Protein AF-0000000076753448 (afdb_homodimer)

Structure (mmCIF, N/CA/C/O backbone):
data_AF-0000000076753448-model_v1
#
loop_
_entity.id
_entity.type
_entity.pdbx_description
1 polymer 'Putative metal-dependent hydrolase'
#
loop_
_atom_site.group_PDB
_atom_site.id
_atom_site.type_symbol
_atom_site.label_atom_id
_atom_site.label_alt_id
_atom_site.label_comp_id
_atom_site.label_asym_id
_atom_site.label_entity_id
_atom_site.label_seq_id
_atom_site.pdbx_PDB_ins_code
_atom_site.Cartn_x
_atom_site.Cartn_y
_atom_site.Cartn_z
_atom_site.occupancy
_atom_site.B_iso_or_equiv
_atom_site.auth_seq_id
_atom_site.auth_comp_id
_atom_site.auth_asym_id
_atom_site.auth_atom_id
_atom_site.pdbx_PDB_model_num
ATOM 1 N N . MET A 1 1 ? 27.812 30.828 11.008 1 24.22 1 MET A N 1
ATOM 2 C CA . MET A 1 1 ? 27.094 31.359 9.852 1 24.22 1 MET A CA 1
ATOM 3 C C . MET A 1 1 ? 26.109 30.328 9.305 1 24.22 1 MET A C 1
ATOM 5 O O . MET A 1 1 ? 26.531 29.234 8.891 1 24.22 1 MET A O 1
ATOM 9 N N . CYS A 1 2 ? 25 30.125 10 1 29.75 2 CYS A N 1
ATOM 10 C CA . CYS A 1 2 ? 23.875 29.266 9.625 1 29.75 2 CYS A CA 1
ATOM 11 C C . CYS A 1 2 ? 23.547 29.422 8.148 1 29.75 2 CYS A C 1
ATOM 13 O O . CYS A 1 2 ? 23.125 30.5 7.715 1 29.75 2 CYS A O 1
ATOM 15 N N . GLY A 1 3 ? 24.328 28.859 7.309 1 31.89 3 GLY A N 1
ATOM 16 C CA . GLY A 1 3 ? 24.094 28.984 5.875 1 31.89 3 GLY A CA 1
ATOM 17 C C . GLY A 1 3 ? 22.641 28.906 5.492 1 31.89 3 GLY A C 1
ATOM 18 O O . GLY A 1 3 ? 21.938 27.953 5.855 1 31.89 3 GLY A O 1
ATOM 19 N N . THR A 1 4 ? 21.969 29.938 5.484 1 35.75 4 THR A N 1
ATOM 20 C CA . THR A 1 4 ? 20.609 30.062 4.977 1 35.75 4 THR A CA 1
ATOM 21 C C . THR A 1 4 ? 20.422 29.234 3.715 1 35.75 4 THR A C 1
ATOM 23 O O . THR A 1 4 ? 21.141 29.406 2.73 1 35.75 4 THR A O 1
ATOM 26 N N . ASN A 1 5 ? 20.328 27.953 3.824 1 44.19 5 ASN A N 1
ATOM 27 C CA . ASN A 1 5 ? 20.016 27.156 2.648 1 44.19 5 ASN A CA 1
ATOM 28 C C . ASN A 1 5 ? 19.094 27.891 1.685 1 44.19 5 ASN A C 1
ATOM 30 O O . ASN A 1 5 ? 17.922 28.125 1.988 1 44.19 5 ASN A O 1
ATOM 34 N N . PHE A 1 6 ? 19.688 28.828 0.896 1 50.62 6 PHE A N 1
ATOM 35 C CA . PHE A 1 6 ? 19.109 29.703 -0.113 1 50.62 6 PHE A CA 1
ATOM 36 C C . PHE A 1 6 ? 18.344 28.906 -1.154 1 50.62 6 PHE A C 1
ATOM 38 O O . PHE A 1 6 ? 18.938 28.109 -1.888 1 50.62 6 PHE A O 1
ATOM 45 N N . VAL A 1 7 ? 17.047 28.656 -0.805 1 66.69 7 VAL A N 1
ATOM 46 C CA . VAL A 1 7 ? 16.188 28.219 -1.9 1 66.69 7 VAL A CA 1
ATOM 47 C C . VAL A 1 7 ? 16.234 29.25 -3.027 1 66.69 7 VAL A C 1
ATOM 49 O O . VAL A 1 7 ? 15.969 30.438 -2.803 1 66.69 7 VAL A O 1
ATOM 52 N N . ASP A 1 8 ? 16.75 28.844 -4.129 1 78.81 8 ASP A N 1
ATOM 53 C CA . ASP A 1 8 ? 16.766 29.781 -5.258 1 78.81 8 ASP A CA 1
ATOM 54 C C . ASP A 1 8 ? 15.359 30.266 -5.586 1 78.81 8 ASP A C 1
ATOM 56 O O . ASP A 1 8 ? 14.375 29.672 -5.141 1 78.81 8 ASP A O 1
ATOM 60 N N . GLN A 1 9 ? 15.312 31.391 -6.121 1 79.56 9 GLN A N 1
ATOM 61 C CA . GLN A 1 9 ? 14.039 32.062 -6.387 1 79.56 9 GLN A CA 1
ATOM 62 C C . GLN A 1 9 ? 13.117 31.156 -7.219 1 79.56 9 GLN A C 1
ATOM 64 O O . GLN A 1 9 ? 11.906 31.141 -7 1 79.56 9 GLN A O 1
ATOM 69 N N . ALA A 1 10 ? 13.688 30.469 -8.133 1 81.88 10 ALA A N 1
ATOM 70 C CA . ALA A 1 10 ? 12.891 29.594 -8.992 1 81.88 10 ALA A CA 1
ATOM 71 C C . ALA A 1 10 ? 12.164 28.531 -8.172 1 81.88 10 ALA A C 1
ATOM 73 O O . ALA A 1 10 ? 11.008 28.219 -8.445 1 81.88 10 ALA A O 1
ATOM 74 N N . THR A 1 11 ? 12.828 28.078 -7.148 1 84.94 11 THR A N 1
ATOM 75 C CA . THR A 1 11 ? 12.234 27.094 -6.258 1 84.94 11 THR A CA 1
ATOM 76 C C . THR A 1 11 ? 11.227 27.75 -5.316 1 84.94 11 THR A C 1
ATOM 78 O O . THR A 1 11 ? 10.148 27.203 -5.082 1 84.94 11 THR A O 1
ATOM 81 N N . ALA A 1 12 ? 11.555 28.891 -4.875 1 86.81 12 ALA A N 1
ATOM 82 C CA . ALA A 1 12 ? 10.656 29.625 -3.975 1 86.81 12 ALA A CA 1
ATOM 83 C C . ALA A 1 12 ? 9.328 29.922 -4.648 1 86.81 12 ALA A C 1
ATOM 85 O O . ALA A 1 12 ? 8.273 29.891 -4.004 1 86.81 12 ALA A O 1
ATOM 86 N N . ASP A 1 13 ? 9.391 30.141 -5.906 1 90.94 13 ASP A N 1
ATOM 87 C CA . ASP A 1 13 ? 8.195 30.469 -6.676 1 90.94 13 ASP A CA 1
ATOM 88 C C . ASP A 1 13 ? 7.277 29.25 -6.816 1 90.94 13 ASP A C 1
ATOM 90 O O . ASP A 1 13 ? 6.09 29.391 -7.109 1 90.94 13 ASP A O 1
ATOM 94 N N . LYS A 1 14 ? 7.832 28.125 -6.586 1 95.62 14 LYS A N 1
ATOM 95 C CA . LYS A 1 14 ? 7.059 26.891 -6.742 1 95.62 14 LYS A CA 1
ATOM 96 C C . LYS A 1 14 ? 6.426 26.469 -5.418 1 95.62 14 LYS A C 1
ATOM 98 O O . LYS A 1 14 ? 5.621 25.531 -5.379 1 95.62 14 LYS A O 1
ATOM 103 N N . ILE A 1 15 ? 6.762 27.172 -4.406 1 98.06 15 ILE A N 1
ATOM 104 C CA . ILE A 1 15 ? 6.188 26.891 -3.096 1 98.06 15 ILE A CA 1
ATOM 105 C C . ILE A 1 15 ? 4.891 27.672 -2.926 1 98.06 15 ILE A C 1
ATOM 107 O O . ILE A 1 15 ? 4.914 28.891 -2.703 1 98.06 15 ILE A O 1
ATOM 111 N N . ALA A 1 16 ? 3.811 27.031 -3.006 1 98.31 16 ALA A N 1
ATOM 112 C CA . ALA A 1 16 ? 2.492 27.656 -3.051 1 98.31 16 ALA A CA 1
ATOM 113 C C . ALA A 1 16 ? 2.25 28.516 -1.813 1 98.31 16 ALA A C 1
ATOM 115 O O . ALA A 1 16 ? 1.591 29.562 -1.892 1 98.31 16 ALA A O 1
ATOM 116 N N . ALA A 1 17 ? 2.809 28.109 -0.665 1 98.19 17 ALA A N 1
ATOM 117 C CA . ALA A 1 17 ? 2.6 28.797 0.606 1 98.19 17 ALA A CA 1
ATOM 118 C C . ALA A 1 17 ? 3.084 30.234 0.534 1 98.19 17 ALA A C 1
ATOM 120 O O . ALA A 1 17 ? 2.592 31.094 1.264 1 98.19 17 ALA A O 1
ATOM 121 N N . THR A 1 18 ? 4 30.469 -0.351 1 95.62 18 THR A N 1
ATOM 122 C CA . THR A 1 18 ? 4.559 31.812 -0.473 1 95.62 18 THR A CA 1
ATOM 123 C C . THR A 1 18 ? 3.521 32.781 -1.029 1 95.62 18 THR A C 1
ATOM 125 O O . THR A 1 18 ? 3.557 33.969 -0.728 1 95.62 18 THR A O 1
ATOM 128 N N . ALA A 1 19 ? 2.561 32.281 -1.739 1 94.75 19 ALA A N 1
ATOM 129 C CA . ALA A 1 19 ? 1.543 33.125 -2.359 1 94.75 19 ALA A CA 1
ATOM 130 C C . ALA A 1 19 ? 0.2 32.969 -1.65 1 94.75 19 ALA A C 1
ATOM 132 O O . ALA A 1 19 ? -0.78 33.625 -2.02 1 94.75 19 ALA A O 1
ATOM 133 N N . ALA A 1 20 ? 0.164 32.188 -0.685 1 97.31 20 ALA A N 1
ATOM 134 C CA . ALA A 1 20 ? -1.098 31.844 -0.033 1 97.31 20 ALA A CA 1
ATOM 135 C C . ALA A 1 20 ? -1.679 33.062 0.702 1 97.31 20 ALA A C 1
ATOM 137 O O . ALA A 1 20 ? -0.939 33.844 1.306 1 97.31 20 ALA A O 1
ATOM 138 N N . LYS A 1 21 ? -2.969 33.25 0.582 1 97.62 21 LYS A N 1
ATOM 139 C CA . LYS A 1 21 ? -3.732 34.219 1.354 1 97.62 21 LYS A CA 1
ATOM 140 C C . LYS A 1 21 ? -4.719 33.531 2.289 1 97.62 21 LYS A C 1
ATOM 142 O O . LYS A 1 21 ? -5.293 32.5 1.941 1 97.62 21 LYS A O 1
ATOM 147 N N . PHE A 1 22 ? -4.926 34.156 3.42 1 97.62 22 PHE A N 1
ATOM 148 C CA . PHE A 1 22 ? -5.727 33.594 4.5 1 97.62 22 PHE A CA 1
ATOM 149 C C . PHE A 1 22 ? -7.113 33.188 3.998 1 97.62 22 PHE A C 1
ATOM 151 O O . PHE A 1 22 ? -7.871 34.062 3.535 1 97.62 22 PHE A O 1
ATOM 158 N N . ARG A 1 23 ? -7.426 31.906 4.027 1 97.88 23 ARG A N 1
ATOM 159 C CA . ARG A 1 23 ? -8.727 31.312 3.729 1 97.88 23 ARG A CA 1
ATOM 160 C C . ARG A 1 23 ? -9.102 31.531 2.268 1 97.88 23 ARG A C 1
ATOM 162 O O . ARG A 1 23 ? -10.281 31.734 1.947 1 97.88 23 ARG A O 1
ATOM 169 N N . GLN A 1 24 ? -8.109 31.562 1.419 1 98 24 GLN A N 1
ATOM 170 C CA . GLN A 1 24 ? -8.312 31.641 -0.024 1 98 24 GLN A CA 1
ATOM 171 C C . GLN A 1 24 ? -7.598 30.484 -0.735 1 98 24 GLN A C 1
ATOM 173 O O . GLN A 1 24 ? -6.48 30.125 -0.366 1 98 24 GLN A O 1
ATOM 178 N N . ILE A 1 25 ? -8.258 30 -1.663 1 98.25 25 ILE A N 1
ATOM 179 C CA . ILE A 1 25 ? -7.676 28.922 -2.451 1 98.25 25 ILE A CA 1
ATOM 180 C C . ILE A 1 25 ? -6.539 29.453 -3.316 1 98.25 25 ILE A C 1
ATOM 182 O O . ILE A 1 25 ? -6.699 30.484 -3.984 1 98.25 25 ILE A O 1
ATOM 186 N N . THR A 1 26 ? -5.43 28.812 -3.297 1 97.88 26 THR A N 1
ATOM 187 C CA . THR A 1 26 ? -4.277 29.219 -4.094 1 97.88 26 THR A CA 1
ATOM 188 C C . THR A 1 26 ? -4.312 28.562 -5.469 1 97.88 26 THR A C 1
ATOM 190 O O . THR A 1 26 ? -4.645 27.375 -5.59 1 97.88 26 THR A O 1
ATOM 193 N N . GLU A 1 27 ? -3.988 29.344 -6.48 1 97.56 27 GLU A N 1
ATOM 194 C CA . GLU A 1 27 ? -3.688 28.75 -7.777 1 97.56 27 GLU A CA 1
ATOM 195 C C . GLU A 1 27 ? -2.336 28.031 -7.762 1 97.56 27 GLU A C 1
ATOM 197 O O . GLU A 1 27 ? -1.356 28.562 -7.238 1 97.56 27 GLU A O 1
ATOM 202 N N . SER A 1 28 ? -2.328 26.906 -8.25 1 98.44 28 SER A N 1
ATOM 203 C CA . SER A 1 28 ? -1.112 26.094 -8.203 1 98.44 28 SER A CA 1
ATOM 204 C C . SER A 1 28 ? 0.009 26.734 -9.016 1 98.44 28 SER A C 1
ATOM 206 O O . SER A 1 28 ? -0.208 27.172 -10.148 1 98.44 28 SER A O 1
ATOM 208 N N . PRO A 1 29 ? 1.208 26.781 -8.508 1 98.12 29 PRO A N 1
ATOM 209 C CA . PRO A 1 29 ? 2.354 27.234 -9.297 1 98.12 29 PRO A CA 1
ATOM 210 C C . PRO A 1 29 ? 2.75 26.25 -10.391 1 98.12 29 PRO A C 1
ATOM 212 O O . PRO A 1 29 ? 3.6 26.562 -11.227 1 98.12 29 PRO A O 1
ATOM 215 N N . PHE A 1 30 ? 2.115 25.109 -10.469 1 98.19 30 PHE A N 1
ATOM 216 C CA . PHE A 1 30 ? 2.465 24.078 -11.445 1 98.19 30 PHE A CA 1
ATOM 217 C C . PHE A 1 30 ? 1.455 24.047 -12.586 1 98.19 30 PHE A C 1
ATOM 219 O O . PHE A 1 30 ? 1.513 23.172 -13.445 1 98.19 30 PHE A O 1
ATOM 226 N N . GLY A 1 31 ? 0.47 24.953 -12.539 1 98.25 31 GLY A N 1
ATOM 227 C CA . GLY A 1 31 ? -0.459 25.078 -13.656 1 98.25 31 GLY A CA 1
ATOM 228 C C . GLY A 1 31 ? -1.889 24.734 -13.273 1 98.25 31 GLY A C 1
ATOM 229 O O . GLY A 1 31 ? -2.143 24.219 -12.188 1 98.25 31 GLY A O 1
ATOM 230 N N . PRO A 1 32 ? -2.811 25 -14.117 1 98.12 32 PRO A N 1
ATOM 231 C CA . PRO A 1 32 ? -4.242 24.906 -13.812 1 98.12 32 PRO A CA 1
ATOM 232 C C . PRO A 1 32 ? -4.723 23.469 -13.703 1 98.12 32 PRO A C 1
ATOM 234 O O . PRO A 1 32 ? -5.809 23.203 -13.18 1 98.12 32 PRO A O 1
ATOM 237 N N . ASP A 1 33 ? -3.914 22.5 -14.188 1 98.25 33 ASP A N 1
ATOM 238 C CA . ASP A 1 33 ? -4.348 21.094 -14.18 1 98.25 33 ASP A CA 1
ATOM 239 C C . ASP A 1 33 ? -3.699 20.328 -13.023 1 98.25 33 ASP A C 1
ATOM 241 O O . ASP A 1 33 ? -3.857 19.125 -12.914 1 98.25 33 ASP A O 1
ATOM 245 N N . ASP A 1 34 ? -2.951 21.078 -12.164 1 98.81 34 ASP A N 1
ATOM 246 C CA . ASP A 1 34 ? -2.23 20.406 -11.086 1 98.81 34 ASP A CA 1
ATOM 247 C C . ASP A 1 34 ? -3.199 19.812 -10.062 1 98.81 34 ASP A C 1
ATOM 249 O O . ASP A 1 34 ? -4.094 20.5 -9.57 1 98.81 34 ASP A O 1
ATOM 253 N N . GLU A 1 35 ? -2.977 18.562 -9.742 1 98.88 35 GLU A N 1
ATOM 254 C CA . GLU A 1 35 ? -3.855 17.844 -8.82 1 98.88 35 GLU A CA 1
ATOM 255 C C . GLU A 1 35 ? -3.082 17.328 -7.613 1 98.88 35 GLU A C 1
ATOM 257 O O . GLU A 1 35 ? -3.666 16.719 -6.711 1 98.88 35 GLU A O 1
ATOM 262 N N . ILE A 1 36 ? -1.721 17.547 -7.527 1 98.88 36 ILE A N 1
ATOM 263 C CA . ILE A 1 36 ? -0.958 16.844 -6.504 1 98.88 36 ILE A CA 1
ATOM 264 C C . ILE A 1 36 ? -0.142 17.844 -5.688 1 98.88 36 ILE A C 1
ATOM 266 O O . ILE A 1 36 ? 0.581 17.453 -4.766 1 98.88 36 ILE A O 1
ATOM 270 N N . GLY A 1 37 ? -0.189 19.125 -6.016 1 98.81 37 GLY A N 1
ATOM 271 C CA . GLY A 1 37 ? 0.413 20.188 -5.219 1 98.81 37 GLY A CA 1
ATOM 272 C C . GLY A 1 37 ? 1.915 20.031 -5.066 1 98.81 37 GLY A C 1
ATOM 273 O O . GLY A 1 37 ? 2.631 19.859 -6.055 1 98.81 37 GLY A O 1
ATOM 274 N N . MET A 1 38 ? 2.391 20.109 -3.887 1 98.88 38 MET A N 1
ATOM 275 C CA . MET A 1 38 ? 3.812 20.219 -3.578 1 98.88 38 MET A CA 1
ATOM 276 C C . MET A 1 38 ? 4.523 18.891 -3.801 1 98.88 38 MET A C 1
ATOM 278 O O . MET A 1 38 ? 5.754 18.828 -3.82 1 98.88 38 MET A O 1
ATOM 282 N N . LEU A 1 39 ? 3.764 17.812 -4.023 1 98.88 39 LEU A N 1
ATOM 283 C CA . LEU A 1 39 ? 4.438 16.594 -4.426 1 98.88 39 LEU A CA 1
ATOM 284 C C . LEU A 1 39 ? 5.227 16.797 -5.715 1 98.88 39 LEU A C 1
ATOM 286 O O . LEU A 1 39 ? 6.168 16.062 -6 1 98.88 39 LEU A O 1
ATOM 290 N N . ASN A 1 40 ? 4.855 17.859 -6.477 1 98.69 40 ASN A N 1
ATOM 291 C CA . ASN A 1 40 ? 5.566 18.188 -7.703 1 98.69 40 ASN A CA 1
ATOM 292 C C . ASN A 1 40 ? 7.004 18.625 -7.422 1 98.69 40 ASN A C 1
ATOM 294 O O . ASN A 1 40 ? 7.824 18.688 -8.336 1 98.69 40 ASN A O 1
ATOM 298 N N . LEU A 1 41 ? 7.328 18.906 -6.184 1 98.62 41 LEU A N 1
ATOM 299 C CA . LEU A 1 41 ? 8.68 19.359 -5.844 1 98.62 41 LEU A CA 1
ATOM 300 C C . LEU A 1 41 ? 9.648 18.188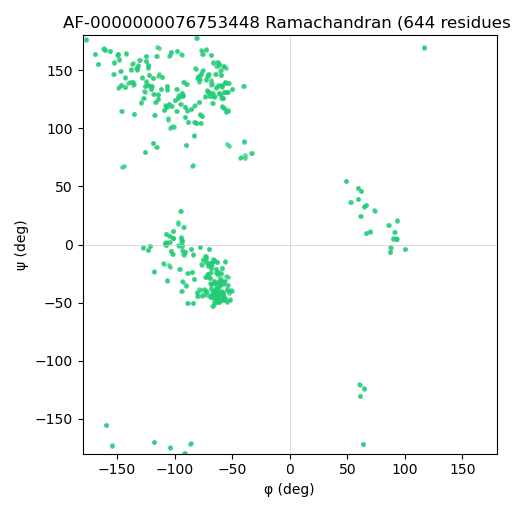 -5.836 1 98.62 41 LEU A C 1
ATOM 302 O O . LEU A 1 41 ? 10.867 18.375 -5.832 1 98.62 41 LEU A O 1
ATOM 306 N N . ILE A 1 42 ? 9.141 16.984 -5.777 1 98.5 42 ILE A N 1
ATOM 307 C CA . ILE A 1 42 ? 9.977 15.797 -5.863 1 98.5 42 ILE A CA 1
ATOM 308 C C . ILE A 1 42 ? 10.273 15.477 -7.324 1 98.5 42 ILE A C 1
ATOM 310 O O . ILE A 1 42 ? 9.359 15.234 -8.117 1 98.5 42 ILE A O 1
ATOM 314 N N . THR A 1 43 ? 11.508 15.469 -7.711 1 97.81 43 THR A N 1
ATOM 315 C CA . THR A 1 43 ? 11.922 15.297 -9.102 1 97.81 43 THR A CA 1
ATOM 316 C C . THR A 1 43 ? 12.703 14 -9.273 1 97.81 43 THR A C 1
ATOM 318 O O . THR A 1 43 ? 13.172 13.414 -8.297 1 97.81 43 THR A O 1
ATOM 321 N N . PRO A 1 44 ? 12.828 13.516 -10.547 1 98.19 44 PRO A N 1
ATOM 322 C CA . PRO A 1 44 ? 13.672 12.344 -10.781 1 98.19 44 PRO A CA 1
ATOM 323 C C . PRO A 1 44 ? 15.086 12.516 -10.234 1 98.19 44 PRO A C 1
ATOM 325 O O . PRO A 1 44 ? 15.656 11.562 -9.695 1 98.19 44 PRO A O 1
ATOM 328 N N . GLU A 1 45 ? 15.617 13.711 -10.289 1 97.88 45 GLU A N 1
ATOM 329 C CA . GLU A 1 45 ? 16.953 13.984 -9.789 1 97.88 45 GLU A CA 1
ATOM 330 C C . GLU A 1 45 ? 17.031 13.852 -8.273 1 97.88 45 GLU A C 1
ATOM 332 O O . GLU A 1 45 ? 17.953 13.25 -7.734 1 97.88 45 GLU A O 1
ATOM 337 N N . SER A 1 46 ? 16.031 14.43 -7.594 1 98 46 SER A N 1
ATOM 338 C CA . SER A 1 46 ? 16.031 14.352 -6.137 1 98 46 SER A CA 1
ATOM 339 C C . SER A 1 46 ? 15.781 12.922 -5.66 1 98 46 SER A C 1
ATOM 341 O O . SER A 1 46 ? 16.312 12.5 -4.637 1 98 46 SER A O 1
ATOM 343 N N . MET A 1 47 ? 14.945 12.164 -6.422 1 98.62 47 MET A N 1
ATOM 344 C CA . MET A 1 47 ? 14.703 10.758 -6.102 1 98.62 47 MET A CA 1
ATOM 345 C C . MET A 1 47 ? 15.984 9.945 -6.211 1 98.62 47 MET A C 1
ATOM 347 O O . MET A 1 47 ? 16.312 9.172 -5.309 1 98.62 47 MET A O 1
ATOM 351 N N . ARG A 1 48 ? 16.75 10.188 -7.301 1 97.81 48 ARG A N 1
ATOM 352 C CA . ARG A 1 48 ? 18.016 9.492 -7.508 1 97.81 48 ARG A CA 1
ATOM 353 C C . ARG A 1 48 ? 19 9.812 -6.395 1 97.81 48 ARG A C 1
ATOM 355 O O . ARG A 1 48 ? 19.672 8.922 -5.883 1 97.81 48 ARG A O 1
ATOM 362 N N . ALA A 1 49 ? 19.031 11.078 -6.066 1 97.12 49 ALA A N 1
ATOM 363 C CA . ALA A 1 49 ? 20.016 11.547 -5.094 1 97.12 49 ALA A CA 1
ATOM 364 C C . ALA A 1 49 ? 19.797 10.891 -3.734 1 97.12 49 ALA A C 1
ATOM 366 O O . ALA A 1 49 ? 20.75 10.445 -3.094 1 97.12 49 ALA A O 1
ATOM 367 N N . VAL A 1 50 ? 18.609 10.758 -3.301 1 98.25 50 VAL A N 1
ATOM 368 C CA . VAL A 1 50 ? 18.359 10.242 -1.959 1 98.25 50 VAL A CA 1
ATOM 369 C C . VAL A 1 50 ? 18.453 8.711 -1.966 1 98.25 50 VAL A C 1
ATOM 371 O O . VAL A 1 50 ? 19.031 8.117 -1.054 1 98.25 50 VAL A O 1
ATOM 374 N N . LEU A 1 51 ? 17.938 8.039 -2.969 1 98.44 51 LEU A N 1
ATOM 375 C CA . LEU A 1 51 ? 17.922 6.578 -2.988 1 98.44 51 LEU A CA 1
ATOM 376 C C . LEU A 1 51 ? 19.328 6.012 -3.129 1 98.44 51 LEU A C 1
ATOM 378 O O . LEU A 1 51 ? 19.641 4.949 -2.58 1 98.44 51 LEU A O 1
ATOM 382 N N . SER A 1 52 ? 20.172 6.711 -3.863 1 96.44 52 SER A N 1
ATOM 383 C CA . SER A 1 52 ? 21.531 6.215 -4.098 1 96.44 52 SER A CA 1
ATOM 384 C C . SER A 1 52 ? 22.312 6.109 -2.795 1 96.44 52 SER A C 1
ATOM 386 O O . SER A 1 52 ? 23.328 5.41 -2.729 1 96.44 52 SER A O 1
ATOM 388 N N . ARG A 1 53 ? 21.781 6.75 -1.753 1 97.75 53 ARG A N 1
ATOM 389 C CA . ARG A 1 53 ? 22.484 6.754 -0.47 1 97.75 53 ARG A CA 1
ATOM 390 C C . ARG A 1 53 ? 21.766 5.859 0.54 1 97.75 53 ARG A C 1
ATOM 392 O O . ARG A 1 53 ? 22.234 5.703 1.673 1 97.75 53 ARG A O 1
ATOM 399 N N . ALA A 1 54 ? 20.688 5.25 0.157 1 98.69 54 ALA A N 1
ATOM 400 C CA . ALA A 1 54 ? 19.844 4.523 1.096 1 98.69 54 ALA A CA 1
ATOM 401 C C . ALA A 1 54 ? 20.438 3.152 1.422 1 98.69 54 ALA A C 1
ATOM 403 O O . ALA A 1 54 ? 20.953 2.469 0.538 1 98.69 54 ALA A O 1
ATOM 404 N N . ASP A 1 55 ? 20.344 2.73 2.639 1 98.38 55 ASP A N 1
ATOM 405 C CA . ASP A 1 55 ? 20.719 1.388 3.07 1 98.38 55 ASP A CA 1
ATOM 406 C C . ASP A 1 55 ? 19.484 0.523 3.312 1 98.38 55 ASP A C 1
ATOM 408 O O . ASP A 1 55 ? 18.938 0.499 4.418 1 98.38 55 ASP A O 1
ATOM 412 N N . ALA A 1 56 ? 19.203 -0.286 2.355 1 98.06 56 ALA A N 1
ATOM 413 C CA . ALA A 1 56 ? 18 -1.112 2.43 1 98.06 56 ALA A CA 1
ATOM 414 C C . ALA A 1 56 ? 18.188 -2.268 3.408 1 98.06 56 ALA A C 1
ATOM 416 O O . ALA A 1 56 ? 17.219 -2.916 3.807 1 98.06 56 ALA A O 1
ATOM 417 N N . GLY A 1 57 ? 19.391 -2.51 3.805 1 97.75 57 GLY A N 1
ATOM 418 C CA . GLY A 1 57 ? 19.641 -3.566 4.773 1 97.75 57 GLY A CA 1
ATOM 419 C C . GLY A 1 57 ? 19.078 -3.256 6.148 1 97.75 57 GLY A C 1
ATOM 420 O O . GLY A 1 57 ? 18.953 -4.152 6.988 1 97.75 57 GLY A O 1
ATOM 421 N N . HIS A 1 58 ? 18.797 -2.006 6.375 1 97.69 58 HIS A N 1
ATOM 422 C CA . HIS A 1 58 ? 18.109 -1.541 7.578 1 97.69 58 HIS A CA 1
ATOM 423 C C . HIS A 1 58 ? 16.875 -0.724 7.23 1 97.69 58 HIS A C 1
ATOM 425 O O . HIS A 1 58 ? 16.906 0.507 7.301 1 97.69 58 HIS A O 1
ATOM 431 N N . THR A 1 59 ? 15.812 -1.389 6.902 1 98.56 59 THR A N 1
ATOM 432 C CA . THR A 1 59 ? 14.562 -0.762 6.508 1 98.56 59 THR A CA 1
ATOM 433 C C . THR A 1 59 ? 13.602 -0.675 7.691 1 98.56 59 THR A C 1
ATOM 435 O O . THR A 1 59 ? 13.352 -1.674 8.375 1 98.56 59 THR A O 1
ATOM 438 N N . ILE A 1 60 ? 13.062 0.504 7.969 1 98.81 60 ILE A N 1
ATOM 439 C CA . ILE A 1 60 ? 12.094 0.73 9.039 1 98.81 60 ILE A CA 1
ATOM 440 C C . ILE A 1 60 ? 10.695 0.891 8.445 1 98.81 60 ILE A C 1
ATOM 442 O O . ILE A 1 60 ? 10.492 1.701 7.539 1 98.81 60 ILE A O 1
ATOM 446 N N . ASP A 1 61 ? 9.805 0.038 8.859 1 98.81 61 ASP A N 1
ATOM 447 C CA . ASP A 1 61 ? 8.398 0.113 8.492 1 98.81 61 ASP A CA 1
ATOM 448 C C . ASP A 1 61 ? 7.668 1.171 9.32 1 98.81 61 ASP A C 1
ATOM 450 O O . ASP A 1 61 ? 7.621 1.084 10.547 1 98.81 61 ASP A O 1
ATOM 454 N N . LEU A 1 62 ? 7.039 2.166 8.641 1 98.94 62 LEU A N 1
ATOM 455 C CA . LEU A 1 62 ? 6.449 3.305 9.336 1 98.94 62 LEU A CA 1
ATOM 456 C C . LEU A 1 62 ? 4.938 3.148 9.453 1 98.94 62 LEU A C 1
ATOM 458 O O . LEU A 1 62 ? 4.23 4.109 9.766 1 98.94 62 LEU A O 1
ATOM 462 N N . SER A 1 63 ? 4.41 1.962 9.156 1 98.81 63 SER A N 1
ATOM 463 C CA . SER A 1 63 ? 2.967 1.751 9.148 1 98.81 63 SER A CA 1
ATOM 464 C C . SER A 1 63 ? 2.516 0.979 10.383 1 98.81 63 SER A C 1
ATOM 466 O O . SER A 1 63 ? 3.336 0.39 11.086 1 98.81 63 SER A O 1
ATOM 468 N N . VAL A 1 64 ? 1.273 1.042 10.656 1 98.62 64 VAL A N 1
ATOM 469 C CA . VAL A 1 64 ? 0.643 0.271 11.727 1 98.62 64 VAL A CA 1
ATOM 470 C C . VAL A 1 64 ? -0.12 -0.91 11.125 1 98.62 64 VAL A C 1
ATOM 472 O O . VAL A 1 64 ? -0.377 -0.945 9.922 1 98.62 64 VAL A O 1
ATOM 475 N N . ASP A 1 65 ? -0.486 -1.841 11.969 1 97.5 65 ASP A N 1
ATOM 476 C CA . ASP A 1 65 ? -1.43 -2.893 11.602 1 97.5 65 ASP A CA 1
ATOM 477 C C . ASP A 1 65 ? -2.863 -2.365 11.594 1 97.5 65 ASP A C 1
ATOM 479 O O . ASP A 1 65 ? -3.199 -1.448 12.344 1 97.5 65 ASP A O 1
ATOM 483 N N . TYR A 1 66 ? -3.623 -2.928 10.688 1 98.19 66 TYR A N 1
ATOM 484 C CA . TYR A 1 66 ? -5.07 -2.766 10.742 1 98.19 66 TYR A CA 1
ATOM 485 C C . TYR A 1 66 ? -5.723 -3.904 11.516 1 98.19 66 TYR A C 1
ATOM 487 O O . TYR A 1 66 ? -5.465 -5.078 11.242 1 98.19 66 TYR A O 1
ATOM 495 N N . PHE A 1 67 ? -6.547 -3.578 12.5 1 97.31 67 PHE A N 1
ATOM 496 C CA . PHE A 1 67 ? -7.195 -4.594 13.32 1 97.31 67 PHE A CA 1
ATOM 497 C C . PHE A 1 67 ? -8.523 -4.086 13.867 1 97.31 67 PHE A C 1
ATOM 499 O O . PHE A 1 67 ? -8.766 -2.879 13.898 1 97.31 67 PHE A O 1
ATOM 506 N N . LEU A 1 68 ? -9.391 -5.02 14.188 1 96.88 68 LEU A N 1
ATOM 507 C CA . LEU A 1 68 ? -10.695 -4.672 14.75 1 96.88 68 LEU A CA 1
ATOM 508 C C . LEU A 1 68 ? -10.539 -3.869 16.031 1 96.88 68 LEU A C 1
ATOM 510 O O . LEU A 1 68 ? -9.805 -4.277 16.938 1 96.88 68 LEU A O 1
ATOM 514 N N . GLY A 1 69 ? -11.188 -2.736 16.031 1 96.06 69 GLY A N 1
ATOM 515 C CA . GLY A 1 69 ? -11.148 -1.919 17.234 1 96.06 69 GLY A CA 1
ATOM 516 C C . GLY A 1 69 ? -10 -0.933 17.25 1 96.06 69 GLY A C 1
ATOM 517 O O . GLY A 1 69 ? -9.812 -0.203 18.219 1 96.06 69 GLY A O 1
ATOM 518 N N . MET A 1 70 ? -9.266 -0.869 16.172 1 97.12 70 MET A N 1
ATOM 519 C CA . MET A 1 70 ? -8.148 0.074 16.109 1 97.12 70 MET A CA 1
ATOM 520 C C . MET A 1 70 ? -8.648 1.512 16.219 1 97.12 70 MET A C 1
ATOM 522 O O . MET A 1 70 ? -9.82 1.791 15.93 1 97.12 70 MET A O 1
ATOM 526 N N . PRO A 1 71 ? -7.742 2.469 16.656 1 96.44 71 PRO A N 1
ATOM 527 C CA . PRO A 1 71 ? -8.125 3.883 16.641 1 96.44 71 PRO A CA 1
ATOM 528 C C . PRO A 1 71 ? -8.594 4.344 15.266 1 96.44 71 PRO A C 1
ATOM 530 O O . PRO A 1 71 ? -8 3.977 14.242 1 96.44 71 PRO A O 1
ATOM 533 N N . SER A 1 72 ? -9.688 4.98 15.242 1 94.56 72 SER A N 1
ATOM 534 C CA . SER A 1 72 ? -10.281 5.445 13.992 1 94.56 72 SER A CA 1
ATOM 535 C C . SER A 1 72 ? -11.172 6.664 14.227 1 94.56 72 SER A C 1
ATOM 537 O O . SER A 1 72 ? -11.172 7.238 15.32 1 94.56 72 SER A O 1
ATOM 539 N N . PHE A 1 73 ? -11.875 7.094 13.18 1 94.5 73 PHE A N 1
ATOM 540 C CA . PHE A 1 73 ? -12.742 8.273 13.227 1 94.5 73 PHE A CA 1
ATOM 541 C C . PHE A 1 73 ? -14.18 7.875 13.531 1 94.5 73 PHE A C 1
ATOM 543 O O . PHE A 1 73 ? -15.117 8.578 13.141 1 94.5 73 PHE A O 1
ATOM 550 N N . THR A 1 74 ? -14.32 6.816 14.234 1 92.31 74 THR A N 1
ATOM 551 C CA . THR A 1 74 ? -15.656 6.324 14.539 1 92.31 74 THR A CA 1
ATOM 552 C C . THR A 1 74 ? -16.406 7.305 15.445 1 92.31 74 THR A C 1
ATOM 554 O O . THR A 1 74 ? -17.625 7.441 15.352 1 92.31 74 THR A O 1
ATOM 557 N N . ALA A 1 75 ? -15.633 8 16.281 1 86 75 ALA A N 1
ATOM 558 C CA . ALA A 1 75 ? -16.25 9.008 17.141 1 86 75 ALA A CA 1
ATOM 559 C C . ALA A 1 75 ? -16.859 10.133 16.312 1 86 75 ALA A C 1
ATOM 561 O O . ALA A 1 75 ? -17.812 10.789 16.75 1 86 75 ALA A O 1
ATOM 562 N N . ALA A 1 76 ? -16.344 10.289 15.148 1 88.5 76 ALA A N 1
ATOM 563 C CA . ALA A 1 76 ? -16.859 11.32 14.242 1 88.5 76 ALA A CA 1
ATOM 564 C C . ALA A 1 76 ? -17.906 10.742 13.297 1 88.5 76 ALA A C 1
ATOM 566 O O . ALA A 1 76 ? -18.328 11.398 12.336 1 88.5 76 ALA A O 1
ATOM 567 N N . GLY A 1 77 ? -18.297 9.461 13.516 1 92.12 77 GLY A N 1
ATOM 568 C CA . GLY A 1 77 ? -19.375 8.844 12.758 1 92.12 77 GLY A CA 1
ATOM 569 C C . GLY A 1 77 ? -18.875 8.094 11.531 1 92.12 77 GLY A C 1
ATOM 570 O O . GLY A 1 77 ? -19.688 7.641 10.719 1 92.12 77 GLY A O 1
ATOM 571 N N . GLN A 1 78 ? -17.609 8.008 11.352 1 96.31 78 GLN A N 1
ATOM 572 C CA . GLN A 1 78 ? -17.078 7.332 10.172 1 96.31 78 GLN A CA 1
ATOM 573 C C . GLN A 1 78 ? -17.047 5.82 10.375 1 96.31 78 GLN A C 1
ATOM 575 O O . GLN A 1 78 ? -16.953 5.34 11.508 1 96.31 78 GLN A O 1
ATOM 580 N N . PRO A 1 79 ? -17.156 5 9.289 1 97 79 PRO A N 1
ATOM 581 C CA . PRO A 1 79 ? -17.094 3.541 9.43 1 97 79 PRO A CA 1
ATOM 582 C C . PRO A 1 79 ? -15.758 3.055 9.977 1 97 79 PRO A C 1
ATOM 584 O O . PRO A 1 79 ? -14.703 3.547 9.562 1 97 79 PRO A O 1
ATOM 587 N N . PRO A 1 80 ? -15.812 2.088 10.914 1 97.31 80 PRO A N 1
ATOM 588 C CA . PRO A 1 80 ? -14.57 1.483 11.406 1 97.31 80 PRO A CA 1
ATOM 589 C C . PRO A 1 80 ? -13.969 0.484 10.43 1 97.31 80 PRO A C 1
ATOM 591 O O . PRO A 1 80 ? -14.602 0.128 9.43 1 97.31 80 PRO A O 1
ATOM 594 N N . TYR A 1 81 ? -12.758 0.105 10.672 1 98.31 81 TYR A N 1
ATOM 595 C CA . TYR A 1 81 ? -12.195 -1.038 9.969 1 98.31 81 TYR A CA 1
ATOM 596 C C . TYR A 1 81 ? -12.922 -2.324 10.336 1 98.31 81 TYR A C 1
ATOM 598 O O . TYR A 1 81 ? -13.102 -2.623 11.523 1 98.31 81 TYR A O 1
ATOM 606 N N . GLN A 1 82 ? -13.352 -3.018 9.352 1 98.62 82 GLN A N 1
ATOM 607 C CA . GLN A 1 82 ? -13.93 -4.348 9.5 1 98.62 82 GLN A CA 1
ATOM 608 C C . GLN A 1 82 ? -13.258 -5.348 8.562 1 98.62 82 GLN A C 1
ATOM 610 O O . GLN A 1 82 ? -12.914 -5.008 7.43 1 98.62 82 GLN A O 1
ATOM 615 N N . ILE A 1 83 ? -13.125 -6.531 9.055 1 98.75 83 ILE A N 1
ATOM 616 C CA . ILE A 1 83 ? -12.68 -7.66 8.25 1 98.75 83 ILE A CA 1
ATOM 617 C C . ILE A 1 83 ? -13.531 -8.891 8.57 1 98.75 83 ILE A C 1
ATOM 619 O O . ILE A 1 83 ? -13.898 -9.109 9.727 1 98.75 83 ILE A O 1
ATOM 623 N N . TRP A 1 84 ? -13.875 -9.656 7.555 1 98.69 84 TRP A N 1
ATOM 624 C CA . TRP A 1 84 ? -14.641 -10.891 7.75 1 98.69 84 TRP A CA 1
ATOM 625 C C . TRP A 1 84 ? -14.25 -11.938 6.715 1 98.69 84 TRP A C 1
ATOM 627 O O . TRP A 1 84 ? -13.797 -11.602 5.621 1 98.69 84 TRP A O 1
ATOM 637 N N . MET A 1 85 ? -14.352 -13.188 7.113 1 98.44 85 MET A N 1
ATOM 638 C CA . MET A 1 85 ? -14.109 -14.281 6.184 1 98.44 85 MET A CA 1
ATOM 639 C C . MET A 1 85 ? -15.234 -14.391 5.16 1 98.44 85 MET A C 1
ATOM 641 O O . MET A 1 85 ? -16.406 -14.328 5.52 1 98.44 85 MET A O 1
ATOM 645 N N . THR A 1 86 ? -14.867 -14.484 3.926 1 98 86 THR A N 1
ATOM 646 C CA . THR A 1 86 ? -15.852 -14.844 2.906 1 98 86 THR A CA 1
ATOM 647 C C . THR A 1 86 ? -15.859 -16.359 2.67 1 98 86 THR A C 1
ATOM 649 O O . THR A 1 86 ? -16.891 -16.922 2.299 1 98 86 THR A O 1
ATOM 652 N N . ASN A 1 87 ? -14.711 -16.984 2.82 1 97.81 87 ASN A N 1
ATOM 653 C CA . ASN A 1 87 ? -14.539 -18.438 2.709 1 97.81 87 ASN A CA 1
ATOM 654 C C . ASN A 1 87 ? -13.594 -18.969 3.779 1 97.81 87 ASN A C 1
ATOM 656 O O . ASN A 1 87 ? -12.578 -18.344 4.086 1 97.81 87 ASN A O 1
ATOM 660 N N . THR A 1 88 ? -13.906 -20.062 4.316 1 98.19 88 THR A N 1
ATOM 661 C CA . THR A 1 88 ? -13.047 -20.844 5.195 1 98.19 88 THR A CA 1
ATOM 662 C C . THR A 1 88 ? -12.852 -22.25 4.648 1 98.19 88 THR A C 1
ATOM 664 O O . THR A 1 88 ? -13.688 -22.75 3.885 1 98.19 88 THR A O 1
ATOM 667 N N . PRO A 1 89 ? -11.727 -22.844 5.027 1 97.44 89 PRO A N 1
ATOM 668 C CA . PRO A 1 89 ? -11.516 -24.203 4.504 1 97.44 89 PRO A CA 1
ATOM 669 C C . PRO A 1 89 ? -12.68 -25.141 4.816 1 97.44 89 PRO A C 1
ATOM 671 O O . PRO A 1 89 ? -13.211 -25.797 3.918 1 97.44 89 PRO A O 1
ATOM 674 N N . ARG A 1 90 ? -13.148 -25.188 6.035 1 96.31 90 ARG A N 1
ATOM 675 C CA . ARG A 1 90 ? -14.25 -26.062 6.426 1 96.31 90 ARG A CA 1
ATOM 676 C C . ARG A 1 90 ? -15.562 -25.609 5.805 1 96.31 90 ARG A C 1
ATOM 678 O O . ARG A 1 90 ? -16.359 -26.422 5.332 1 96.31 90 ARG A O 1
ATOM 685 N N . GLY A 1 91 ? -15.789 -24.297 5.871 1 95.94 91 GLY A N 1
ATOM 686 C CA . GLY A 1 91 ? -17.031 -23.766 5.32 1 95.94 91 GLY A CA 1
ATOM 687 C C . GLY A 1 91 ? -17.203 -24.062 3.848 1 95.94 91 GLY A C 1
ATOM 688 O O . GLY A 1 91 ? -18.297 -24.438 3.414 1 95.94 91 GLY A O 1
ATOM 689 N N . THR A 1 92 ? -16.188 -23.969 3.098 1 95.25 92 THR A N 1
ATOM 690 C CA . THR A 1 92 ? -16.25 -24.219 1.663 1 95.25 92 THR A CA 1
ATOM 691 C C . THR A 1 92 ? -16.516 -25.703 1.389 1 95.25 92 THR A C 1
ATOM 693 O O . THR A 1 92 ? -17.219 -26.031 0.438 1 95.25 92 THR A O 1
ATOM 696 N N . ALA A 1 93 ? -15.914 -26.547 2.189 1 94.81 93 ALA A N 1
ATOM 697 C CA . ALA A 1 93 ? -16.172 -27.969 2.047 1 94.81 93 ALA A CA 1
ATOM 698 C C . ALA A 1 93 ? -17.625 -28.312 2.357 1 94.81 93 ALA A C 1
ATOM 700 O O . ALA A 1 93 ? -18.203 -29.219 1.754 1 94.81 93 ALA A O 1
ATOM 701 N N . VAL A 1 94 ? -18.266 -27.609 3.268 1 96.06 94 VAL A N 1
ATOM 702 C CA . VAL A 1 94 ? -19.625 -27.891 3.719 1 96.06 94 VAL A CA 1
ATOM 703 C C . VAL A 1 94 ? -20.641 -27.344 2.711 1 96.06 94 VAL A C 1
ATOM 705 O O . VAL A 1 94 ? -21.547 -28.062 2.283 1 96.06 94 VAL A O 1
ATOM 708 N N . ASP A 1 95 ? -20.438 -26.094 2.213 1 94.81 95 ASP A N 1
ATOM 709 C CA . ASP A 1 95 ? -21.5 -25.453 1.454 1 94.81 95 ASP A CA 1
ATOM 710 C C . ASP A 1 95 ? -21.203 -25.484 -0.043 1 94.81 95 ASP A C 1
ATOM 712 O O . ASP A 1 95 ? -22.094 -25.203 -0.861 1 94.81 95 ASP A O 1
ATOM 716 N N . ASP A 1 96 ? -19.953 -25.688 -0.457 1 94.38 96 ASP A N 1
ATOM 717 C CA . ASP A 1 96 ? -19.5 -25.734 -1.846 1 94.38 96 ASP A CA 1
ATOM 718 C C . ASP A 1 96 ? -19.797 -24.422 -2.564 1 94.38 96 ASP A C 1
ATOM 720 O O . ASP A 1 96 ? -20.234 -24.422 -3.713 1 94.38 96 ASP A O 1
ATOM 724 N N . GLY A 1 97 ? -19.609 -23.391 -1.849 1 90.06 97 GLY A N 1
ATOM 725 C CA . GLY A 1 97 ? -19.828 -22.078 -2.445 1 90.06 97 GLY A CA 1
ATOM 726 C C . GLY A 1 97 ? -19 -21.844 -3.693 1 90.06 97 GLY A C 1
ATOM 727 O O . GLY A 1 97 ? -19.312 -20.969 -4.496 1 90.06 97 GLY A O 1
ATOM 728 N N . THR A 1 98 ? -18 -22.672 -3.924 1 92.06 98 THR A N 1
ATOM 729 C CA . THR A 1 98 ? -17.125 -22.562 -5.086 1 92.06 98 THR A CA 1
ATOM 730 C C . THR A 1 98 ? -17.703 -23.344 -6.27 1 92.06 98 THR A C 1
ATOM 732 O O . THR A 1 98 ? -17.344 -23.094 -7.422 1 92.06 98 THR A O 1
ATOM 735 N N . GLY A 1 99 ? -18.516 -24.328 -5.996 1 94.06 99 GLY A N 1
ATOM 736 C CA . GLY A 1 99 ? -19.125 -25.141 -7.035 1 94.06 99 GLY A CA 1
ATOM 737 C C . GLY A 1 99 ? -18.25 -26.297 -7.5 1 94.06 99 GLY A C 1
ATOM 738 O O . GLY A 1 99 ? -18.531 -26.922 -8.523 1 94.06 99 GLY A O 1
ATOM 739 N N . PHE A 1 100 ? -17.219 -26.672 -6.715 1 95.88 100 PHE A N 1
ATOM 740 C CA . PHE A 1 100 ? -16.281 -27.672 -7.184 1 95.88 100 PHE A CA 1
ATOM 741 C C . PHE A 1 100 ? -16.469 -29 -6.441 1 95.88 100 PHE A C 1
ATOM 743 O O . PHE A 1 100 ? -15.695 -29.938 -6.605 1 95.88 100 PHE A O 1
ATOM 750 N N . GLY A 1 101 ? -17.453 -29.047 -5.52 1 95.75 101 GLY A N 1
ATOM 751 C CA . GLY A 1 101 ? -17.891 -30.281 -4.879 1 95.75 101 GLY A CA 1
ATOM 752 C C . GLY A 1 101 ? -16.812 -30.906 -4.016 1 95.75 101 GLY A C 1
ATOM 753 O O . GLY A 1 101 ? -16.219 -30.25 -3.16 1 95.75 101 GLY A O 1
ATOM 754 N N . GLU A 1 102 ? -16.484 -32.125 -4.293 1 95.44 102 GLU A N 1
ATOM 755 C CA . GLU A 1 102 ? -15.609 -32.938 -3.457 1 95.44 102 GLU A CA 1
ATOM 756 C C . GLU A 1 102 ? -14.172 -32.406 -3.48 1 95.44 102 GLU A C 1
ATOM 758 O O . GLU A 1 102 ? -13.391 -32.688 -2.568 1 95.44 102 GLU A O 1
ATOM 763 N N . GLN A 1 103 ? -13.828 -31.656 -4.453 1 97.06 103 GLN A N 1
ATOM 764 C CA . GLN A 1 103 ? -12.477 -31.094 -4.543 1 97.06 103 GLN A CA 1
ATOM 765 C C . GLN A 1 103 ? -12.18 -30.188 -3.357 1 97.06 103 GLN A C 1
ATOM 767 O O . GLN A 1 103 ? -11.023 -29.984 -3 1 97.06 103 GLN A O 1
ATOM 772 N N . ASN A 1 104 ? -13.258 -29.656 -2.748 1 97 104 ASN A N 1
ATOM 773 C CA . ASN A 1 104 ? -13.109 -28.734 -1.626 1 97 104 ASN A CA 1
ATOM 774 C C . ASN A 1 104 ? -12.602 -29.453 -0.377 1 97 104 ASN A C 1
ATOM 776 O O . ASN A 1 104 ? -12.164 -28.812 0.578 1 97 104 ASN A O 1
ATOM 780 N N . LYS A 1 105 ? -12.68 -30.797 -0.377 1 96.88 105 LYS A N 1
ATOM 781 C CA . LYS A 1 105 ? -12.109 -31.547 0.734 1 96.88 105 LYS A CA 1
ATOM 782 C C . LYS A 1 105 ? -10.586 -31.547 0.68 1 96.88 105 LYS A C 1
ATOM 784 O O . LYS A 1 105 ? -9.922 -31.609 1.716 1 96.88 105 LYS A O 1
ATOM 789 N N . LEU A 1 106 ? -10.109 -31.438 -0.518 1 97.88 106 LEU A N 1
ATOM 790 C CA . LEU A 1 106 ? -8.664 -31.359 -0.709 1 97.88 106 LEU A CA 1
ATOM 791 C C . LEU A 1 106 ? -8.188 -29.922 -0.627 1 97.88 106 LEU A C 1
ATOM 793 O O . LEU A 1 106 ? -7.242 -29.609 0.105 1 97.88 106 LEU A O 1
ATOM 797 N N . VAL A 1 107 ? -8.867 -29.047 -1.401 1 98.38 107 VAL A N 1
ATOM 798 C CA . VAL A 1 107 ? -8.438 -27.656 -1.543 1 98.38 107 VAL A CA 1
ATOM 799 C C . VAL A 1 107 ? -8.922 -26.844 -0.342 1 98.38 107 VAL A C 1
ATOM 801 O O . VAL A 1 107 ? -10.109 -26.562 -0.211 1 98.38 107 VAL A O 1
ATOM 804 N N . GLY A 1 108 ? -8.016 -26.5 0.594 1 98.38 108 GLY A N 1
ATOM 805 C CA . GLY A 1 108 ? -8.328 -25.547 1.647 1 98.38 108 GLY A CA 1
ATOM 806 C C . GLY A 1 108 ? -8.297 -24.109 1.179 1 98.38 108 GLY A C 1
ATOM 807 O O . GLY A 1 108 ? -7.23 -23.578 0.842 1 98.38 108 GLY A O 1
ATOM 808 N N . TYR A 1 109 ? -9.461 -23.484 1.153 1 98.25 109 TYR A N 1
ATOM 809 C CA . TYR A 1 109 ? -9.586 -22.141 0.621 1 98.25 109 TYR A CA 1
ATOM 810 C C . TYR A 1 109 ? -10.039 -21.172 1.703 1 98.25 109 TYR A C 1
ATOM 812 O O . TYR A 1 109 ? -11.062 -21.375 2.354 1 98.25 109 TYR A O 1
ATOM 820 N N . SER A 1 110 ? -9.227 -20.125 1.935 1 98.62 110 SER A N 1
ATOM 821 C CA . SER A 1 110 ? -9.586 -19 2.791 1 98.62 110 SER A CA 1
ATOM 822 C C . SER A 1 110 ? -9.609 -17.688 2.006 1 98.62 110 SER A C 1
ATOM 824 O O . SER A 1 110 ? -8.672 -17.391 1.259 1 98.62 110 SER A O 1
ATOM 826 N N . GLY A 1 111 ? -10.641 -16.938 2.105 1 98.31 111 GLY A N 1
ATOM 827 C CA . GLY A 1 111 ? -10.781 -15.594 1.571 1 98.31 111 GLY A CA 1
ATOM 828 C C . GLY A 1 111 ? -11.445 -14.633 2.541 1 98.31 111 GLY A C 1
ATOM 829 O O . GLY A 1 111 ? -12.125 -15.055 3.479 1 98.31 111 GLY A O 1
ATOM 830 N N . ASP A 1 112 ? -11.18 -13.375 2.383 1 98.75 112 ASP A N 1
ATOM 831 C CA . ASP A 1 112 ? -11.758 -12.391 3.295 1 98.75 112 ASP A CA 1
ATOM 832 C C . ASP A 1 112 ? -11.992 -11.055 2.584 1 98.75 112 ASP A C 1
ATOM 834 O O . ASP A 1 112 ? -11.539 -10.859 1.456 1 98.75 112 ASP A O 1
ATOM 838 N N . ALA A 1 113 ? -12.781 -10.227 3.172 1 98.81 113 ALA A N 1
ATOM 839 C CA . ALA A 1 113 ? -13.125 -8.883 2.711 1 98.81 113 ALA A CA 1
ATOM 840 C C . ALA A 1 113 ? -12.961 -7.859 3.832 1 98.81 113 ALA A C 1
ATOM 842 O O . ALA A 1 113 ? -12.875 -8.227 5.008 1 98.81 113 ALA A O 1
ATOM 843 N N . ILE A 1 114 ? -12.82 -6.594 3.389 1 98.81 114 ILE A N 1
ATOM 844 C CA . ILE A 1 114 ? -12.68 -5.512 4.359 1 98.81 114 ILE A CA 1
ATOM 845 C C . ILE A 1 114 ? -13.625 -4.367 3.998 1 98.81 114 ILE A C 1
ATOM 847 O O . ILE A 1 114 ? -14.07 -4.266 2.854 1 98.81 114 ILE A O 1
ATOM 851 N N . SER A 1 115 ? -14.016 -3.607 4.941 1 98.62 115 SER A N 1
ATOM 852 C CA . SER A 1 115 ? -14.656 -2.303 4.812 1 98.62 115 SER A CA 1
ATOM 853 C C . SER A 1 115 ? -14.055 -1.293 5.785 1 98.62 115 SER A C 1
ATOM 855 O O . SER A 1 115 ? -13.734 -1.635 6.926 1 98.62 115 SER A O 1
ATOM 857 N N . MET A 1 116 ? -13.836 -0.073 5.293 1 98.56 116 MET A N 1
ATOM 858 C CA . MET A 1 116 ? -13.219 0.915 6.172 1 98.56 116 MET A CA 1
ATOM 859 C C . MET A 1 116 ? -13.336 2.316 5.582 1 98.56 116 MET A C 1
ATOM 861 O O . MET A 1 116 ? -13.531 2.473 4.375 1 98.56 116 MET A O 1
ATOM 865 N N . TYR A 1 117 ? -13.289 3.361 6.523 1 98.69 117 TYR A N 1
ATOM 866 C CA . TYR A 1 117 ? -12.969 4.727 6.125 1 98.69 117 TYR A CA 1
ATOM 867 C C . TYR A 1 117 ? -11.602 4.801 5.465 1 98.69 117 TYR A C 1
ATOM 869 O O . TYR A 1 117 ? -10.656 4.148 5.914 1 98.69 117 TYR A O 1
ATOM 877 N N . THR A 1 118 ? -11.469 5.523 4.359 1 98.69 118 THR A N 1
ATOM 878 C CA . THR A 1 118 ? -10.211 5.52 3.625 1 98.69 118 THR A CA 1
ATOM 879 C C . THR A 1 118 ? -9.102 6.164 4.449 1 98.69 118 THR A C 1
ATOM 881 O O . THR A 1 118 ? -7.922 6.031 4.121 1 98.69 118 THR A O 1
ATOM 884 N N . HIS A 1 119 ? -9.438 6.844 5.527 1 98.38 119 HIS A N 1
ATOM 885 C CA . HIS A 1 119 ? -8.477 7.516 6.402 1 98.38 119 HIS A CA 1
ATOM 886 C C . HIS A 1 119 ? -8.133 6.648 7.605 1 98.38 119 HIS A C 1
ATOM 888 O O . HIS A 1 119 ? -7.68 7.16 8.633 1 98.38 119 HIS A O 1
ATOM 894 N N . CYS A 1 120 ? -8.391 5.324 7.5 1 96.75 120 CYS A N 1
ATOM 895 C CA . CYS A 1 120 ? -8.023 4.371 8.539 1 96.75 120 CYS A CA 1
ATOM 896 C C . CYS A 1 120 ? -6.551 3.986 8.43 1 96.75 120 CYS A C 1
ATOM 898 O O . CYS A 1 120 ? -6.035 3.801 7.328 1 96.75 120 CYS A O 1
ATOM 900 N N . GLY A 1 121 ? -5.902 3.801 9.703 1 98 121 GLY A N 1
ATOM 901 C CA . GLY A 1 121 ? -4.516 3.354 9.695 1 98 121 GLY A CA 1
ATOM 902 C C . GLY A 1 121 ? -3.572 4.344 9.047 1 98 121 GLY A C 1
ATOM 903 O O . GLY A 1 121 ? -3.914 5.516 8.867 1 98 121 GLY A O 1
ATOM 904 N N . THR A 1 122 ? -2.336 3.979 8.844 1 98.88 122 THR A N 1
ATOM 905 C CA . THR A 1 122 ? -1.385 4.816 8.117 1 98.88 122 THR A CA 1
ATOM 906 C C . THR A 1 122 ? -1.884 5.113 6.711 1 98.88 122 THR A C 1
ATOM 908 O O . THR A 1 122 ? -2.139 4.195 5.93 1 98.88 122 THR A O 1
ATOM 911 N N . HIS A 1 123 ? -2.094 6.391 6.41 1 98.88 123 HIS A N 1
ATOM 912 C CA . HIS A 1 123 ? -2.664 6.781 5.125 1 98.88 123 HIS A CA 1
ATOM 913 C C . HIS A 1 123 ? -2.154 8.148 4.688 1 98.88 123 HIS A C 1
ATOM 915 O O . HIS A 1 123 ? -1.571 8.883 5.484 1 98.88 123 HIS A O 1
ATOM 921 N N . ILE A 1 124 ? -2.34 8.414 3.418 1 98.94 124 ILE A N 1
ATOM 922 C CA . ILE A 1 124 ? -2.031 9.719 2.857 1 98.94 124 ILE A CA 1
ATOM 923 C C . ILE A 1 124 ? -3.318 10.398 2.395 1 98.94 124 ILE A C 1
ATOM 925 O O . ILE A 1 124 ? -4.129 9.789 1.692 1 98.94 124 ILE A O 1
ATOM 929 N N . ASP A 1 125 ? -3.496 11.609 2.828 1 98.88 125 ASP A N 1
ATOM 930 C CA . ASP A 1 125 ? -4.621 12.422 2.375 1 98.88 125 ASP A CA 1
ATOM 931 C C . ASP A 1 125 ? -4.348 13.016 0.994 1 98.88 125 ASP A C 1
ATOM 933 O O . ASP A 1 125 ? -3.207 13.352 0.671 1 98.88 125 ASP A O 1
ATOM 937 N N . THR A 1 126 ? -5.402 13.117 0.239 1 98.88 126 THR A N 1
ATOM 938 C CA . THR A 1 126 ? -5.34 13.789 -1.056 1 98.88 126 THR A CA 1
ATOM 939 C C . THR A 1 126 ? -5.84 15.227 -0.947 1 98.88 126 THR A C 1
ATOM 941 O O . THR A 1 126 ? -6.426 15.609 0.068 1 98.88 126 THR A O 1
ATOM 944 N N . LEU A 1 127 ? -5.562 15.969 -1.985 1 98.88 127 LEU A N 1
ATOM 945 C CA . LEU A 1 127 ? -5.859 17.391 -1.927 1 98.88 127 LEU A CA 1
ATOM 946 C C . LEU A 1 127 ? -7.348 17.656 -2.139 1 98.88 127 LEU A C 1
ATOM 948 O O . LEU A 1 127 ? -7.816 18.781 -1.99 1 98.88 127 LEU A O 1
ATOM 952 N N . ASN A 1 128 ? -8.133 16.625 -2.375 1 98.94 128 ASN A N 1
ATOM 953 C CA . ASN A 1 128 ? -9.578 16.781 -2.486 1 98.94 128 ASN A CA 1
ATOM 954 C C . ASN A 1 128 ? -10.273 16.531 -1.15 1 98.94 128 ASN A C 1
ATOM 956 O O . ASN A 1 128 ? -11.5 16.625 -1.056 1 98.94 128 ASN A O 1
ATOM 960 N N . HIS A 1 129 ? -9.594 16.297 -0.072 1 98.88 129 HIS A N 1
ATOM 961 C CA . HIS A 1 129 ? -10.117 15.906 1.234 1 98.88 129 HIS A CA 1
ATOM 962 C C . HIS A 1 129 ? -10.727 17.094 1.961 1 98.88 129 HIS A C 1
ATOM 964 O O . HIS A 1 129 ? -11.82 17 2.527 1 98.88 129 HIS A O 1
ATOM 970 N N . PHE A 1 130 ? -10 18.25 1.896 1 98.81 130 PHE A N 1
ATOM 971 C CA . PHE A 1 130 ? -10.492 19.484 2.514 1 98.81 130 PHE A CA 1
ATOM 972 C C . PHE A 1 130 ? -10.258 20.672 1.606 1 98.81 130 PHE A C 1
ATOM 974 O O . PHE A 1 130 ? -9.32 20.688 0.802 1 98.81 130 PHE A O 1
ATOM 981 N N . GLY A 1 131 ? -11.078 21.656 1.697 1 98.69 131 GLY A N 1
ATOM 982 C CA . GLY A 1 131 ? -10.953 22.969 1.074 1 98.69 131 GLY A CA 1
ATOM 983 C C . GLY A 1 131 ? -11.797 24.031 1.746 1 98.69 131 GLY A C 1
ATOM 984 O O . GLY A 1 131 ? -12 24 2.963 1 98.69 131 GLY A O 1
ATOM 985 N N . TYR A 1 132 ? -12.148 25.078 0.999 1 98.62 132 TYR A N 1
ATOM 986 C CA . TYR A 1 132 ? -13.039 26.125 1.461 1 98.62 132 TYR A CA 1
ATOM 987 C C . TYR A 1 132 ? -14.336 26.141 0.66 1 98.62 132 TYR A C 1
ATOM 989 O O . TYR A 1 132 ? -14.312 26.219 -0.57 1 98.62 132 TYR A O 1
ATOM 997 N N . GLY A 1 133 ? -15.438 26.062 1.371 1 98.06 133 GLY A N 1
ATOM 998 C CA . GLY A 1 133 ? -16.703 25.938 0.669 1 98.06 133 GLY A CA 1
ATOM 999 C C . GLY A 1 133 ? -16.797 24.703 -0.193 1 98.06 133 GLY A C 1
ATOM 1000 O O . GLY A 1 133 ? -16.609 23.578 0.298 1 98.06 133 GLY A O 1
ATOM 1001 N N . THR A 1 134 ? -17 24.906 -1.487 1 98.25 134 THR A N 1
ATOM 1002 C CA . THR A 1 134 ? -17.141 23.781 -2.396 1 98.25 134 THR A CA 1
ATOM 1003 C C . THR A 1 134 ? -15.867 23.594 -3.225 1 98.25 134 THR A C 1
ATOM 1005 O O . THR A 1 134 ? -15.836 22.766 -4.141 1 98.25 134 THR A O 1
ATOM 1008 N N . LYS A 1 135 ? -14.852 24.359 -2.863 1 98.69 135 LYS A N 1
ATOM 1009 C CA . LYS A 1 135 ? -13.648 24.328 -3.689 1 98.69 135 LYS A CA 1
ATOM 1010 C C . LYS A 1 135 ? -12.492 23.672 -2.945 1 98.69 135 LYS A C 1
ATOM 1012 O O . LYS A 1 135 ? -12.367 23.812 -1.727 1 98.69 135 LYS A O 1
ATOM 1017 N N . ILE A 1 136 ? -11.734 22.984 -3.707 1 98.69 136 ILE A N 1
ATOM 1018 C CA . ILE A 1 136 ? -10.523 22.359 -3.189 1 98.69 136 ILE A CA 1
ATOM 1019 C C . ILE A 1 136 ? -9.297 22.938 -3.908 1 98.69 136 ILE A C 1
ATOM 1021 O O . ILE A 1 136 ? -9.375 24 -4.527 1 98.69 136 ILE A O 1
ATOM 1025 N N . TRP A 1 137 ? -8.086 22.328 -3.705 1 98.81 137 TRP A N 1
ATOM 1026 C CA . TRP A 1 137 ? -6.809 22.75 -4.27 1 98.81 137 TRP A CA 1
ATOM 1027 C C . TRP A 1 137 ? -6.973 23.203 -5.715 1 98.81 137 TRP A C 1
ATOM 1029 O O . TRP A 1 137 ? -7.664 22.547 -6.504 1 98.81 137 TRP A O 1
ATOM 1039 N N . ASN A 1 138 ? -6.297 24.344 -6.02 1 98.75 138 ASN A N 1
ATOM 1040 C CA . ASN A 1 138 ? -6.16 24.859 -7.379 1 98.75 138 ASN A CA 1
ATOM 1041 C C . ASN A 1 138 ? -7.508 25.297 -7.949 1 98.75 138 ASN A C 1
ATOM 1043 O O . ASN A 1 138 ? -7.637 25.5 -9.156 1 98.75 138 ASN A O 1
ATOM 1047 N N . GLY A 1 139 ? -8.531 25.344 -7.094 1 98.62 139 GLY A N 1
ATOM 1048 C CA . GLY A 1 139 ? -9.812 25.938 -7.445 1 98.62 139 GLY A CA 1
ATOM 1049 C C . GLY A 1 139 ? -10.789 24.922 -8.023 1 98.62 139 GLY A C 1
ATOM 1050 O O . GLY A 1 139 ? -11.836 25.312 -8.562 1 98.62 139 GLY A O 1
ATOM 1051 N N . PHE A 1 140 ? -10.508 23.656 -7.961 1 98.81 140 PHE A N 1
ATOM 1052 C CA . PHE A 1 140 ? -11.477 22.672 -8.414 1 98.81 140 PHE A CA 1
ATOM 1053 C C . PHE A 1 140 ? -12.758 22.75 -7.594 1 98.81 140 PHE A C 1
ATOM 1055 O O . PHE A 1 140 ? -12.711 22.719 -6.359 1 98.81 140 PHE A O 1
ATOM 1062 N N . ASP A 1 141 ? -13.867 22.812 -8.242 1 98.62 141 ASP A N 1
ATOM 1063 C CA . ASP A 1 141 ? -15.156 23.031 -7.59 1 98.62 141 ASP A CA 1
ATOM 1064 C C . ASP A 1 141 ? -15.984 21.75 -7.562 1 98.62 141 ASP A C 1
ATOM 1066 O O . ASP A 1 141 ? -16.062 21.031 -8.562 1 98.62 141 ASP A O 1
ATOM 1070 N N . ALA A 1 142 ? -16.578 21.5 -6.473 1 98.38 142 ALA A N 1
ATOM 1071 C CA . ALA A 1 142 ? -17.406 20.297 -6.297 1 98.38 142 ALA A CA 1
ATOM 1072 C C . ALA A 1 142 ? -18.531 20.25 -7.32 1 98.38 142 ALA A C 1
ATOM 1074 O O . ALA A 1 142 ? -18.938 19.172 -7.758 1 98.38 142 ALA A O 1
ATOM 1075 N N . ASP A 1 143 ? -19.031 21.359 -7.703 1 97.44 143 ASP A N 1
ATOM 1076 C CA . ASP A 1 143 ? -20.125 21.422 -8.656 1 97.44 143 ASP A CA 1
ATOM 1077 C C . ASP A 1 143 ? -19.719 20.844 -10.008 1 97.44 143 ASP A C 1
ATOM 1079 O O . ASP A 1 143 ? -20.562 20.344 -10.758 1 97.44 143 ASP A O 1
ATOM 1083 N N . GLN A 1 144 ? -18.484 20.875 -10.234 1 98.25 144 GLN A N 1
ATOM 1084 C CA . GLN A 1 144 ? -17.984 20.422 -11.523 1 98.25 144 GLN A CA 1
ATOM 1085 C C . GLN A 1 144 ? -17.281 19.062 -11.406 1 98.25 144 GLN A C 1
ATOM 1087 O O . GLN A 1 144 ? -17.312 18.25 -12.328 1 98.25 144 GLN A O 1
ATOM 1092 N N . TYR A 1 145 ? -16.656 18.797 -10.219 1 98.62 145 TYR A N 1
ATOM 1093 C CA . TYR A 1 145 ? -15.68 17.703 -10.203 1 98.62 145 TYR A CA 1
ATOM 1094 C C . TYR A 1 145 ? -16.047 16.656 -9.164 1 98.62 145 TYR A C 1
ATOM 1096 O O . TYR A 1 145 ? -15.375 15.633 -9.039 1 98.62 145 TYR A O 1
ATOM 1104 N N . LEU A 1 146 ? -17.062 16.859 -8.383 1 98.5 146 LEU A N 1
ATOM 1105 C CA . LEU A 1 146 ? -17.469 15.852 -7.406 1 98.5 146 LEU A CA 1
ATOM 1106 C C . LEU A 1 146 ? -18.625 15.023 -7.938 1 98.5 146 LEU A C 1
ATOM 1108 O O . LEU A 1 146 ? -19.719 15.547 -8.148 1 98.5 146 LEU A O 1
ATOM 1112 N N . GLY A 1 147 ? -18.406 13.719 -8.164 1 97.56 147 GLY A N 1
ATOM 1113 C CA . GLY A 1 147 ? -19.453 12.789 -8.57 1 97.56 147 GLY A CA 1
ATOM 1114 C C . GLY A 1 147 ? -20.203 12.203 -7.395 1 97.56 147 GLY A C 1
ATOM 1115 O O . GLY A 1 147 ? -20.031 12.648 -6.254 1 97.56 147 GLY A O 1
ATOM 1116 N N . ALA A 1 148 ? -21.047 11.234 -7.633 1 96.12 148 ALA A N 1
ATOM 1117 C CA . ALA A 1 148 ? -21.891 10.625 -6.617 1 96.12 148 ALA A CA 1
ATOM 1118 C C . ALA A 1 148 ? -21.078 9.781 -5.645 1 96.12 148 ALA A C 1
ATOM 1120 O O . ALA A 1 148 ? -21.422 9.672 -4.465 1 96.12 148 ALA A O 1
ATOM 1121 N N . ARG A 1 149 ? -19.938 9.25 -6.117 1 97.25 149 ARG A N 1
ATOM 1122 C CA . ARG A 1 149 ? -19.234 8.258 -5.309 1 97.25 149 ARG A CA 1
ATOM 1123 C C . ARG A 1 149 ? -17.844 8.75 -4.922 1 97.25 149 ARG A C 1
ATOM 1125 O O . ARG A 1 149 ? -17.25 8.25 -3.969 1 97.25 149 ARG A O 1
ATOM 1132 N N . HIS A 1 150 ? -17.328 9.664 -5.695 1 98.31 150 HIS A N 1
ATOM 1133 C CA . HIS A 1 150 ? -15.984 10.172 -5.445 1 98.31 150 HIS A CA 1
ATOM 1134 C C . HIS A 1 150 ? -15.688 11.398 -6.297 1 98.31 150 HIS A C 1
ATOM 1136 O O . HIS A 1 150 ? -16.453 11.727 -7.211 1 98.31 150 HIS A O 1
ATOM 1142 N N . TRP A 1 151 ? -14.664 12.148 -5.965 1 98.81 151 TRP A N 1
ATOM 1143 C CA . TRP A 1 151 ? -14.156 13.25 -6.777 1 98.81 151 TRP A CA 1
ATOM 1144 C C . TRP A 1 151 ? -13.594 12.742 -8.102 1 98.81 151 TRP A C 1
ATOM 1146 O O . TRP A 1 151 ? -12.984 11.664 -8.148 1 98.81 151 TRP A O 1
ATOM 1156 N N . MET A 1 152 ? -13.727 13.523 -9.164 1 98.62 152 MET A N 1
ATOM 1157 C CA . MET A 1 152 ? -13.227 13.172 -10.492 1 98.62 152 MET A CA 1
ATOM 1158 C C . MET A 1 152 ? -11.836 13.75 -10.719 1 98.62 152 MET A C 1
ATOM 1160 O O . MET A 1 152 ? -11.281 13.641 -11.82 1 98.62 152 MET A O 1
ATOM 1164 N N . CYS A 1 153 ? -11.297 14.398 -9.688 1 98.56 153 CYS A N 1
ATOM 1165 C CA . CYS A 1 153 ? -9.953 14.961 -9.742 1 98.56 153 CYS A CA 1
ATOM 1166 C C . CYS A 1 153 ? -9.297 14.938 -8.359 1 98.56 153 CYS A C 1
ATOM 1168 O O . CYS A 1 153 ? -9.984 14.781 -7.348 1 98.56 153 CYS A O 1
ATOM 1170 N N . ALA A 1 154 ? -7.949 15.023 -8.32 1 98.81 154 ALA A N 1
ATOM 1171 C CA . ALA A 1 154 ? -7.129 15.156 -7.117 1 98.81 154 ALA A CA 1
ATOM 1172 C C . ALA A 1 154 ? -7.312 13.961 -6.188 1 98.81 154 ALA A C 1
ATOM 1174 O O . ALA A 1 154 ? -7.219 14.102 -4.965 1 98.81 154 ALA A O 1
ATOM 1175 N N . GLY A 1 155 ? -7.715 12.836 -6.812 1 98.81 155 GLY A N 1
ATOM 1176 C CA . GLY A 1 155 ? -7.883 11.617 -6.035 1 98.81 155 GLY A CA 1
ATOM 1177 C C . GLY A 1 155 ? -6.578 10.883 -5.785 1 98.81 155 GLY A C 1
ATOM 1178 O O . GLY A 1 155 ? -5.516 11.328 -6.223 1 98.81 155 GLY A O 1
ATOM 1179 N N . ALA A 1 156 ? -6.699 9.797 -5.039 1 98.88 156 ALA A N 1
ATOM 1180 C CA . ALA A 1 156 ? -5.535 9.039 -4.59 1 98.88 156 ALA A CA 1
ATOM 1181 C C . ALA A 1 156 ? -4.75 8.492 -5.773 1 98.88 156 ALA A C 1
ATOM 1183 O O . ALA A 1 156 ? -3.521 8.383 -5.715 1 98.88 156 ALA A O 1
ATOM 1184 N N . GLU A 1 157 ? -5.418 8.172 -6.891 1 98.62 157 GLU A N 1
ATOM 1185 C CA . GLU A 1 157 ? -4.773 7.578 -8.055 1 98.62 157 GLU A CA 1
ATOM 1186 C C . GLU A 1 157 ? -3.832 8.57 -8.734 1 98.62 157 GLU A C 1
ATOM 1188 O O . GLU A 1 157 ? -2.986 8.18 -9.539 1 98.62 157 GLU A O 1
ATOM 1193 N N . LYS A 1 158 ? -3.967 9.883 -8.414 1 98.75 158 LYS A N 1
ATOM 1194 C CA . LYS A 1 158 ? -3.178 10.922 -9.078 1 98.75 158 LYS A CA 1
ATOM 1195 C C . LYS A 1 158 ? -1.816 11.086 -8.406 1 98.75 158 LYS A C 1
ATOM 1197 O O . LYS A 1 158 ? -0.892 11.641 -9 1 98.75 158 LYS A O 1
ATOM 1202 N N . GLN A 1 159 ? -1.696 10.695 -7.137 1 98.81 159 GLN A N 1
ATOM 1203 C CA . GLN A 1 159 ? -0.444 10.867 -6.41 1 98.81 159 GLN A CA 1
ATOM 1204 C C . GLN A 1 159 ? 0.609 9.867 -6.879 1 98.81 159 GLN A C 1
ATOM 1206 O O . GLN A 1 159 ? 0.356 8.664 -6.91 1 98.81 159 GLN A O 1
ATOM 1211 N N . PRO A 1 160 ? 1.771 10.352 -7.25 1 98.69 160 PRO A N 1
ATOM 1212 C CA . PRO A 1 160 ? 2.838 9.438 -7.664 1 98.69 160 PRO A CA 1
ATOM 1213 C C . PRO A 1 160 ? 3.498 8.727 -6.484 1 98.69 160 PRO A C 1
ATOM 1215 O O . PRO A 1 160 ? 3.268 9.094 -5.332 1 98.69 160 PRO A O 1
ATOM 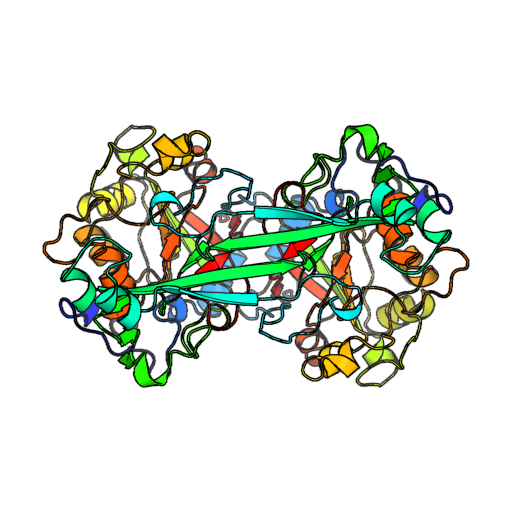1218 N N . PRO A 1 161 ? 4.25 7.621 -6.816 1 98.69 161 PRO A N 1
ATOM 1219 C CA . PRO A 1 161 ? 5.133 7.133 -5.758 1 98.69 161 PRO A CA 1
ATOM 1220 C C . PRO A 1 161 ? 6.039 8.227 -5.195 1 98.69 161 PRO A C 1
ATOM 1222 O O . PRO A 1 161 ? 6.527 9.078 -5.941 1 98.69 161 PRO A O 1
ATOM 1225 N N . ILE A 1 162 ? 6.18 8.203 -3.922 1 98.94 162 ILE A N 1
ATOM 1226 C CA . ILE A 1 162 ? 6.977 9.219 -3.238 1 98.94 162 ILE A CA 1
ATOM 1227 C C . ILE A 1 162 ? 8.312 8.617 -2.803 1 98.94 162 ILE A C 1
ATOM 1229 O O . ILE A 1 162 ? 8.352 7.727 -1.95 1 98.94 162 ILE A O 1
ATOM 1233 N N . ILE A 1 163 ? 9.359 8.953 -3.418 1 98.94 163 ILE A N 1
ATOM 1234 C CA . ILE A 1 163 ? 10.742 8.695 -3.023 1 98.94 163 ILE A CA 1
ATOM 1235 C C . ILE A 1 163 ? 11.461 10.016 -2.77 1 98.94 163 ILE A C 1
ATOM 1237 O O . ILE A 1 163 ? 11.672 10.805 -3.693 1 98.94 163 ILE A O 1
ATOM 1241 N N . ALA A 1 164 ? 11.773 10.25 -1.512 1 98.94 164 ALA A N 1
ATOM 1242 C CA . ALA A 1 164 ? 12.281 11.57 -1.142 1 98.94 164 ALA A CA 1
ATOM 1243 C C . ALA A 1 164 ? 13.109 11.5 0.136 1 98.94 164 ALA A C 1
ATOM 1245 O O . ALA A 1 164 ? 13.156 10.461 0.799 1 98.94 164 ALA A O 1
ATOM 1246 N N . ARG A 1 165 ? 13.828 12.57 0.398 1 98.81 165 ARG A N 1
ATOM 1247 C CA . ARG A 1 165 ? 14.453 12.719 1.709 1 98.81 165 ARG A CA 1
ATOM 1248 C C . ARG A 1 165 ? 13.398 12.906 2.797 1 98.81 165 ARG A C 1
ATOM 1250 O O . ARG A 1 165 ? 12.508 13.742 2.668 1 98.81 165 ARG A O 1
ATOM 1257 N N . GLY A 1 166 ? 13.438 11.984 3.764 1 98.94 166 GLY A N 1
ATOM 1258 C CA . GLY A 1 166 ? 12.641 12.156 4.973 1 98.94 166 GLY A CA 1
ATOM 1259 C C . GLY A 1 166 ? 13.398 12.852 6.086 1 98.94 166 GLY A C 1
ATOM 1260 O O . GLY A 1 166 ? 14.594 12.625 6.27 1 98.94 166 GLY A O 1
ATOM 1261 N N . VAL A 1 167 ? 12.719 13.742 6.797 1 98.94 167 VAL A N 1
ATOM 1262 C CA . VAL A 1 167 ? 13.273 14.414 7.969 1 98.94 167 VAL A CA 1
ATOM 1263 C C . VAL A 1 167 ? 12.344 14.234 9.156 1 98.94 167 VAL A C 1
ATOM 1265 O O . VAL A 1 167 ? 11.141 14.523 9.062 1 98.94 167 VAL A O 1
ATOM 1268 N N . LEU A 1 168 ? 12.875 13.742 10.234 1 98.94 168 LEU A N 1
ATOM 1269 C CA . LEU A 1 168 ? 12.109 13.633 11.477 1 98.94 168 LEU A CA 1
ATOM 1270 C C . LEU A 1 168 ? 12.344 14.844 12.367 1 98.94 168 LEU A C 1
ATOM 1272 O O . LEU A 1 168 ? 13.492 15.188 12.656 1 98.94 168 LEU A O 1
ATOM 1276 N N . LEU A 1 169 ? 11.328 15.539 12.68 1 98.94 169 LEU A N 1
ATOM 1277 C CA . LEU A 1 169 ? 11.344 16.516 13.766 1 98.94 169 LEU A CA 1
ATOM 1278 C C . LEU A 1 169 ? 10.68 15.938 15.016 1 98.94 169 LEU A C 1
ATOM 1280 O O . LEU A 1 169 ? 9.453 15.852 15.094 1 98.94 169 LEU A O 1
ATOM 1284 N N . ASP A 1 170 ? 11.477 15.531 15.945 1 98.94 170 ASP A N 1
ATOM 1285 C CA . ASP A 1 170 ? 11.055 14.836 17.156 1 98.94 170 ASP A CA 1
ATOM 1286 C C . ASP A 1 170 ? 10.758 15.836 18.281 1 98.94 170 ASP A C 1
ATOM 1288 O O . ASP A 1 170 ? 11.586 16.031 19.172 1 98.94 170 ASP A O 1
ATOM 1292 N N . VAL A 1 171 ? 9.547 16.344 18.297 1 98.94 171 VAL A N 1
ATOM 1293 C CA . VAL A 1 171 ? 9.172 17.422 19.219 1 98.94 171 VAL A CA 1
ATOM 1294 C C . VAL A 1 171 ? 9.016 16.859 20.625 1 98.94 171 VAL A C 1
ATOM 1296 O O . VAL A 1 171 ? 9.344 17.531 21.609 1 98.94 171 VAL A O 1
ATOM 1299 N N . ALA A 1 172 ? 8.445 15.633 20.734 1 98.88 172 ALA A N 1
ATOM 1300 C CA . ALA A 1 172 ? 8.367 15.016 22.062 1 98.88 172 ALA A CA 1
ATOM 1301 C C . ALA A 1 172 ? 9.742 14.891 22.688 1 98.88 172 ALA A C 1
ATOM 1303 O O . ALA A 1 172 ? 9.93 15.234 23.859 1 98.88 172 ALA A O 1
ATOM 1304 N N . ALA A 1 173 ? 10.695 14.398 21.922 1 98.62 173 ALA A N 1
ATOM 1305 C CA . ALA A 1 173 ? 12.062 14.273 22.438 1 98.62 173 ALA A CA 1
ATOM 1306 C C . ALA A 1 173 ? 12.633 15.633 22.812 1 98.62 173 ALA A C 1
ATOM 1308 O O . ALA A 1 173 ? 13.352 15.758 23.812 1 98.62 173 ALA A O 1
ATOM 1309 N N . LEU A 1 174 ? 12.398 16.656 21.969 1 98.44 174 LEU A N 1
ATOM 1310 C CA . LEU A 1 174 ? 12.844 18.016 22.266 1 98.44 174 LEU A CA 1
ATOM 1311 C C . LEU A 1 174 ? 12.414 18.438 23.656 1 98.44 174 LEU A C 1
ATOM 1313 O O . LEU A 1 174 ? 13.18 19.078 24.375 1 98.44 174 LEU A O 1
ATOM 1317 N N . HIS A 1 175 ? 11.234 18.062 24.031 1 98.5 175 HIS A N 1
ATOM 1318 C CA . HIS A 1 175 ? 10.664 18.484 25.297 1 98.5 175 HIS A CA 1
ATOM 1319 C C . HIS A 1 175 ? 10.93 17.469 26.406 1 98.5 175 HIS A C 1
ATOM 1321 O O . HIS A 1 175 ? 10.453 17.625 27.531 1 98.5 175 HIS A O 1
ATOM 1327 N N . GLY A 1 176 ? 11.586 16.359 26.109 1 98.31 176 GLY A N 1
ATOM 1328 C CA . GLY A 1 176 ? 12 15.367 27.094 1 98.31 176 GLY A CA 1
ATOM 1329 C C . GLY A 1 176 ? 10.844 14.523 27.609 1 98.31 176 GLY A C 1
ATOM 1330 O O . GLY A 1 176 ? 10.836 14.125 28.766 1 98.31 176 GLY A O 1
ATOM 1331 N N . VAL A 1 177 ? 9.789 14.312 26.766 1 98.5 177 VAL A N 1
ATOM 1332 C CA . VAL A 1 177 ? 8.633 13.523 27.188 1 98.5 177 VAL A CA 1
ATOM 1333 C C . VAL A 1 177 ? 8.391 12.383 26.203 1 98.5 177 VAL A C 1
ATOM 1335 O O . VAL A 1 177 ? 8.859 12.43 25.078 1 98.5 177 VAL A O 1
ATOM 1338 N N . ASP A 1 178 ? 7.703 11.359 26.656 1 97.44 178 ASP A N 1
ATOM 1339 C CA . ASP A 1 178 ? 7.328 10.258 25.781 1 97.44 178 ASP A CA 1
ATOM 1340 C C . ASP A 1 178 ? 6.23 10.672 24.812 1 97.44 178 ASP A C 1
ATOM 1342 O O . ASP A 1 178 ? 6.266 10.305 23.641 1 97.44 178 ASP A O 1
ATOM 1346 N N . VAL A 1 179 ? 5.309 11.43 25.328 1 98.44 179 VAL A N 1
ATOM 1347 C CA . VAL A 1 179 ? 4.18 11.93 24.547 1 98.44 179 VAL A CA 1
ATOM 1348 C C . VAL A 1 179 ? 3.842 13.352 24.984 1 98.44 179 VAL A C 1
ATOM 1350 O O . VAL A 1 179 ? 3.885 13.672 26.172 1 98.44 179 VAL A O 1
ATOM 1353 N N . LEU A 1 180 ? 3.598 14.258 24.047 1 98.75 180 LEU A N 1
ATOM 1354 C CA . LEU A 1 180 ? 3.256 15.648 24.344 1 98.75 180 LEU A CA 1
ATOM 1355 C C . LEU A 1 180 ? 1.937 15.727 25.094 1 98.75 180 LEU A C 1
ATOM 1357 O O . LEU A 1 180 ? 1.065 14.875 24.938 1 98.75 180 LEU A O 1
ATOM 1361 N N . PRO A 1 181 ? 1.76 16.797 25.891 1 98.06 181 PRO A N 1
ATOM 1362 C CA . PRO A 1 181 ? 0.485 16.969 26.594 1 98.06 181 PRO A CA 1
ATOM 1363 C C . PRO A 1 181 ? -0.702 17.078 25.641 1 98.06 181 PRO A C 1
ATOM 1365 O O . PRO A 1 181 ? -0.556 17.578 24.531 1 98.06 181 PRO A O 1
ATOM 1368 N N . GLN A 1 182 ? -1.856 16.609 26.141 1 97.69 182 GLN A N 1
ATOM 1369 C CA . GLN A 1 182 ? -3.084 16.719 25.359 1 97.69 182 GLN A CA 1
ATOM 1370 C C . GLN A 1 182 ? -3.287 18.141 24.844 1 97.69 182 GLN A C 1
ATOM 1372 O O . GLN A 1 182 ? -3.035 19.109 25.578 1 97.69 182 GLN A O 1
ATOM 1377 N N . SER A 1 183 ? -3.621 18.266 23.578 1 98.25 183 SER A N 1
ATOM 1378 C CA . SER A 1 183 ? -4.027 19.5 22.922 1 98.25 183 SER A CA 1
ATOM 1379 C C . SER A 1 183 ? -2.854 20.469 22.781 1 98.25 183 SER A C 1
ATOM 1381 O O . SER A 1 183 ? -3.049 21.656 22.531 1 98.25 183 SER A O 1
ATOM 1383 N N . TYR A 1 184 ? -1.671 19.938 23.047 1 98.56 184 TYR A N 1
ATOM 1384 C CA . TYR A 1 184 ? -0.501 20.766 22.812 1 98.56 184 TYR A CA 1
ATOM 1385 C C . TYR A 1 184 ? -0.404 21.188 21.344 1 98.56 184 TYR A C 1
ATOM 1387 O O . TYR A 1 184 ? -0.491 20.344 20.453 1 98.56 184 TYR A O 1
ATOM 1395 N N . GLY A 1 185 ? -0.24 22.469 21.047 1 98.75 185 GLY A N 1
ATOM 1396 C CA . GLY A 1 185 ? -0.045 23 19.703 1 98.75 185 GLY A CA 1
ATOM 1397 C C . GLY A 1 185 ? 1.416 23.094 19.312 1 98.75 185 GLY A C 1
ATOM 1398 O O . GLY A 1 185 ? 2.156 23.922 19.859 1 98.75 185 GLY A O 1
ATOM 1399 N N . ILE A 1 186 ? 1.854 22.266 18.406 1 98.94 186 ILE A N 1
ATOM 1400 C CA . ILE A 1 186 ? 3.219 22.312 17.891 1 98.94 186 ILE A CA 1
ATOM 1401 C C . ILE A 1 186 ? 3.355 23.484 16.906 1 98.94 186 ILE A C 1
ATOM 1403 O O . ILE A 1 186 ? 2.814 23.438 15.805 1 98.94 186 ILE A O 1
ATOM 1407 N N . GLY A 1 187 ? 4.078 24.5 17.266 1 98.81 187 GLY A N 1
ATOM 1408 C CA . GLY A 1 187 ? 4.23 25.688 16.453 1 98.81 187 GLY A CA 1
ATOM 1409 C C . GLY A 1 187 ? 5.566 25.766 15.742 1 98.81 187 GLY A C 1
ATOM 1410 O O . GLY A 1 187 ? 6.355 24.812 15.797 1 98.81 187 GLY A O 1
ATOM 1411 N N . ALA A 1 188 ? 5.781 26.875 15.078 1 98.88 188 ALA A N 1
ATOM 1412 C CA . ALA A 1 188 ? 7 27.125 14.312 1 98.88 188 ALA A CA 1
ATOM 1413 C C . ALA A 1 188 ? 8.234 27.031 15.211 1 98.88 188 ALA A C 1
ATOM 1415 O O . ALA A 1 188 ? 9.266 26.484 14.797 1 98.88 188 ALA A O 1
ATOM 1416 N N . LYS A 1 189 ? 8.133 27.562 16.375 1 98.75 189 LYS A N 1
ATOM 1417 C CA . LYS A 1 189 ? 9.273 27.547 17.297 1 98.75 189 LYS A CA 1
ATOM 1418 C C . LYS A 1 189 ? 9.664 26.125 17.672 1 98.75 189 LYS A C 1
ATOM 1420 O O . LYS A 1 189 ? 10.844 25.781 17.703 1 98.75 189 LYS A O 1
ATOM 1425 N N . ASP A 1 190 ? 8.656 25.281 18.062 1 98.81 190 ASP A N 1
ATOM 1426 C CA . ASP A 1 190 ? 8.93 23.875 18.375 1 98.81 190 ASP A CA 1
ATOM 1427 C C . ASP A 1 190 ? 9.695 23.203 17.234 1 98.81 190 ASP A C 1
ATOM 1429 O O . ASP A 1 190 ? 10.688 22.516 17.469 1 98.81 190 ASP A O 1
ATOM 1433 N N . LEU A 1 191 ? 9.203 23.422 16 1 98.94 191 LEU A N 1
ATOM 1434 C CA . LEU A 1 191 ? 9.742 22.75 14.82 1 98.94 191 LEU A CA 1
ATOM 1435 C C . LEU A 1 191 ? 11.156 23.25 14.516 1 98.94 191 LEU A C 1
ATOM 1437 O O . LEU A 1 191 ? 12.055 22.453 14.242 1 98.94 191 LEU A O 1
ATOM 1441 N N . ALA A 1 192 ? 11.344 24.547 14.602 1 98.81 192 ALA A N 1
ATOM 1442 C CA . ALA A 1 192 ? 12.672 25.125 14.391 1 98.81 192 ALA A CA 1
ATOM 1443 C C . ALA A 1 192 ? 13.656 24.641 15.453 1 98.81 192 ALA A C 1
ATOM 1445 O O . ALA A 1 192 ? 14.812 24.344 15.141 1 98.81 192 ALA A O 1
ATOM 1446 N N . ASP A 1 193 ? 13.227 24.609 16.703 1 98.88 193 ASP A N 1
ATOM 1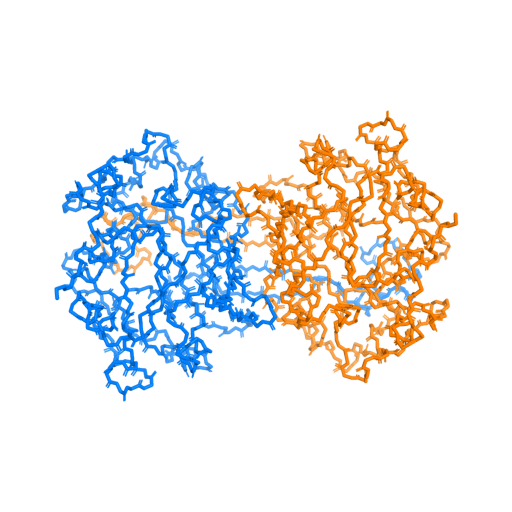447 C CA . ASP A 1 193 ? 14.086 24.172 17.797 1 98.88 193 ASP A CA 1
ATOM 1448 C C . ASP A 1 193 ? 14.461 22.703 17.641 1 98.88 193 ASP A C 1
ATOM 1450 O O . ASP A 1 193 ? 15.602 22.312 17.906 1 98.88 193 ASP A O 1
ATOM 1454 N N . ALA A 1 194 ? 13.477 21.891 17.266 1 98.88 194 ALA A N 1
ATOM 1455 C CA . ALA A 1 194 ? 13.773 20.484 17.031 1 98.88 194 ALA A CA 1
ATOM 1456 C C . ALA A 1 194 ? 14.812 20.328 15.922 1 98.88 194 ALA A C 1
ATOM 1458 O O . ALA A 1 194 ? 15.773 19.562 16.062 1 98.88 194 ALA A O 1
ATOM 1459 N N . ALA A 1 195 ? 14.57 21.047 14.828 1 98.88 195 ALA A N 1
ATOM 1460 C CA . ALA A 1 195 ? 15.516 21 13.711 1 98.88 195 ALA A CA 1
ATOM 1461 C C . ALA A 1 195 ? 16.922 21.391 14.164 1 98.88 195 ALA A C 1
ATOM 1463 O O . ALA A 1 195 ? 17.906 20.719 13.82 1 98.88 195 ALA A O 1
ATOM 1464 N N . ARG A 1 196 ? 17 22.438 14.914 1 98.56 196 ARG A N 1
ATOM 1465 C CA . ARG A 1 196 ? 18.297 22.906 15.414 1 98.56 196 ARG A CA 1
ATOM 1466 C C . ARG A 1 196 ? 18.938 21.875 16.328 1 98.56 196 ARG A C 1
ATOM 1468 O O . ARG A 1 196 ? 20.109 21.547 16.172 1 98.56 196 ARG A O 1
ATOM 1475 N N . ALA A 1 197 ? 18.219 21.375 17.266 1 98.62 197 ALA A N 1
ATOM 1476 C CA . ALA A 1 197 ? 18.734 20.406 18.219 1 98.62 197 ALA A CA 1
ATOM 1477 C C . ALA A 1 197 ? 19.203 19.141 17.516 1 98.62 197 ALA A C 1
ATOM 1479 O O . ALA A 1 197 ? 20.172 18.5 17.953 1 98.62 197 ALA A O 1
ATOM 1480 N N . GLN A 1 198 ? 18.547 18.797 16.453 1 98.56 198 GLN A N 1
ATOM 1481 C CA . GLN A 1 198 ? 18.812 17.562 15.727 1 98.56 198 GLN A CA 1
ATOM 1482 C C . GLN A 1 198 ? 19.828 17.797 14.609 1 98.56 198 GLN A C 1
ATOM 1484 O O . GLN A 1 198 ? 20.234 16.859 13.93 1 98.56 198 GLN A O 1
ATOM 1489 N N . GLN A 1 199 ? 20.156 19.047 14.344 1 98 199 GLN A N 1
ATOM 1490 C CA . GLN A 1 199 ? 21.109 19.453 13.32 1 98 199 GLN A CA 1
ATOM 1491 C C . GLN A 1 199 ? 20.641 19.031 11.93 1 98 199 GLN A C 1
ATOM 1493 O O . GLN A 1 199 ? 21.406 18.438 11.164 1 98 199 GLN A O 1
ATOM 1498 N N . VAL A 1 200 ? 19.375 19.297 11.672 1 98.06 200 VAL A N 1
ATOM 1499 C CA . VAL A 1 200 ? 18.844 19.078 10.336 1 98.06 200 VAL A CA 1
ATOM 1500 C C . VAL A 1 200 ? 18.25 20.391 9.797 1 98.06 200 VAL A C 1
ATOM 1502 O O . VAL A 1 200 ? 17.891 21.281 10.57 1 98.06 200 VAL A O 1
ATOM 1505 N N . GLU A 1 201 ? 18.266 20.469 8.492 1 97.25 201 GLU A N 1
ATOM 1506 C CA . GLU A 1 201 ? 17.641 21.578 7.781 1 97.25 201 GLU A CA 1
ATOM 1507 C C . GLU A 1 201 ? 16.562 21.078 6.816 1 97.25 201 GLU A C 1
ATOM 1509 O O . GLU A 1 201 ? 16.766 20.094 6.117 1 97.25 201 GLU A O 1
ATOM 1514 N N . LEU A 1 202 ? 15.469 21.797 6.852 1 98.31 202 LEU A N 1
ATOM 1515 C CA . LEU A 1 202 ? 14.422 21.453 5.902 1 98.31 202 LEU A CA 1
ATOM 1516 C C . LEU A 1 202 ? 14.742 22 4.516 1 98.31 202 LEU A C 1
ATOM 1518 O O . LEU A 1 202 ? 15.297 23.094 4.387 1 98.31 202 LEU A O 1
ATOM 1522 N N . ARG A 1 203 ? 14.414 21.266 3.51 1 97.5 203 ARG A N 1
ATOM 1523 C CA . ARG A 1 203 ? 14.625 21.641 2.111 1 97.5 203 ARG A CA 1
ATOM 1524 C C . ARG A 1 203 ? 13.367 21.375 1.284 1 97.5 203 ARG A C 1
ATOM 1526 O O . ARG A 1 203 ? 12.562 20.516 1.627 1 97.5 203 ARG A O 1
ATOM 1533 N N . PRO A 1 204 ? 13.234 22.203 0.192 1 98.06 204 PRO A N 1
ATOM 1534 C CA . PRO A 1 204 ? 12.094 21.922 -0.685 1 98.06 204 PRO A CA 1
ATOM 1535 C C . PRO A 1 204 ? 12.07 20.484 -1.188 1 98.06 204 PRO A C 1
ATOM 1537 O O . PRO A 1 204 ? 13.094 19.969 -1.627 1 98.06 204 PRO A O 1
ATOM 1540 N N . GLY A 1 205 ? 10.891 19.844 -1.065 1 98.56 205 GLY A N 1
ATOM 1541 C CA . GLY A 1 205 ? 10.758 18.469 -1.55 1 98.56 205 GLY A CA 1
ATOM 1542 C C . GLY A 1 205 ? 10.852 17.438 -0.447 1 98.56 205 GLY A C 1
ATOM 1543 O O . GLY A 1 205 ? 10.594 16.25 -0.676 1 98.56 205 GLY A O 1
ATOM 1544 N N . ASP A 1 206 ? 11.125 17.875 0.8 1 98.88 206 ASP A N 1
ATOM 1545 C CA . ASP A 1 206 ? 11.25 16.953 1.925 1 98.88 206 ASP A CA 1
ATOM 1546 C C . ASP A 1 206 ? 9.898 16.359 2.311 1 98.88 206 ASP A C 1
ATOM 1548 O O . ASP A 1 206 ? 8.867 17.016 2.16 1 98.88 206 ASP A O 1
ATOM 1552 N N . VAL A 1 207 ? 9.945 15.133 2.719 1 99 207 VAL A N 1
ATOM 1553 C CA . VAL A 1 207 ? 8.898 14.57 3.555 1 99 207 VAL A CA 1
ATOM 1554 C C . VAL A 1 207 ? 9.227 14.805 5.027 1 99 207 VAL A C 1
ATOM 1556 O O . VAL A 1 207 ? 10.211 14.266 5.543 1 99 207 VAL A O 1
ATOM 1559 N N . VAL A 1 208 ? 8.391 15.602 5.695 1 99 208 VAL A N 1
ATOM 1560 C CA . VAL A 1 208 ? 8.727 15.977 7.062 1 99 208 VAL A CA 1
ATOM 1561 C C . VAL A 1 208 ? 7.812 15.258 8.047 1 99 208 VAL A C 1
ATOM 1563 O O . VAL A 1 208 ? 6.586 15.398 7.977 1 99 208 VAL A O 1
ATOM 1566 N N . LEU A 1 209 ? 8.398 14.477 8.898 1 98.94 209 LEU A N 1
ATOM 1567 C CA . LEU A 1 209 ? 7.688 13.734 9.93 1 98.94 209 LEU A CA 1
ATOM 1568 C C . LEU A 1 209 ? 7.777 14.445 11.273 1 98.94 209 LEU A C 1
ATOM 1570 O O . LEU A 1 209 ? 8.875 14.758 11.742 1 98.94 209 LEU A O 1
ATOM 1574 N N . ILE A 1 210 ? 6.629 14.719 11.852 1 98.94 210 ILE A N 1
ATOM 1575 C CA . ILE A 1 210 ? 6.555 15.359 13.156 1 98.94 210 ILE A CA 1
ATOM 1576 C C . ILE A 1 210 ? 6.121 14.344 14.211 1 98.94 210 ILE A C 1
ATOM 1578 O O . ILE A 1 210 ? 5.012 13.812 14.148 1 98.94 210 ILE A O 1
ATOM 1582 N N . ARG A 1 211 ? 6.961 14.102 15.172 1 98.94 211 ARG A N 1
ATOM 1583 C CA . ARG A 1 211 ? 6.641 13.133 16.219 1 98.94 211 ARG A CA 1
ATOM 1584 C C . ARG A 1 211 ? 6.215 13.836 17.5 1 98.94 211 ARG A C 1
ATOM 1586 O O . ARG A 1 211 ? 6.973 14.641 18.062 1 98.94 211 ARG A O 1
ATOM 1593 N N . GLY A 1 212 ? 5.039 13.57 17.906 1 98.75 212 GLY A N 1
ATOM 1594 C CA . GLY A 1 212 ? 4.562 14.023 19.203 1 98.75 212 GLY A CA 1
ATOM 1595 C C . GLY A 1 212 ? 4.559 12.93 20.25 1 98.75 212 GLY A C 1
ATOM 1596 O O . GLY A 1 212 ? 4.289 13.195 21.422 1 98.75 212 GLY A O 1
ATOM 1597 N N . GLY A 1 213 ? 4.809 11.719 19.859 1 98.62 213 GLY A N 1
ATOM 1598 C CA . GLY A 1 213 ? 4.82 10.586 20.781 1 98.62 213 GLY A CA 1
ATOM 1599 C C . GLY A 1 213 ? 3.479 9.883 20.875 1 98.62 213 GLY A C 1
ATOM 1600 O O . GLY A 1 213 ? 3.318 8.953 21.672 1 98.62 213 GLY A O 1
ATOM 1601 N N . GLN A 1 214 ? 2.543 10.297 20.078 1 98.31 214 GLN A N 1
ATOM 1602 C CA . GLN A 1 214 ? 1.171 9.805 20.156 1 98.31 214 GLN A CA 1
ATOM 1603 C C . GLN A 1 214 ? 1.109 8.297 19.938 1 98.31 214 GLN A C 1
ATOM 1605 O O . GLN A 1 214 ? 0.251 7.617 20.516 1 98.31 214 GLN A O 1
ATOM 1610 N N . MET A 1 215 ? 2.018 7.707 19.172 1 98.25 215 MET A N 1
ATOM 1611 C CA . MET A 1 215 ? 2.033 6.285 18.844 1 98.25 215 MET A CA 1
ATOM 1612 C C . MET A 1 215 ? 2.246 5.438 20.094 1 98.25 215 MET A C 1
ATOM 1614 O O . MET A 1 215 ? 1.917 4.25 20.109 1 98.25 215 MET A O 1
ATOM 1618 N N . THR A 1 216 ? 2.799 6.02 21.156 1 97.5 216 THR A N 1
ATOM 1619 C CA . THR A 1 216 ? 2.98 5.281 22.406 1 97.5 216 THR A CA 1
ATOM 1620 C C . THR A 1 216 ? 1.634 4.938 23.031 1 97.5 216 THR A C 1
ATOM 1622 O O . THR A 1 216 ? 1.555 4.082 23.922 1 97.5 216 THR A O 1
ATOM 1625 N N . LEU A 1 217 ? 0.563 5.582 22.547 1 97.38 217 LEU A N 1
ATOM 1626 C CA . LEU A 1 217 ? -0.785 5.363 23.062 1 97.38 217 LEU A CA 1
ATOM 1627 C C . LEU A 1 217 ? -1.579 4.453 22.125 1 97.38 217 LEU A C 1
ATOM 1629 O O . LEU A 1 217 ? -2.764 4.203 22.359 1 97.38 217 LEU A O 1
ATOM 1633 N N . TRP A 1 218 ? -0.994 3.898 21.078 1 96.94 218 TRP A N 1
ATOM 1634 C CA . TRP A 1 218 ? -1.665 3.189 20 1 96.94 218 TRP A CA 1
ATOM 1635 C C . TRP A 1 218 ? -2.5 2.033 20.547 1 96.94 218 TRP A C 1
ATOM 1637 O O . TRP A 1 218 ? -3.582 1.745 20.031 1 96.94 218 TRP A O 1
ATOM 1647 N N . ASP A 1 219 ? -2.088 1.399 21.656 1 94 219 ASP A N 1
ATOM 1648 C CA . ASP A 1 219 ? -2.758 0.213 22.188 1 94 219 ASP A CA 1
ATOM 1649 C C . ASP A 1 219 ? -3.924 0.597 23.094 1 94 219 ASP A C 1
ATOM 1651 O O . ASP A 1 219 ? -4.656 -0.272 23.578 1 94 219 ASP A O 1
ATOM 1655 N N . ASP A 1 220 ? -4.125 1.863 23.344 1 95.62 220 ASP A N 1
ATOM 1656 C CA . ASP A 1 220 ? -5.281 2.432 24.031 1 95.62 220 ASP A CA 1
ATOM 1657 C C . ASP A 1 220 ? -6.047 3.389 23.125 1 95.62 220 ASP A C 1
ATOM 1659 O O . ASP A 1 220 ? -5.859 4.605 23.188 1 95.62 220 ASP A O 1
ATOM 1663 N N . PRO A 1 221 ? -6.957 2.787 22.375 1 94.75 221 PRO A N 1
ATOM 1664 C CA . PRO A 1 221 ? -7.633 3.57 21.344 1 94.75 221 PRO A CA 1
ATOM 1665 C C . PRO A 1 221 ? -8.25 4.855 21.875 1 94.75 221 PRO A C 1
ATOM 1667 O O . PRO A 1 221 ? -8.18 5.902 21.234 1 94.75 221 PRO A O 1
ATOM 1670 N N . GLN A 1 222 ? -8.859 4.82 23.062 1 94.31 222 GLN A N 1
ATOM 1671 C CA . GLN A 1 222 ? -9.477 6.016 23.625 1 94.31 222 GLN A CA 1
ATOM 1672 C C . GLN A 1 222 ? -8.438 7.086 23.938 1 94.31 222 GLN A C 1
ATOM 1674 O O . GLN A 1 222 ? -8.633 8.258 23.625 1 94.31 222 GLN A O 1
ATOM 1679 N N . ALA A 1 223 ? -7.348 6.676 24.547 1 95.94 223 ALA A N 1
ATOM 1680 C CA . ALA A 1 223 ? -6.273 7.617 24.844 1 95.94 223 ALA A CA 1
ATOM 1681 C C . ALA A 1 223 ? -5.656 8.172 23.578 1 95.94 223 ALA A C 1
ATOM 1683 O O . ALA A 1 223 ? -5.293 9.352 23.516 1 95.94 223 ALA A O 1
ATOM 1684 N N . TYR A 1 224 ? -5.547 7.344 22.562 1 97.31 224 TYR A N 1
ATOM 1685 C CA . TYR A 1 224 ? -4.914 7.711 21.312 1 97.31 224 TYR A CA 1
ATOM 1686 C C . TYR A 1 224 ? -5.699 8.812 20.594 1 97.31 224 TYR A C 1
ATOM 1688 O O . TYR A 1 224 ? -5.117 9.688 19.953 1 97.31 224 TYR A O 1
ATOM 1696 N N . ILE A 1 225 ? -7.039 8.797 20.75 1 95.38 225 ILE A N 1
ATOM 1697 C CA . ILE A 1 225 ? -7.832 9.664 19.875 1 95.38 225 ILE A CA 1
ATOM 1698 C C . ILE A 1 225 ? -8.289 10.898 20.656 1 95.38 225 ILE A C 1
ATOM 1700 O O . ILE A 1 225 ? -8.891 11.812 20.078 1 95.38 225 ILE A O 1
ATOM 1704 N N . THR A 1 226 ? -8.031 10.977 21.969 1 94.25 226 THR A N 1
ATOM 1705 C CA . THR A 1 226 ? -8.586 12.039 22.797 1 94.25 226 THR A CA 1
ATOM 1706 C C . THR A 1 226 ? -7.641 13.234 22.844 1 94.25 226 THR A C 1
ATOM 1708 O O . THR A 1 226 ? -6.52 13.125 23.344 1 94.25 226 THR A O 1
ATOM 1711 N N . ASN A 1 227 ? -8.078 14.375 22.375 1 94 227 ASN A N 1
ATOM 1712 C CA . ASN A 1 227 ? -7.41 15.664 22.516 1 94 227 ASN A CA 1
ATOM 1713 C C . ASN A 1 227 ? -5.93 15.57 22.141 1 94 227 ASN A C 1
ATOM 1715 O O . ASN A 1 227 ? -5.066 15.961 22.922 1 94 227 ASN A O 1
ATOM 1719 N N . GLU A 1 228 ? -5.684 15.094 20.969 1 95.75 228 GLU A N 1
ATOM 1720 C CA . GLU A 1 228 ? -4.305 14.836 20.547 1 95.75 228 GLU A CA 1
ATOM 1721 C C . GLU A 1 228 ? -3.535 16.141 20.375 1 95.75 228 GLU A C 1
ATOM 1723 O O . GLU A 1 228 ? -4.098 17.141 19.906 1 95.75 228 GLU A O 1
ATOM 1728 N N . ALA A 1 229 ? -2.211 16.125 20.828 1 98 229 ALA A N 1
ATOM 1729 C CA . ALA A 1 229 ? -1.288 17.172 20.375 1 98 229 ALA A CA 1
ATOM 1730 C C . ALA A 1 229 ? -1.12 17.141 18.859 1 98 229 ALA A C 1
ATOM 1732 O O . ALA A 1 229 ? -1.365 16.109 18.219 1 98 229 ALA A O 1
ATOM 1733 N N . GLY A 1 230 ? -0.761 18.234 18.281 1 98.56 230 GLY A N 1
ATOM 1734 C CA . GLY A 1 230 ? -0.535 18.281 16.844 1 98.56 230 GLY A CA 1
ATOM 1735 C C . GLY A 1 230 ? -0.049 19.625 16.359 1 98.56 230 GLY A C 1
ATOM 1736 O O . GLY A 1 230 ? 0.07 20.578 17.156 1 98.56 230 GLY A O 1
ATOM 1737 N N . VAL A 1 231 ? 0.238 19.703 15.125 1 98.88 231 VAL A N 1
ATOM 1738 C CA . VAL A 1 231 ? 0.736 20.922 14.5 1 98.88 231 VAL A CA 1
ATOM 1739 C C . VAL A 1 231 ? -0.375 21.969 14.453 1 98.88 231 VAL A C 1
ATOM 1741 O O . VAL A 1 231 ? -1.514 21.656 14.094 1 98.88 231 VAL A O 1
ATOM 1744 N N . ASN A 1 232 ? -0.103 23.141 14.945 1 98.62 232 ASN A N 1
ATOM 1745 C CA . ASN A 1 232 ? -1.066 24.234 14.82 1 98.62 232 ASN A CA 1
ATOM 1746 C C . ASN A 1 232 ? -0.829 25.047 13.555 1 98.62 232 ASN A C 1
ATOM 1748 O O . ASN A 1 232 ? 0.048 24.719 12.75 1 98.62 232 ASN A O 1
ATOM 1752 N N . ARG A 1 233 ? -1.599 26.078 13.297 1 98.19 233 ARG A N 1
ATOM 1753 C CA . ARG A 1 233 ? -1.542 26.875 12.07 1 98.19 233 ARG A CA 1
ATOM 1754 C C . ARG A 1 233 ? -0.154 27.469 11.867 1 98.19 233 ARG A C 1
ATOM 1756 O O . ARG A 1 233 ? 0.38 27.453 10.758 1 98.19 233 ARG A O 1
ATOM 1763 N N . ASP A 1 234 ? 0.413 27.984 12.938 1 98.5 234 ASP A N 1
ATOM 1764 C CA . ASP A 1 234 ? 1.75 28.562 12.898 1 98.5 234 ASP A CA 1
ATOM 1765 C C . ASP A 1 234 ? 2.787 27.531 12.461 1 98.5 234 ASP A C 1
ATOM 1767 O O . ASP A 1 234 ? 3.629 27.812 11.609 1 98.5 234 ASP A O 1
ATOM 1771 N N . GLY A 1 235 ? 2.754 26.344 13.023 1 98.88 235 GLY A N 1
ATOM 1772 C CA . GLY A 1 235 ? 3.646 25.266 12.625 1 98.88 235 GLY A CA 1
ATOM 1773 C C . GLY A 1 235 ? 3.439 24.812 11.188 1 98.88 235 GLY A C 1
ATOM 1774 O O . GLY A 1 235 ? 4.406 24.562 10.469 1 98.88 235 GLY A O 1
ATOM 1775 N N . ALA A 1 236 ? 2.18 24.719 10.766 1 98.88 236 ALA A N 1
ATOM 1776 C CA . ALA A 1 236 ? 1.862 24.312 9.398 1 98.88 236 ALA A CA 1
ATOM 1777 C C . ALA A 1 236 ? 2.438 25.297 8.383 1 98.88 236 ALA A C 1
ATOM 1779 O O . ALA A 1 236 ? 2.959 24.891 7.344 1 98.88 236 ALA A O 1
ATOM 1780 N N . GLU A 1 237 ? 2.354 26.562 8.664 1 98.62 237 GLU A N 1
ATOM 1781 C CA . GLU A 1 237 ? 2.908 27.578 7.781 1 98.62 237 GLU A CA 1
ATOM 1782 C C . GLU A 1 237 ? 4.43 27.469 7.695 1 98.62 237 GLU A C 1
ATOM 1784 O O . GLU A 1 237 ? 5.008 27.609 6.617 1 98.62 237 GLU A O 1
ATOM 1789 N N . PHE A 1 238 ? 5.066 27.203 8.844 1 98.75 238 PHE A N 1
ATOM 1790 C CA . PHE A 1 238 ? 6.508 27 8.883 1 98.75 238 PHE A CA 1
ATOM 1791 C C . PHE A 1 238 ? 6.914 25.859 7.957 1 98.75 238 PHE A C 1
ATOM 1793 O O . PHE A 1 238 ? 7.828 26 7.145 1 98.75 238 PHE A O 1
ATOM 1800 N N . LEU A 1 239 ? 6.207 24.719 8.039 1 98.94 239 LEU A N 1
ATOM 1801 C CA . LEU A 1 239 ? 6.5 23.531 7.238 1 98.94 239 LEU A CA 1
ATOM 1802 C C . LEU A 1 239 ? 6.27 23.812 5.754 1 98.94 239 LEU A C 1
ATOM 1804 O O . LEU A 1 239 ? 7.121 23.5 4.922 1 98.94 239 LEU A O 1
ATOM 1808 N N . ALA A 1 240 ? 5.102 24.422 5.438 1 98.88 240 ALA A N 1
ATOM 1809 C CA . ALA A 1 240 ? 4.742 24.672 4.043 1 98.88 240 ALA A CA 1
ATOM 1810 C C . ALA A 1 240 ? 5.715 25.656 3.393 1 98.88 240 ALA A C 1
ATOM 1812 O O . ALA A 1 240 ? 6.141 25.453 2.252 1 98.88 240 ALA A O 1
ATOM 1813 N N . ARG A 1 241 ? 6.09 26.672 4.105 1 97.94 241 ARG A N 1
ATOM 1814 C CA . ARG A 1 241 ? 6.977 27.703 3.566 1 97.94 241 ARG A CA 1
ATOM 1815 C C . ARG A 1 241 ? 8.398 27.156 3.398 1 97.94 241 ARG A C 1
ATOM 1817 O O . ARG A 1 241 ? 9.164 27.672 2.576 1 97.94 241 ARG A O 1
ATOM 1824 N N . SER A 1 242 ? 8.742 26.141 4.188 1 97.88 242 SER A N 1
ATOM 1825 C CA . SER A 1 242 ? 10.047 25.5 4.047 1 97.88 242 SER A CA 1
ATOM 1826 C C . SER A 1 242 ? 10.109 24.641 2.781 1 97.88 242 SER A C 1
ATOM 1828 O O . SER A 1 242 ? 11.188 24.188 2.389 1 97.88 242 SER A O 1
ATOM 1830 N N . GLY A 1 243 ? 8.953 24.391 2.141 1 98.25 243 GLY A N 1
ATOM 1831 C CA . GLY A 1 243 ? 8.914 23.625 0.907 1 98.25 243 GLY A CA 1
ATOM 1832 C C . GLY A 1 243 ? 8.672 22.141 1.131 1 98.25 243 GLY A C 1
ATOM 1833 O O . GLY A 1 243 ? 9.016 21.312 0.283 1 98.25 243 GLY A O 1
ATOM 1834 N N . ALA A 1 244 ? 8.125 21.781 2.266 1 98.88 244 ALA A N 1
ATOM 1835 C CA . ALA A 1 244 ? 7.766 20.375 2.477 1 98.88 244 ALA A CA 1
ATOM 1836 C C . ALA A 1 244 ? 6.805 19.891 1.397 1 98.88 244 ALA A C 1
ATOM 1838 O O . ALA A 1 244 ? 5.828 20.562 1.075 1 98.88 244 ALA A O 1
ATOM 1839 N N . ALA A 1 245 ? 7.113 18.75 0.811 1 98.88 245 ALA A N 1
ATOM 1840 C CA . ALA A 1 245 ? 6.242 18.156 -0.198 1 98.88 245 ALA A CA 1
ATOM 1841 C C . ALA A 1 245 ? 5.117 17.344 0.454 1 98.88 245 ALA A C 1
ATOM 1843 O O . ALA A 1 245 ? 4.035 17.203 -0.121 1 98.88 245 ALA A O 1
ATOM 1844 N N . LEU A 1 246 ? 5.395 16.828 1.574 1 98.94 246 LEU A N 1
ATOM 1845 C CA . LEU A 1 246 ? 4.512 16 2.393 1 98.94 246 LEU A CA 1
ATOM 1846 C C . LEU A 1 246 ? 4.82 16.188 3.875 1 98.94 246 LEU A C 1
ATOM 1848 O O . LEU A 1 246 ? 5.984 16.25 4.27 1 98.94 246 LEU A O 1
ATOM 1852 N N . VAL A 1 247 ? 3.748 16.344 4.691 1 98.94 247 VAL A N 1
ATOM 1853 C CA . VAL A 1 247 ? 3.949 16.406 6.133 1 98.94 247 VAL A CA 1
ATOM 1854 C C . VAL A 1 247 ? 3.215 15.258 6.812 1 98.94 247 VAL A C 1
ATOM 1856 O O . VAL A 1 247 ? 2.139 14.852 6.367 1 98.94 247 VAL A O 1
ATOM 1859 N N . CYS A 1 248 ? 3.82 14.703 7.867 1 98.88 248 CYS A N 1
ATOM 1860 C CA . CYS A 1 248 ? 3.342 13.484 8.5 1 98.88 248 CYS A CA 1
ATOM 1861 C C . CYS A 1 248 ? 3.285 13.641 10.016 1 98.88 248 CYS A C 1
ATOM 1863 O O . CYS A 1 248 ? 4.082 14.383 10.594 1 98.88 248 CYS A O 1
ATOM 1865 N N . SER A 1 249 ? 2.4 12.953 10.641 1 98.69 249 SER A N 1
ATOM 1866 C CA . SER A 1 249 ? 2.355 12.914 12.094 1 98.69 249 SER A CA 1
ATOM 1867 C C . SER A 1 249 ? 1.986 11.523 12.602 1 98.69 249 SER A C 1
ATOM 1869 O O . SER A 1 249 ? 1.535 10.68 11.828 1 98.69 249 SER A O 1
ATOM 1871 N N . ASP A 1 250 ? 2.209 11.273 13.844 1 98.5 250 ASP A N 1
ATOM 1872 C CA . ASP A 1 250 ? 1.849 10.016 14.492 1 98.5 250 ASP A CA 1
ATOM 1873 C C . ASP A 1 250 ? 0.462 10.102 15.125 1 98.5 250 ASP A C 1
ATOM 1875 O O . ASP A 1 250 ? 0.057 9.211 15.867 1 98.5 250 ASP A O 1
ATOM 1879 N N . ASN A 1 251 ? -0.316 11.117 14.742 1 96.31 251 ASN A N 1
ATOM 1880 C CA . ASN A 1 251 ? -1.67 11.367 15.227 1 96.31 251 ASN A CA 1
ATOM 1881 C C . ASN A 1 251 ? -2.717 10.742 14.312 1 96.31 251 ASN A C 1
ATOM 1883 O O . ASN A 1 251 ? -2.41 10.367 13.18 1 96.31 251 ASN A O 1
ATOM 1887 N N . LEU A 1 252 ? -3.955 10.648 14.93 1 96.81 252 LEU A N 1
ATOM 1888 C CA . LEU A 1 252 ? -5.094 10.352 14.07 1 96.81 252 LEU A CA 1
ATOM 1889 C C . LEU A 1 252 ? -5.355 11.5 13.102 1 96.81 252 LEU A C 1
ATOM 1891 O O . LEU A 1 252 ? -5.488 11.281 11.891 1 96.81 252 LEU A O 1
ATOM 1895 N N . SER A 1 253 ? -5.434 12.68 13.641 1 96.31 253 SER A N 1
ATOM 1896 C CA . SER A 1 253 ? -5.453 13.906 12.852 1 96.31 253 SER A CA 1
ATOM 1897 C C . SER A 1 253 ? -4.129 14.656 12.961 1 96.31 253 SER A C 1
ATOM 1899 O O . SER A 1 253 ? -3.607 14.844 14.062 1 96.31 253 SER A O 1
ATOM 1901 N N . PHE A 1 254 ? -3.641 15.055 11.984 1 98.25 254 PHE A N 1
ATOM 1902 C CA . PHE A 1 254 ? -2.336 15.695 11.891 1 98.25 254 PHE A CA 1
ATOM 1903 C C . PHE A 1 254 ? -2.25 16.891 12.836 1 98.25 254 PHE A C 1
ATOM 1905 O O . PHE A 1 254 ? -1.176 17.203 13.352 1 98.25 254 PHE A O 1
ATOM 1912 N N . GLU A 1 255 ? -3.285 17.547 13.18 1 98.19 255 GLU A N 1
ATOM 1913 C CA . GLU A 1 255 ? -3.24 18.875 13.781 1 98.19 255 GLU A CA 1
ATOM 1914 C C . GLU A 1 255 ? -3.748 18.844 15.219 1 98.19 255 GLU A C 1
ATOM 1916 O O . GLU A 1 255 ? -4.258 17.828 15.68 1 98.19 255 GLU A O 1
ATOM 1921 N N . GLN A 1 256 ? -3.535 19.953 15.906 1 97.5 256 GLN A N 1
ATOM 1922 C CA . GLN A 1 256 ? -3.982 20.203 17.281 1 97.5 256 GLN A CA 1
ATOM 1923 C C . GLN A 1 256 ? -5.5 20.078 17.391 1 97.5 256 GLN A C 1
ATOM 1925 O O . GLN A 1 256 ? -6.238 20.703 16.625 1 97.5 256 GLN A O 1
ATOM 1930 N N . ILE A 1 257 ? -5.891 19.281 18.266 1 96.25 257 ILE A N 1
ATOM 1931 C CA . ILE A 1 257 ? -7.316 19.109 18.516 1 96.25 257 ILE A CA 1
ATOM 1932 C C . ILE A 1 257 ? -7.637 19.484 19.969 1 96.25 257 ILE A C 1
ATOM 1934 O O . ILE A 1 257 ? -6.941 19.062 20.891 1 96.25 257 ILE A O 1
ATOM 1938 N N . PRO A 1 258 ? -8.617 20.172 20.297 1 95.5 258 PRO A N 1
ATOM 1939 C CA . PRO A 1 258 ? -9.469 20.859 19.328 1 95.5 258 PRO A CA 1
ATOM 1940 C C . PRO A 1 258 ? -8.789 22.078 18.688 1 95.5 258 PRO A C 1
ATOM 1942 O O . PRO A 1 258 ? -7.73 22.5 19.156 1 95.5 258 PRO A O 1
ATOM 1945 N N . SER A 1 259 ? -9.453 22.562 17.609 1 95.44 259 SER A N 1
ATOM 1946 C CA . SER A 1 259 ? -8.984 23.766 16.922 1 95.44 259 SER A CA 1
ATOM 1947 C C . SER A 1 259 ? -8.945 24.969 17.859 1 95.44 259 SER A C 1
ATOM 1949 O O . SER A 1 259 ? -9.805 25.094 18.734 1 95.44 259 SER A O 1
ATOM 1951 N N . THR A 1 260 ? -7.953 25.797 17.594 1 94.44 260 THR A N 1
ATOM 1952 C CA . THR A 1 260 ? -7.883 27.047 18.328 1 94.44 260 THR A CA 1
ATOM 1953 C C . THR A 1 260 ? -8.258 28.234 17.438 1 94.44 260 THR A C 1
ATOM 1955 O O . THR A 1 260 ? -8.188 29.391 17.875 1 94.44 260 THR A O 1
ATOM 1958 N N . GLU A 1 261 ? -8.594 27.969 16.219 1 95.25 261 GLU A N 1
ATOM 1959 C CA . GLU A 1 261 ? -9 29.016 15.289 1 95.25 261 GLU A CA 1
ATOM 1960 C C . GLU A 1 261 ? -10.516 29.188 15.273 1 95.25 261 GLU A C 1
ATOM 1962 O O . GLU A 1 261 ? -11.25 28.234 15.07 1 95.25 261 GLU A O 1
ATOM 1967 N N . GLU A 1 262 ? -10.906 30.469 15.461 1 94.5 262 GLU A N 1
ATOM 1968 C CA . GLU A 1 262 ? -12.336 30.75 15.422 1 94.5 262 GLU A CA 1
ATOM 1969 C C . GLU A 1 262 ? -12.906 30.531 14.031 1 94.5 262 GLU A C 1
ATOM 1971 O O . GLU A 1 262 ? -12.32 30.969 13.039 1 94.5 262 GLU A O 1
ATOM 1976 N N . GLY A 1 263 ? -14 29.719 13.977 1 95.88 263 GLY A N 1
ATOM 1977 C CA . GLY A 1 263 ? -14.758 29.578 12.734 1 95.88 263 GLY A CA 1
ATOM 1978 C C . GLY A 1 263 ? -14.227 28.484 11.836 1 95.88 263 GLY A C 1
ATOM 1979 O O . GLY A 1 263 ? -14.789 28.219 10.766 1 95.88 263 GLY A O 1
ATOM 1980 N N . ASN A 1 264 ? -13.203 27.875 12.211 1 98.06 264 ASN A N 1
ATOM 1981 C CA . ASN A 1 264 ? -12.609 26.766 11.453 1 98.06 264 ASN A CA 1
ATOM 1982 C C . ASN A 1 264 ? -12.242 25.609 12.359 1 98.06 264 ASN A C 1
ATOM 1984 O O . ASN A 1 264 ? -11.297 25.703 13.148 1 98.06 264 ASN A O 1
ATOM 1988 N N . TRP A 1 265 ? -12.914 24.484 12.242 1 96.88 265 TRP A N 1
ATOM 1989 C CA . TRP A 1 265 ? -12.727 23.375 13.18 1 96.88 265 TRP A CA 1
ATOM 1990 C C . TRP A 1 265 ? -11.539 22.516 12.766 1 96.88 265 TRP A C 1
ATOM 1992 O O . TRP A 1 265 ? -11.102 21.641 13.523 1 96.88 265 TRP A O 1
ATOM 2002 N N . LEU A 1 266 ? -10.914 22.703 11.555 1 97.88 266 LEU A N 1
ATOM 2003 C CA . LEU A 1 266 ? -9.703 22.016 11.117 1 97.88 266 LEU A CA 1
ATOM 2004 C C . LEU A 1 266 ? -8.828 22.953 10.281 1 97.88 266 LEU A C 1
ATOM 2006 O O . LEU A 1 266 ? -8.602 22.688 9.094 1 97.88 266 LEU A O 1
ATOM 2010 N N . PRO A 1 267 ? -8.266 23.984 10.867 1 98.5 267 PRO A N 1
ATOM 2011 C CA . PRO A 1 267 ? -7.59 25.062 10.133 1 98.5 267 PRO A CA 1
ATOM 2012 C C . PRO A 1 267 ? -6.293 24.609 9.477 1 98.5 267 PRO A C 1
ATOM 2014 O O . PRO A 1 267 ? -5.898 25.156 8.438 1 98.5 267 PRO A O 1
ATOM 2017 N N . VAL A 1 268 ? -5.625 23.641 10.023 1 98.81 268 VAL A N 1
ATOM 2018 C CA . VAL A 1 268 ? -4.363 23.172 9.453 1 98.81 268 VAL A CA 1
ATOM 2019 C C . VAL A 1 268 ? -4.637 22.391 8.172 1 98.81 268 VAL A C 1
ATOM 2021 O O . VAL A 1 268 ? -3.963 22.578 7.16 1 98.81 268 VAL A O 1
ATOM 2024 N N . HIS A 1 269 ? -5.648 21.531 8.172 1 98.81 269 HIS A N 1
ATOM 2025 C CA . HIS A 1 269 ? -6.02 20.781 6.969 1 98.81 269 HIS A CA 1
ATOM 2026 C C . HIS A 1 269 ? -6.43 21.734 5.844 1 98.81 269 HIS A C 1
ATOM 2028 O O . HIS A 1 269 ? -5.961 21.594 4.711 1 98.81 269 HIS A O 1
ATOM 2034 N N . THR A 1 270 ? -7.348 22.719 6.141 1 98.81 270 THR A N 1
ATOM 2035 C CA . THR A 1 270 ? -7.797 23.625 5.102 1 98.81 270 THR A CA 1
ATOM 2036 C C . THR A 1 270 ? -6.633 24.453 4.562 1 98.81 270 THR A C 1
ATOM 2038 O O . THR A 1 270 ? -6.527 24.672 3.352 1 98.81 270 THR A O 1
ATOM 2041 N N . TYR A 1 271 ? -5.719 24.844 5.43 1 98.88 271 TYR A N 1
ATOM 2042 C CA . TYR A 1 271 ? -4.551 25.609 5 1 98.88 271 TYR A CA 1
ATOM 2043 C C . TYR A 1 271 ? -3.639 24.766 4.121 1 98.88 271 TYR A C 1
ATOM 2045 O O . TYR A 1 271 ? -3.301 25.156 3.002 1 98.88 271 TYR A O 1
ATOM 2053 N N . LEU A 1 272 ? -3.262 23.594 4.605 1 98.94 272 LEU A N 1
ATOM 2054 C CA . LEU A 1 272 ? -2.285 22.766 3.895 1 98.94 272 LEU A CA 1
ATOM 2055 C C . LEU A 1 272 ? -2.826 22.328 2.539 1 98.94 272 LEU A C 1
ATOM 2057 O O . LEU A 1 272 ? -2.092 22.312 1.549 1 98.94 272 LEU A O 1
ATOM 2061 N N . PHE A 1 273 ? -4.09 22.016 2.484 1 98.88 273 PHE A N 1
ATOM 2062 C CA . PHE A 1 273 ? -4.66 21.484 1.251 1 98.88 273 PHE A CA 1
ATOM 2063 C C . PHE A 1 273 ? -5.043 22.609 0.302 1 98.88 273 PHE A C 1
ATOM 2065 O O . PHE A 1 273 ? -4.605 22.641 -0.85 1 98.88 273 PHE A O 1
ATOM 2072 N N . ALA A 1 274 ? -5.77 23.609 0.731 1 98.75 274 ALA A N 1
ATOM 2073 C CA . ALA A 1 274 ? -6.395 24.594 -0.148 1 98.75 274 ALA A CA 1
ATOM 2074 C C . ALA A 1 274 ? -5.465 25.781 -0.392 1 98.75 274 ALA A C 1
ATOM 2076 O O . ALA A 1 274 ? -5.496 26.391 -1.464 1 98.75 274 ALA A O 1
ATOM 2077 N N . GLU A 1 275 ? -4.68 26.156 0.638 1 98.81 275 GLU A N 1
ATOM 2078 C CA . GLU A 1 275 ? -3.82 27.328 0.49 1 98.81 275 GLU A CA 1
ATOM 2079 C C . GLU A 1 275 ? -2.414 26.938 0.045 1 98.81 275 GLU A C 1
ATOM 2081 O O . GLU A 1 275 ? -1.848 27.547 -0.861 1 98.81 275 GLU A O 1
ATOM 2086 N N . ALA A 1 276 ? -1.867 25.812 0.593 1 98.88 276 ALA A N 1
ATOM 2087 C CA . ALA A 1 276 ? -0.443 25.547 0.426 1 98.88 276 ALA A CA 1
ATOM 2088 C C . ALA A 1 276 ? -0.218 24.359 -0.513 1 98.88 276 ALA A C 1
ATOM 2090 O O . ALA A 1 276 ? 0.893 24.156 -1.009 1 98.88 276 ALA A O 1
ATOM 2091 N N . GLY A 1 277 ? -1.267 23.531 -0.775 1 98.88 277 GLY A N 1
ATOM 2092 C CA . GLY A 1 277 ? -1.146 22.391 -1.667 1 98.88 277 GLY A CA 1
ATOM 2093 C C . GLY A 1 277 ? -0.22 21.312 -1.134 1 98.88 277 GLY A C 1
ATOM 2094 O O . GLY A 1 277 ? 0.501 20.672 -1.901 1 98.88 277 GLY A O 1
ATOM 2095 N N . VAL A 1 278 ? -0.17 21.094 0.218 1 98.94 278 VAL A N 1
ATOM 2096 C CA . VAL A 1 278 ? 0.705 20.109 0.841 1 98.94 278 VAL A CA 1
ATOM 2097 C C . VAL A 1 278 ? -0.129 18.938 1.382 1 98.94 278 VAL A C 1
ATOM 2099 O O . VAL A 1 278 ? -0.919 19.125 2.312 1 98.94 278 VAL A O 1
ATOM 2102 N N . PRO A 1 279 ? 0.047 17.703 0.829 1 98.94 279 PRO A N 1
ATOM 2103 C CA . PRO A 1 279 ? -0.666 16.562 1.397 1 98.94 279 PRO A CA 1
ATOM 2104 C C . PRO A 1 279 ? -0.172 16.188 2.795 1 98.94 279 PRO A C 1
ATOM 2106 O O . PRO A 1 279 ? 0.901 16.641 3.211 1 98.94 279 PRO A O 1
ATOM 2109 N N . ILE A 1 280 ? -1.018 15.406 3.477 1 98.94 280 ILE A N 1
ATOM 2110 C CA . ILE A 1 280 ? -0.771 14.992 4.852 1 98.94 280 ILE A CA 1
ATOM 2111 C C . ILE A 1 280 ? -0.771 13.461 4.934 1 98.94 280 ILE A C 1
ATOM 2113 O O . ILE A 1 280 ? -1.589 12.805 4.293 1 98.94 280 ILE A O 1
ATOM 2117 N N . MET A 1 281 ? 0.157 12.945 5.664 1 98.88 281 MET A N 1
ATOM 2118 C CA . MET A 1 281 ? 0.13 11.539 6.074 1 98.88 281 MET A CA 1
ATOM 2119 C C . MET A 1 281 ? -0.108 11.422 7.578 1 98.88 281 MET A C 1
ATOM 2121 O O . MET A 1 281 ? 0.514 12.133 8.367 1 98.88 281 MET A O 1
ATOM 2125 N N . GLU A 1 282 ? -0.999 10.555 7.953 1 98.81 282 GLU A N 1
ATOM 2126 C CA . GLU A 1 282 ? -1.387 10.422 9.352 1 98.81 282 GLU A CA 1
ATOM 2127 C C . GLU A 1 282 ? -1.221 8.984 9.836 1 98.81 282 GLU A C 1
ATOM 2129 O O . GLU A 1 282 ? -1.1 8.062 9.023 1 98.81 282 GLU A O 1
ATOM 2134 N N . VAL A 1 283 ? -1.192 8.836 11.164 1 98.75 283 VAL A N 1
ATOM 2135 C CA . VAL A 1 283 ? -1.054 7.547 11.836 1 98.75 283 VAL A CA 1
ATOM 2136 C C . VAL A 1 283 ? 0.253 6.883 11.406 1 98.75 283 VAL A C 1
ATOM 2138 O O . VAL A 1 283 ? 0.255 5.727 10.969 1 98.75 283 VAL A O 1
ATOM 2141 N N . VAL A 1 284 ? 1.31 7.656 11.469 1 98.88 284 VAL A N 1
ATOM 2142 C CA . VAL A 1 284 ? 2.633 7.176 11.086 1 98.88 284 VAL A CA 1
ATOM 2143 C C . VAL A 1 284 ? 3.402 6.727 12.328 1 98.88 284 VAL A C 1
ATOM 2145 O O . VAL A 1 284 ? 3.504 7.473 13.305 1 98.88 284 VAL A O 1
ATOM 2148 N N . ASP A 1 285 ? 3.91 5.504 12.328 1 98.88 285 ASP A N 1
ATOM 2149 C CA . ASP A 1 285 ? 4.715 5 13.438 1 98.88 285 ASP A CA 1
ATOM 2150 C C . ASP A 1 285 ? 6.168 5.453 13.312 1 98.88 285 ASP A C 1
ATOM 2152 O O . ASP A 1 285 ? 6.934 4.879 12.531 1 98.88 285 ASP A O 1
ATOM 2156 N N . MET A 1 286 ? 6.539 6.406 14.117 1 98.5 286 MET A N 1
ATOM 2157 C CA . MET A 1 286 ? 7.863 7.02 14.031 1 98.5 286 MET A CA 1
ATOM 2158 C C . MET A 1 286 ? 8.742 6.582 15.195 1 98.5 286 MET A C 1
ATOM 2160 O O . MET A 1 286 ? 9.836 7.113 15.391 1 98.5 286 MET A O 1
ATOM 2164 N N . GLU A 1 287 ? 8.297 5.621 15.977 1 98.81 287 GLU A N 1
ATOM 2165 C CA . GLU A 1 287 ? 8.961 5.316 17.234 1 98.81 287 GLU A CA 1
ATOM 2166 C C . GLU A 1 287 ? 10.359 4.75 17 1 98.81 287 GLU A C 1
ATOM 2168 O O . GLU A 1 287 ? 11.305 5.094 17.719 1 98.81 287 GLU A O 1
ATOM 2173 N N . ALA A 1 288 ? 10.5 3.898 16.016 1 98.75 288 ALA A N 1
ATOM 2174 C CA . ALA A 1 288 ? 11.82 3.348 15.727 1 98.75 288 ALA A CA 1
ATOM 2175 C C . ALA A 1 288 ? 12.781 4.441 15.25 1 98.75 288 ALA A C 1
ATOM 2177 O O . ALA A 1 288 ? 13.961 4.43 15.594 1 98.75 288 ALA A O 1
ATOM 2178 N N . LEU A 1 289 ? 12.32 5.367 14.43 1 98.88 289 LEU A N 1
ATOM 2179 C CA . LEU A 1 289 ? 13.148 6.484 13.984 1 98.88 289 LEU A CA 1
ATOM 2180 C C . LEU A 1 289 ? 13.656 7.289 15.172 1 98.88 289 LEU A C 1
ATOM 2182 O O . LEU A 1 289 ? 14.836 7.648 15.227 1 98.88 289 LEU A O 1
ATOM 2186 N N . SER A 1 290 ? 12.719 7.582 16.062 1 98.81 290 SER A N 1
ATOM 2187 C CA . SER A 1 290 ? 13.086 8.336 17.266 1 98.81 290 SER A CA 1
ATOM 2188 C C . SER A 1 290 ? 14.109 7.586 18.094 1 98.81 290 SER A C 1
ATOM 2190 O O . SER A 1 290 ? 15.117 8.156 18.516 1 98.81 290 SER A O 1
ATOM 2192 N N . ALA A 1 291 ? 13.844 6.293 18.328 1 98.69 291 ALA A N 1
ATOM 2193 C CA . ALA A 1 291 ? 14.719 5.473 19.156 1 98.69 291 ALA A CA 1
ATOM 2194 C C . ALA A 1 291 ? 16.141 5.438 18.594 1 98.69 291 ALA A C 1
ATOM 2196 O O . ALA A 1 291 ? 17.109 5.426 19.344 1 98.69 291 ALA A O 1
ATOM 2197 N N . GLU A 1 292 ? 16.219 5.496 17.281 1 98.38 292 GLU A N 1
ATOM 2198 C CA . GLU A 1 292 ? 17.516 5.391 16.625 1 98.38 292 GLU A CA 1
ATOM 2199 C C . GLU A 1 292 ? 18.094 6.77 16.312 1 98.38 292 GLU A C 1
ATOM 2201 O O . GLU A 1 292 ? 19.188 6.883 15.773 1 98.38 292 GLU A O 1
ATOM 2206 N N . LYS A 1 293 ? 17.375 7.809 16.641 1 98.5 293 LYS A N 1
ATOM 2207 C CA . LYS A 1 293 ? 17.75 9.188 16.328 1 98.5 293 LYS A CA 1
ATOM 2208 C C . LYS A 1 293 ? 18.062 9.359 14.844 1 98.5 293 LYS A C 1
ATOM 2210 O O . LYS A 1 293 ? 19.062 9.961 14.484 1 98.5 293 LYS A O 1
ATOM 2215 N N . LEU A 1 294 ? 17.281 8.625 14.055 1 98.62 294 LEU A N 1
ATOM 2216 C CA . LEU A 1 294 ? 17.391 8.758 12.609 1 98.62 294 LEU A CA 1
ATOM 2217 C C . LEU A 1 294 ? 16.578 9.945 12.109 1 98.62 294 LEU A C 1
ATOM 2219 O O . LEU A 1 294 ? 15.422 9.797 11.719 1 98.62 294 LEU A O 1
ATOM 2223 N N . TYR A 1 295 ? 17.219 11.086 11.969 1 98.75 295 TYR A N 1
ATOM 2224 C CA . TYR A 1 295 ? 16.516 12.344 11.711 1 98.75 295 TYR A CA 1
ATOM 2225 C C . TYR A 1 295 ? 16.5 12.656 10.219 1 98.75 295 TYR A C 1
ATOM 2227 O O . TYR A 1 295 ? 15.742 13.516 9.766 1 98.75 295 TYR A O 1
ATOM 2235 N N . GLU A 1 296 ? 17.438 12.039 9.484 1 98.62 296 GLU A N 1
ATOM 2236 C CA . GLU A 1 296 ? 17.453 12.078 8.023 1 98.62 296 GLU A CA 1
ATOM 2237 C C . GLU A 1 296 ? 17.484 10.672 7.434 1 98.62 296 GLU A C 1
ATOM 2239 O O . GLU A 1 296 ? 18.234 9.812 7.902 1 98.62 296 GLU A O 1
ATOM 2244 N N . PHE A 1 297 ? 16.688 10.438 6.41 1 98.94 297 PHE A N 1
ATOM 2245 C CA . PHE A 1 297 ? 16.562 9.102 5.848 1 98.94 297 PHE A CA 1
ATOM 2246 C C . PHE A 1 297 ? 15.961 9.156 4.445 1 98.94 297 PHE A C 1
ATOM 2248 O O . PHE A 1 297 ? 15.547 10.219 3.984 1 98.94 297 PHE A O 1
ATOM 2255 N N . CYS A 1 298 ? 15.992 8.07 3.709 1 98.94 298 CYS A N 1
ATOM 2256 C CA . CYS A 1 298 ? 15.25 7.898 2.463 1 98.94 298 CYS A CA 1
ATOM 2257 C C . CYS A 1 298 ? 13.836 7.41 2.732 1 98.94 298 CYS A C 1
ATOM 2259 O O . CYS A 1 298 ? 13.641 6.367 3.359 1 98.94 298 CYS A O 1
ATOM 2261 N N . PHE A 1 299 ? 12.945 8.211 2.379 1 98.94 299 PHE A N 1
ATOM 2262 C CA . PHE A 1 299 ? 11.531 7.871 2.492 1 98.94 299 PHE A CA 1
ATOM 2263 C C . PHE A 1 299 ? 11.016 7.273 1.191 1 98.94 299 PHE A C 1
ATOM 2265 O O . PHE A 1 299 ? 11.234 7.828 0.114 1 98.94 299 PHE A O 1
ATOM 2272 N N . ILE A 1 300 ? 10.312 6.109 1.233 1 98.94 300 ILE A N 1
ATOM 2273 C CA . ILE A 1 300 ? 9.617 5.516 0.095 1 98.94 300 ILE A CA 1
ATOM 2274 C C . ILE A 1 300 ? 8.18 5.18 0.483 1 98.94 300 ILE A C 1
ATOM 2276 O O . ILE A 1 300 ? 7.941 4.48 1.47 1 98.94 300 ILE A O 1
ATOM 2280 N N . GLY A 1 301 ? 7.246 5.719 -0.217 1 98.62 301 GLY A N 1
ATOM 2281 C CA . GLY A 1 301 ? 5.84 5.41 -0.006 1 98.62 301 GLY A CA 1
ATOM 2282 C C . GLY A 1 301 ? 5 5.586 -1.255 1 98.62 301 GLY A C 1
ATOM 2283 O O . GLY A 1 301 ? 5.27 6.461 -2.078 1 98.62 301 GLY A O 1
ATOM 2284 N N . ALA A 1 302 ? 4.02 4.777 -1.387 1 98.56 302 ALA A N 1
ATOM 2285 C CA . ALA A 1 302 ? 3.031 4.863 -2.461 1 98.56 302 ALA A CA 1
ATOM 2286 C C . ALA A 1 302 ? 1.656 4.414 -1.977 1 98.56 302 ALA A C 1
ATOM 2288 O O . ALA A 1 302 ? 1.468 3.252 -1.61 1 98.56 302 ALA A O 1
ATOM 2289 N N . GLY A 1 303 ? 0.698 5.32 -1.938 1 98.81 303 GLY A N 1
ATOM 2290 C CA . GLY A 1 303 ? -0.659 4.98 -1.542 1 98.81 303 GLY A CA 1
ATOM 2291 C C . GLY A 1 303 ? -1.386 4.133 -2.57 1 98.81 303 GLY A C 1
ATOM 2292 O O . GLY A 1 303 ? -1.169 4.285 -3.773 1 98.81 303 GLY A O 1
ATOM 2293 N N . ILE A 1 304 ? -2.238 3.268 -2.064 1 98.88 304 ILE A N 1
ATOM 2294 C CA . ILE A 1 304 ? -3.059 2.479 -2.977 1 98.88 304 ILE A CA 1
ATOM 2295 C C . ILE A 1 304 ? -3.84 3.408 -3.902 1 98.88 304 ILE A C 1
ATOM 2297 O O . ILE A 1 304 ? -4.387 4.422 -3.457 1 98.88 304 ILE A O 1
ATOM 2301 N N . LYS A 1 305 ? -3.961 3.07 -5.207 1 98.75 305 LYS A N 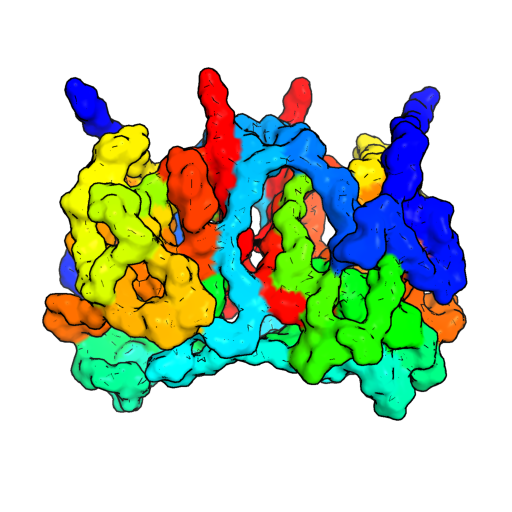1
ATOM 2302 C CA . LYS A 1 305 ? -4.535 3.959 -6.215 1 98.75 305 LYS A CA 1
ATOM 2303 C C . LYS A 1 305 ? -6.055 3.855 -6.238 1 98.75 305 LYS A C 1
ATOM 2305 O O . LYS A 1 305 ? -6.641 3.473 -7.254 1 98.75 305 LYS A O 1
ATOM 2310 N N . LEU A 1 306 ? -6.684 4.297 -5.223 1 98.88 306 LEU A N 1
ATOM 2311 C CA . LEU A 1 306 ? -8.141 4.355 -5.16 1 98.88 306 LEU A CA 1
ATOM 2312 C C . LEU A 1 306 ? -8.672 5.551 -5.949 1 98.88 306 LEU A C 1
ATOM 2314 O O . LEU A 1 306 ? -8.609 6.688 -5.477 1 98.88 306 LEU A O 1
ATOM 2318 N N . ARG A 1 307 ? -9.211 5.32 -7.094 1 98.5 307 ARG A N 1
ATOM 2319 C CA . ARG A 1 307 ? -9.602 6.395 -8 1 98.5 307 ARG A CA 1
ATOM 2320 C C . ARG A 1 307 ? -10.586 7.344 -7.332 1 98.5 307 ARG A C 1
ATOM 2322 O O . ARG A 1 307 ? -11.656 6.926 -6.879 1 98.5 307 ARG A O 1
ATOM 2329 N N . GLY A 1 308 ? -10.188 8.57 -7.188 1 98.81 308 GLY A N 1
ATOM 2330 C CA . GLY A 1 308 ? -11.047 9.641 -6.723 1 98.81 308 GLY A CA 1
ATOM 2331 C C . GLY A 1 308 ? -11.094 9.758 -5.211 1 98.81 308 GLY A C 1
ATOM 2332 O O . GLY A 1 308 ? -11.664 10.703 -4.672 1 98.81 308 GLY A O 1
ATOM 2333 N N . ALA A 1 309 ? -10.477 8.82 -4.484 1 98.94 309 ALA A N 1
ATOM 2334 C CA . ALA A 1 309 ? -10.586 8.758 -3.029 1 98.94 309 ALA A CA 1
ATOM 2335 C C . ALA A 1 309 ? -9.914 9.969 -2.381 1 98.94 309 ALA A C 1
ATOM 2337 O O . ALA A 1 309 ? -8.992 10.555 -2.951 1 98.94 309 ALA A O 1
ATOM 2338 N N . THR A 1 310 ? -10.344 10.273 -1.165 1 98.94 310 THR A N 1
ATOM 2339 C CA . THR A 1 310 ? -9.836 11.43 -0.428 1 98.94 310 THR A CA 1
ATOM 2340 C C . THR A 1 310 ? -8.641 11.031 0.433 1 98.94 310 THR A C 1
ATOM 2342 O O . THR A 1 310 ? -8.016 11.891 1.064 1 98.94 310 THR A O 1
ATOM 2345 N N . ALA A 1 311 ? -8.352 9.781 0.484 1 98.88 311 ALA A N 1
ATOM 2346 C CA . ALA A 1 311 ? -7.164 9.234 1.129 1 98.88 311 ALA A CA 1
ATOM 2347 C C . ALA A 1 311 ? -6.867 7.824 0.619 1 98.88 311 ALA A C 1
ATOM 2349 O O . ALA A 1 311 ? -7.703 7.211 -0.053 1 98.88 311 ALA A O 1
ATOM 2350 N N . ALA A 1 312 ? -5.691 7.348 0.946 1 98.75 312 ALA A N 1
ATOM 2351 C CA . ALA A 1 312 ? -5.332 5.98 0.582 1 98.75 312 ALA A CA 1
ATOM 2352 C C . ALA A 1 312 ? -4.43 5.352 1.641 1 98.75 312 ALA A C 1
ATOM 2354 O O . ALA A 1 312 ? -3.5 5.992 2.135 1 98.75 312 ALA A O 1
ATOM 2355 N N . PRO A 1 313 ? -4.723 4.059 1.971 1 98.75 313 PRO A N 1
ATOM 2356 C CA . PRO A 1 313 ? -3.754 3.322 2.783 1 98.75 313 PRO A CA 1
ATOM 2357 C C . PRO A 1 313 ? -2.363 3.287 2.152 1 98.75 313 PRO A C 1
ATOM 2359 O O . PRO A 1 313 ? -2.238 3.201 0.928 1 98.75 313 PRO A O 1
ATOM 2362 N N . MET A 1 314 ? -1.413 3.43 2.961 1 98.62 314 MET A N 1
ATOM 2363 C CA . MET A 1 314 ? -0.023 3.41 2.512 1 98.62 314 MET A CA 1
ATOM 2364 C C . MET A 1 314 ? 0.869 2.721 3.539 1 98.62 314 MET A C 1
ATOM 2366 O O . MET A 1 314 ? 0.587 2.758 4.738 1 98.62 314 MET A O 1
ATOM 2370 N N . ARG A 1 315 ? 1.864 1.995 3.068 1 98.81 315 ARG A N 1
ATOM 2371 C CA . ARG A 1 315 ? 2.893 1.405 3.92 1 98.81 315 ARG A CA 1
ATOM 2372 C C . ARG A 1 315 ? 4.262 1.999 3.613 1 98.81 315 ARG A C 1
ATOM 2374 O O . ARG A 1 315 ? 5.059 1.398 2.885 1 98.81 315 ARG A O 1
ATOM 2381 N N . PRO A 1 316 ? 4.57 3.16 4.207 1 98.88 316 PRO A N 1
ATOM 2382 C CA . PRO A 1 316 ? 5.832 3.859 3.945 1 98.88 316 PRO A CA 1
ATOM 2383 C C . PRO A 1 316 ? 7.023 3.209 4.645 1 98.88 316 PRO A C 1
ATOM 2385 O O . PRO A 1 316 ? 6.867 2.629 5.723 1 98.88 316 PRO A O 1
ATOM 2388 N N . LEU A 1 317 ? 8.18 3.342 4.023 1 98.94 317 LEU A N 1
ATOM 2389 C CA . LEU A 1 317 ? 9.438 2.803 4.527 1 98.94 317 LEU A CA 1
ATOM 2390 C C . LEU A 1 317 ? 10.477 3.91 4.699 1 98.94 317 LEU A C 1
ATOM 2392 O O . LEU A 1 317 ? 10.469 4.891 3.951 1 98.94 317 LEU A O 1
ATOM 2396 N N . ALA A 1 318 ? 11.289 3.779 5.668 1 98.94 318 ALA A N 1
ATOM 2397 C CA . ALA A 1 318 ? 12.438 4.648 5.891 1 98.94 318 ALA A CA 1
ATOM 2398 C C . ALA A 1 318 ? 13.734 3.848 5.883 1 98.94 318 ALA A C 1
ATOM 2400 O O . ALA A 1 318 ? 13.805 2.762 6.461 1 98.94 318 ALA A O 1
ATOM 2401 N N . MET A 1 319 ? 14.703 4.355 5.184 1 98.88 319 MET A N 1
ATOM 2402 C CA . MET A 1 319 ? 16.016 3.727 5.125 1 98.88 319 MET A CA 1
ATOM 2403 C C . MET A 1 319 ? 17.109 4.719 5.5 1 98.88 319 MET A C 1
ATOM 2405 O O . MET A 1 319 ? 17.141 5.844 4.996 1 98.88 319 MET A O 1
ATOM 2409 N N . PRO A 1 320 ? 18.031 4.32 6.402 1 98.62 320 PRO A N 1
ATOM 2410 C CA . PRO A 1 320 ? 19.156 5.207 6.723 1 98.62 320 PRO A CA 1
ATOM 2411 C C . PRO A 1 320 ? 19.984 5.582 5.496 1 98.62 320 PRO A C 1
ATOM 2413 O O . PRO A 1 320 ? 20.016 4.824 4.52 1 98.62 320 PRO A O 1
ATOM 2416 N N . LEU A 1 321 ? 20.594 6.688 5.582 1 98.06 321 LEU A N 1
ATOM 2417 C CA . LEU A 1 321 ? 21.469 7.152 4.508 1 98.06 321 LEU A CA 1
ATOM 2418 C C . LEU A 1 321 ? 22.922 6.836 4.816 1 98.06 321 LEU A C 1
ATOM 2420 O O . LEU A 1 321 ? 23.375 7.027 5.945 1 98.06 321 LEU A O 1
ATOM 2424 N N . ARG A 1 322 ? 23.578 6.316 3.822 1 91.19 322 ARG A N 1
ATOM 2425 C CA . ARG A 1 322 ? 25.016 6.098 3.947 1 91.19 322 ARG A CA 1
ATOM 2426 C C . ARG A 1 322 ? 25.781 7.418 3.885 1 91.19 322 ARG A C 1
ATOM 2428 O O . ARG A 1 322 ? 25.344 8.359 3.221 1 91.19 322 ARG A O 1
ATOM 2435 N N . GLU A 1 323 ? 26.812 7.477 4.715 1 78.06 323 GLU A N 1
ATOM 2436 C CA . GLU A 1 323 ? 27.656 8.656 4.695 1 78.06 323 GLU A CA 1
ATOM 2437 C C . GLU A 1 323 ? 28.281 8.867 3.316 1 78.06 323 GLU A C 1
ATOM 2439 O O . GLU A 1 323 ? 28.594 7.906 2.615 1 78.06 323 GLU A O 1
ATOM 2444 N N . ARG A 1 324 ? 28.312 10.062 2.822 1 57.12 324 ARG A N 1
ATOM 2445 C CA . ARG A 1 324 ? 29.016 10.367 1.573 1 57.12 324 ARG A CA 1
ATOM 2446 C C . ARG A 1 324 ? 30.484 10.016 1.671 1 57.12 324 ARG A C 1
ATOM 2448 O O . ARG A 1 324 ? 31.078 10.086 2.75 1 57.12 324 ARG A O 1
ATOM 2455 N N . MET B 1 1 ? 29.531 -22.562 -21.766 1 24.83 1 MET B N 1
ATOM 2456 C CA . MET B 1 1 ? 29.438 -23.188 -20.453 1 24.83 1 MET B CA 1
ATOM 2457 C C . MET B 1 1 ? 28.469 -22.422 -19.562 1 24.83 1 MET B C 1
ATOM 2459 O O . MET B 1 1 ? 28.703 -21.234 -19.266 1 24.83 1 MET B O 1
ATOM 2463 N N . CYS B 1 2 ? 27.172 -22.594 -19.797 1 29.69 2 CYS B N 1
ATOM 2464 C CA . CYS B 1 2 ? 26.062 -22.062 -19.016 1 29.69 2 CYS B CA 1
ATOM 2465 C C . CYS B 1 2 ? 26.328 -22.203 -17.516 1 29.69 2 CYS B C 1
ATOM 2467 O O . CYS B 1 2 ? 26.375 -23.312 -17 1 29.69 2 CYS B O 1
ATOM 2469 N N . GLY B 1 3 ? 27.188 -21.391 -17.016 1 30.39 3 GLY B N 1
ATOM 2470 C CA . GLY B 1 3 ? 27.516 -21.484 -15.594 1 30.39 3 GLY B CA 1
ATOM 2471 C C . GLY B 1 3 ? 26.312 -21.75 -14.719 1 30.39 3 GLY B C 1
ATOM 2472 O O . GLY B 1 3 ? 25.328 -21.016 -14.773 1 30.39 3 GLY B O 1
ATOM 2473 N N . THR B 1 4 ? 26 -22.922 -14.5 1 35.78 4 THR B N 1
ATOM 2474 C CA . THR B 1 4 ? 25 -23.359 -13.539 1 35.78 4 THR B CA 1
ATOM 2475 C C . THR B 1 4 ? 25.062 -22.5 -12.273 1 35.78 4 THR B C 1
ATOM 2477 O O . THR B 1 4 ? 26.109 -22.422 -11.625 1 35.78 4 THR B O 1
ATOM 2480 N N . ASN B 1 5 ? 24.562 -21.328 -12.289 1 44.5 5 ASN B N 1
ATOM 2481 C CA . ASN B 1 5 ? 24.484 -20.547 -11.055 1 44.5 5 ASN B CA 1
ATOM 2482 C C . ASN B 1 5 ? 24.266 -21.453 -9.844 1 44.5 5 ASN B C 1
ATOM 2484 O O . ASN B 1 5 ? 23.203 -22.047 -9.68 1 44.5 5 ASN B O 1
ATOM 2488 N N . PHE B 1 6 ? 25.375 -22.109 -9.375 1 50.44 6 PHE B N 1
ATOM 2489 C CA . PHE B 1 6 ? 25.5 -23.031 -8.258 1 50.44 6 PHE B CA 1
ATOM 2490 C C . PHE B 1 6 ? 24.922 -22.422 -6.984 1 50.44 6 PHE B C 1
ATOM 2492 O O . PHE B 1 6 ? 25.453 -21.438 -6.477 1 50.44 6 PHE B O 1
ATOM 2499 N N . VAL B 1 7 ? 23.578 -22.578 -6.84 1 67.81 7 VAL B N 1
ATOM 2500 C CA . VAL B 1 7 ? 23.062 -22.359 -5.496 1 67.81 7 VAL B CA 1
ATOM 2501 C C . VAL B 1 7 ? 23.781 -23.266 -4.504 1 67.81 7 VAL B C 1
ATOM 2503 O O . VAL B 1 7 ? 23.812 -24.5 -4.68 1 67.81 7 VAL B O 1
ATOM 2506 N N . ASP B 1 8 ? 24.516 -22.672 -3.639 1 79 8 ASP B N 1
ATOM 2507 C CA . ASP B 1 8 ? 25.188 -23.484 -2.639 1 79 8 ASP B CA 1
ATOM 2508 C C . ASP B 1 8 ? 24.188 -24.344 -1.872 1 79 8 ASP B C 1
ATOM 2510 O O . ASP B 1 8 ? 22.984 -24.094 -1.914 1 79 8 ASP B O 1
ATOM 2514 N N . GLN B 1 9 ? 24.656 -25.438 -1.414 1 80.56 9 GLN B N 1
ATOM 2515 C CA . GLN B 1 9 ? 23.797 -26.422 -0.76 1 80.56 9 GLN B CA 1
ATOM 2516 C C . GLN B 1 9 ? 23.016 -25.797 0.386 1 80.56 9 GLN B C 1
ATOM 2518 O O . GLN B 1 9 ? 21.844 -26.125 0.605 1 80.56 9 GLN B O 1
ATOM 2523 N N . ALA B 1 10 ? 23.672 -24.922 1.092 1 83.5 10 ALA B N 1
ATOM 2524 C CA . ALA B 1 10 ? 23.016 -24.281 2.219 1 83.5 10 ALA B CA 1
ATOM 2525 C C . ALA B 1 10 ? 21.781 -23.5 1.76 1 83.5 10 ALA B C 1
ATOM 2527 O O . ALA B 1 10 ? 20.734 -23.516 2.43 1 83.5 10 ALA B O 1
ATOM 2528 N N . THR B 1 11 ? 21.844 -22.953 0.593 1 85.5 11 THR B N 1
ATOM 2529 C CA . THR B 1 11 ? 20.719 -22.219 0.021 1 85.5 11 THR B CA 1
ATOM 2530 C C . THR B 1 11 ? 19.672 -23.172 -0.542 1 85.5 11 THR B C 1
ATOM 2532 O O . THR B 1 11 ? 18.469 -22.969 -0.358 1 85.5 11 THR B O 1
ATOM 2535 N N . ALA B 1 12 ? 20.125 -24.203 -1.133 1 87.12 12 ALA B N 1
ATOM 2536 C CA . ALA B 1 12 ? 19.219 -25.188 -1.704 1 87.12 12 ALA B CA 1
ATOM 2537 C C . ALA B 1 12 ? 18.359 -25.828 -0.623 1 87.12 12 ALA B C 1
ATOM 2539 O O . ALA B 1 12 ? 17.188 -26.125 -0.856 1 87.12 12 ALA B O 1
ATOM 2540 N N . ASP B 1 13 ? 18.922 -25.953 0.52 1 91.19 13 ASP B N 1
ATOM 2541 C CA . ASP B 1 13 ? 18.219 -26.578 1.641 1 91.19 13 ASP B CA 1
ATOM 2542 C C . ASP B 1 13 ? 17.109 -25.672 2.162 1 91.19 13 ASP B C 1
ATOM 2544 O O . ASP B 1 13 ? 16.188 -26.125 2.848 1 91.19 13 ASP B O 1
ATOM 2548 N N . LYS B 1 14 ? 17.188 -24.438 1.806 1 95.69 14 LYS B N 1
ATOM 2549 C CA . LYS B 1 14 ? 16.203 -23.469 2.291 1 95.69 14 LYS B CA 1
ATOM 2550 C C . LYS B 1 14 ? 15.055 -23.312 1.305 1 95.69 14 LYS B C 1
ATOM 2552 O O . LYS B 1 14 ? 14.055 -22.656 1.604 1 95.69 14 LYS B O 1
ATOM 2557 N N . ILE B 1 15 ? 15.195 -23.953 0.216 1 98 15 ILE B N 1
ATOM 2558 C CA . ILE B 1 15 ? 14.133 -23.922 -0.789 1 98 15 ILE B CA 1
ATOM 2559 C C . ILE B 1 15 ? 13.133 -25.047 -0.522 1 98 15 ILE B C 1
ATOM 2561 O O . ILE B 1 15 ? 13.414 -26.219 -0.801 1 98 15 ILE B O 1
ATOM 2565 N N . ALA B 1 16 ? 12.023 -24.734 -0.033 1 98.31 16 ALA B N 1
ATOM 2566 C CA . ALA B 1 16 ? 11.039 -25.688 0.45 1 98.31 16 ALA B CA 1
ATOM 2567 C C . ALA B 1 16 ? 10.625 -26.656 -0.66 1 98.31 16 ALA B C 1
ATOM 2569 O O . ALA B 1 16 ? 10.352 -27.828 -0.404 1 98.31 16 ALA B O 1
ATOM 2570 N N . ALA B 1 17 ? 10.586 -26.156 -1.912 1 98.19 17 ALA B N 1
ATOM 2571 C CA . ALA B 1 17 ? 10.133 -26.953 -3.057 1 98.19 17 ALA B CA 1
ATOM 2572 C C . ALA B 1 17 ? 10.992 -28.188 -3.24 1 98.19 17 ALA B C 1
ATOM 2574 O O . ALA B 1 17 ? 10.523 -29.203 -3.791 1 98.19 17 ALA B O 1
ATOM 2575 N N . THR B 1 18 ? 12.203 -28.109 -2.764 1 95.62 18 THR B N 1
ATOM 2576 C CA . THR B 1 18 ? 13.117 -29.25 -2.924 1 95.62 18 THR B CA 1
ATOM 2577 C C . THR B 1 18 ? 12.664 -30.438 -2.08 1 95.62 18 THR B C 1
ATOM 2579 O O . THR B 1 18 ? 12.93 -31.578 -2.428 1 95.62 18 THR B O 1
ATOM 2582 N N . ALA B 1 19 ? 11.914 -30.188 -1.044 1 94.81 19 ALA B N 1
ATOM 2583 C CA . ALA B 1 19 ? 11.461 -31.25 -0.146 1 94.81 19 ALA B CA 1
ATOM 2584 C C . ALA B 1 19 ? 9.969 -31.516 -0.316 1 94.81 19 ALA B C 1
ATOM 2586 O O . ALA B 1 19 ? 9.406 -32.375 0.351 1 94.81 19 ALA B O 1
ATOM 2587 N N . ALA B 1 20 ? 9.375 -30.812 -1.171 1 97.38 20 ALA B N 1
ATOM 2588 C CA . ALA B 1 20 ? 7.918 -30.875 -1.311 1 97.38 20 ALA B CA 1
ATOM 2589 C C . ALA B 1 20 ? 7.477 -32.219 -1.852 1 97.38 20 ALA B C 1
ATOM 2591 O O . ALA B 1 20 ? 8.133 -32.812 -2.721 1 97.38 20 ALA B O 1
ATOM 2592 N N . LYS B 1 21 ? 6.422 -32.75 -1.293 1 97.69 21 LYS B N 1
ATOM 2593 C CA . LYS B 1 21 ? 5.738 -33.938 -1.794 1 97.69 21 LYS B CA 1
ATOM 2594 C C . LYS B 1 21 ? 4.332 -33.625 -2.279 1 97.69 21 LYS B C 1
ATOM 2596 O O . LYS B 1 21 ? 3.656 -32.75 -1.699 1 97.69 21 LYS B O 1
ATOM 2601 N N . PHE B 1 22 ? 3.926 -34.312 -3.295 1 97.75 22 PHE B N 1
ATOM 2602 C CA . PHE B 1 22 ? 2.666 -34.062 -3.984 1 97.75 22 PHE B CA 1
ATOM 2603 C C . PHE B 1 22 ? 1.502 -34.062 -3.002 1 97.75 22 PHE B C 1
ATOM 2605 O O . PHE B 1 22 ? 1.229 -35.062 -2.348 1 97.75 22 PHE B O 1
ATOM 2612 N N . ARG B 1 23 ? 0.854 -32.906 -2.846 1 97.88 23 ARG B N 1
ATOM 2613 C CA . ARG B 1 23 ? -0.362 -32.688 -2.07 1 97.88 23 ARG B CA 1
ATOM 2614 C C . ARG B 1 23 ? -0.117 -32.938 -0.585 1 97.88 23 ARG B C 1
ATOM 2616 O O . ARG B 1 23 ? -0.995 -33.438 0.121 1 97.88 23 ARG B O 1
ATOM 2623 N N . GLN B 1 24 ? 1.081 -32.625 -0.144 1 98.06 24 GLN B N 1
ATOM 2624 C CA . GLN B 1 24 ? 1.433 -32.656 1.271 1 98.06 24 GLN B CA 1
ATOM 2625 C C . GLN B 1 24 ? 1.998 -31.328 1.742 1 98.06 24 GLN B C 1
ATOM 2627 O O . GLN B 1 24 ? 2.758 -30.688 1.02 1 98.06 24 GLN B O 1
ATOM 2632 N N . ILE B 1 25 ? 1.614 -31.016 2.881 1 98.25 25 ILE B N 1
ATOM 2633 C CA . ILE B 1 25 ? 2.111 -29.766 3.467 1 98.25 25 ILE B CA 1
ATOM 2634 C C . ILE B 1 25 ? 3.586 -29.922 3.83 1 98.25 25 ILE B C 1
ATOM 2636 O O . ILE B 1 25 ? 3.979 -30.922 4.453 1 98.25 25 ILE B O 1
ATOM 2640 N N . THR B 1 26 ? 4.387 -28.984 3.443 1 97.94 26 THR B N 1
ATOM 2641 C CA . THR B 1 26 ? 5.812 -29.016 3.752 1 97.94 26 THR B CA 1
ATOM 2642 C C . THR B 1 26 ? 6.09 -28.312 5.082 1 97.94 26 THR B C 1
ATOM 2644 O O . THR B 1 26 ? 5.508 -27.266 5.375 1 97.94 26 THR B O 1
ATOM 2647 N N . GLU B 1 27 ? 6.957 -28.922 5.875 1 97.62 27 GLU B N 1
ATOM 2648 C CA . GLU B 1 27 ? 7.523 -28.203 7.008 1 97.62 27 GLU B CA 1
ATOM 2649 C C . GLU B 1 27 ? 8.523 -27.141 6.547 1 97.62 27 GLU B C 1
ATOM 2651 O O . GLU B 1 27 ? 9.359 -27.406 5.68 1 97.62 27 GLU B O 1
ATOM 2656 N N . SER B 1 28 ? 8.391 -26.031 7.051 1 98.5 28 SER B N 1
ATOM 2657 C CA . SER B 1 28 ? 9.227 -24.922 6.617 1 98.5 28 SER B CA 1
ATOM 2658 C C . SER B 1 28 ? 10.695 -25.172 6.938 1 98.5 28 SER B C 1
ATOM 2660 O O . SER B 1 28 ? 11.031 -25.594 8.047 1 98.5 28 SER B O 1
ATOM 2662 N N . PRO B 1 29 ? 11.594 -24.922 6.031 1 98.12 29 PRO B N 1
ATOM 2663 C CA . PRO B 1 29 ? 13.023 -25 6.332 1 98.12 29 PRO B CA 1
ATOM 2664 C C . PRO B 1 29 ? 13.492 -23.875 7.266 1 98.12 29 PRO B C 1
ATOM 2666 O O . PRO B 1 29 ? 14.633 -23.906 7.727 1 98.12 29 PRO B O 1
ATOM 2669 N N . PHE B 1 30 ? 12.641 -22.969 7.625 1 98.19 30 PHE B N 1
ATOM 2670 C CA . PHE B 1 30 ? 13.016 -21.828 8.461 1 98.19 30 PHE B CA 1
ATOM 2671 C C . PHE B 1 30 ? 12.516 -22.016 9.883 1 98.19 30 PHE B C 1
ATOM 2673 O O . PHE B 1 30 ? 12.625 -21.109 10.711 1 98.19 30 PHE B O 1
ATOM 2680 N N . GLY B 1 31 ? 11.875 -23.156 10.156 1 98.25 31 GLY B N 1
ATOM 2681 C CA . GLY B 1 31 ? 11.477 -23.469 11.516 1 98.25 31 GLY B CA 1
ATOM 2682 C C . GLY B 1 31 ? 9.977 -23.578 11.695 1 98.25 31 GLY B C 1
ATOM 2683 O O . GLY B 1 31 ? 9.211 -23.203 10.797 1 98.25 31 GLY B O 1
ATOM 2684 N N . PRO B 1 32 ? 9.523 -24.047 12.789 1 98.12 32 PRO B N 1
ATOM 2685 C CA . PRO B 1 32 ? 8.109 -24.375 13.023 1 98.12 32 PRO B CA 1
ATOM 2686 C C . PRO B 1 32 ? 7.234 -23.141 13.172 1 98.12 32 PRO B C 1
ATOM 2688 O O . PRO B 1 32 ? 6.008 -23.219 13.086 1 98.12 32 PRO B O 1
ATOM 2691 N N . ASP B 1 33 ? 7.859 -21.953 13.391 1 98.25 33 ASP B N 1
ATOM 2692 C CA . ASP B 1 33 ? 7.078 -20.734 13.609 1 98.25 33 ASP B CA 1
ATOM 2693 C C . ASP B 1 33 ? 7.031 -19.875 12.344 1 98.25 33 ASP B C 1
ATOM 2695 O O . ASP B 1 33 ? 6.516 -18.766 12.367 1 98.25 33 ASP B O 1
ATOM 2699 N N . ASP B 1 34 ? 7.602 -20.422 11.234 1 98.81 34 ASP B N 1
ATOM 2700 C CA . ASP B 1 34 ? 7.672 -19.641 10.008 1 98.81 34 ASP B CA 1
ATOM 2701 C C . ASP B 1 34 ? 6.281 -19.391 9.43 1 98.81 34 ASP B C 1
ATOM 2703 O O . ASP B 1 34 ? 5.508 -20.328 9.25 1 98.81 34 ASP B O 1
ATOM 2707 N N . GLU B 1 35 ? 6.012 -18.156 9.109 1 98.88 35 GLU B N 1
ATOM 2708 C CA . GLU B 1 35 ? 4.699 -17.75 8.609 1 98.88 35 GLU B CA 1
ATOM 2709 C C . GLU B 1 35 ? 4.809 -17.109 7.23 1 98.88 35 GLU B C 1
ATOM 2711 O O . GLU B 1 35 ? 3.799 -16.734 6.633 1 98.88 35 GLU B O 1
ATOM 2716 N N . ILE B 1 36 ? 6.059 -16.953 6.645 1 98.94 36 ILE B N 1
ATOM 2717 C CA . ILE B 1 36 ? 6.176 -16.109 5.457 1 98.94 36 ILE B CA 1
ATOM 2718 C C . ILE B 1 36 ? 6.887 -16.891 4.352 1 98.94 36 ILE B C 1
ATOM 2720 O O . ILE B 1 36 ? 7.098 -16.359 3.254 1 98.94 36 ILE B O 1
ATOM 2724 N N . GLY B 1 37 ? 7.32 -18.109 4.617 1 98.81 37 GLY B N 1
ATOM 2725 C CA . GLY B 1 37 ? 7.871 -19 3.605 1 98.81 37 GLY B CA 1
ATOM 2726 C C . GLY B 1 37 ? 9.109 -18.438 2.934 1 98.81 37 GLY B C 1
ATOM 2727 O O . GLY B 1 37 ? 10.055 -18.031 3.607 1 98.81 37 GLY B O 1
ATOM 2728 N N . MET B 1 38 ? 9.133 -18.453 1.657 1 98.88 38 MET B N 1
ATOM 2729 C CA . MET B 1 38 ? 10.32 -18.172 0.853 1 98.88 38 MET B CA 1
ATOM 2730 C C . MET B 1 38 ? 10.664 -16.688 0.876 1 98.88 38 MET B C 1
ATOM 2732 O O . MET B 1 38 ? 11.75 -16.281 0.456 1 98.88 38 MET B O 1
ATOM 2736 N N . LEU B 1 39 ? 9.766 -15.859 1.412 1 98.88 39 LEU B N 1
ATOM 2737 C CA . LEU B 1 39 ? 10.172 -14.469 1.61 1 98.88 39 LEU B CA 1
ATOM 2738 C C . LEU B 1 39 ? 11.391 -14.383 2.521 1 98.88 39 LEU B C 1
ATOM 2740 O O . LEU B 1 39 ? 12.125 -13.391 2.488 1 98.88 39 LEU B O 1
ATOM 2744 N N . ASN B 1 40 ? 11.633 -15.453 3.311 1 98.69 40 ASN B N 1
ATOM 2745 C CA . ASN B 1 40 ? 12.797 -15.516 4.184 1 98.69 40 ASN B CA 1
ATOM 2746 C C . ASN B 1 40 ? 14.102 -15.539 3.387 1 98.69 40 ASN B C 1
ATOM 2748 O O . ASN B 1 40 ? 15.18 -15.336 3.941 1 98.69 40 ASN B O 1
ATOM 2752 N N . LEU B 1 41 ? 14.023 -15.797 2.092 1 98.62 41 LEU B N 1
ATOM 2753 C CA . LEU B 1 41 ? 15.227 -15.867 1.27 1 98.62 41 LEU B CA 1
ATOM 2754 C C . LEU B 1 41 ? 15.766 -14.469 0.977 1 98.62 41 LEU B C 1
ATOM 2756 O O . LEU B 1 41 ? 16.906 -14.312 0.524 1 98.62 41 LEU B O 1
ATOM 2760 N N . ILE B 1 42 ? 14.953 -13.469 1.167 1 98.5 42 ILE B N 1
ATOM 2761 C CA . ILE B 1 42 ? 15.391 -12.086 1.011 1 98.5 42 ILE B CA 1
ATOM 2762 C C . ILE B 1 42 ? 16.078 -11.617 2.287 1 98.5 42 ILE B C 1
ATOM 2764 O O . ILE B 1 42 ? 15.477 -11.594 3.359 1 98.5 42 ILE B O 1
ATOM 2768 N N . THR B 1 43 ? 17.312 -11.242 2.209 1 97.75 43 THR B N 1
ATOM 2769 C CA . THR B 1 43 ? 18.125 -10.891 3.365 1 97.75 43 THR B CA 1
ATOM 2770 C C . THR B 1 43 ? 18.531 -9.422 3.318 1 97.75 43 THR B C 1
ATOM 2772 O O . THR B 1 43 ? 18.438 -8.781 2.27 1 97.75 43 THR B O 1
ATOM 2775 N N . PRO B 1 44 ? 18.969 -8.859 4.48 1 98.12 44 PRO B N 1
ATOM 2776 C CA . PRO B 1 44 ? 19.469 -7.484 4.457 1 98.12 44 PRO B CA 1
ATOM 2777 C C . PRO B 1 44 ? 20.578 -7.281 3.432 1 98.12 44 PRO B C 1
ATOM 2779 O O . PRO B 1 44 ? 20.641 -6.242 2.773 1 98.12 44 PRO B O 1
ATOM 2782 N N . GLU B 1 45 ? 21.406 -8.289 3.234 1 97.81 45 GLU B N 1
ATOM 2783 C CA . GLU B 1 45 ? 22.516 -8.195 2.277 1 97.81 45 GLU B CA 1
ATOM 2784 C C . GLU B 1 45 ? 21.984 -8.133 0.844 1 97.81 45 GLU B C 1
ATOM 2786 O O . GLU B 1 45 ? 22.469 -7.328 0.04 1 97.81 45 GLU B O 1
ATOM 2791 N N . SER B 1 46 ? 21.016 -9 0.534 1 98 46 SER B N 1
ATOM 2792 C CA . SER B 1 46 ? 20.484 -9 -0.825 1 98 46 SER B CA 1
ATOM 2793 C C . SER B 1 46 ? 19.688 -7.727 -1.104 1 98 46 SER B C 1
ATOM 2795 O O . SER B 1 46 ? 19.688 -7.223 -2.229 1 98 46 SER B O 1
ATOM 2797 N N . MET B 1 47 ? 19.016 -7.188 -0.047 1 98.62 47 MET B N 1
ATOM 2798 C CA . MET B 1 47 ? 18.281 -5.93 -0.183 1 98.62 47 MET B CA 1
ATOM 2799 C C . MET B 1 47 ? 19.234 -4.781 -0.497 1 98.62 47 MET B C 1
ATOM 2801 O O . MET B 1 47 ? 18.984 -3.996 -1.413 1 98.62 47 MET B O 1
ATOM 2805 N N . ARG B 1 48 ? 20.375 -4.758 0.227 1 97.81 48 ARG B N 1
ATOM 2806 C CA . ARG B 1 48 ? 21.375 -3.727 0.003 1 97.81 48 ARG B CA 1
ATOM 2807 C C . ARG B 1 48 ? 21.953 -3.816 -1.408 1 97.81 48 ARG B C 1
ATOM 2809 O O . ARG B 1 48 ? 22.125 -2.797 -2.08 1 97.81 48 ARG B O 1
ATOM 2816 N N . ALA B 1 49 ? 22.219 -5.043 -1.782 1 97.06 49 ALA B N 1
ATOM 2817 C CA . ALA B 1 49 ? 22.875 -5.27 -3.066 1 97.06 49 ALA B CA 1
ATOM 2818 C C . ALA B 1 49 ? 22.016 -4.766 -4.219 1 97.06 49 ALA B C 1
ATOM 2820 O O . ALA B 1 49 ? 22.516 -4.109 -5.137 1 97.06 49 ALA B O 1
ATOM 2821 N N . VAL B 1 50 ? 20.766 -4.996 -4.195 1 98.25 50 VAL B N 1
ATOM 2822 C CA . VAL B 1 50 ? 19.922 -4.637 -5.332 1 98.25 50 VAL B CA 1
ATOM 2823 C C . VAL B 1 50 ? 19.594 -3.146 -5.277 1 98.25 50 VAL B C 1
ATOM 2825 O O . VAL B 1 50 ? 19.609 -2.463 -6.305 1 98.25 50 VAL B O 1
ATOM 2828 N N . LEU B 1 51 ? 19.297 -2.584 -4.121 1 98.44 51 LEU B N 1
ATOM 2829 C CA . LEU B 1 51 ? 18.875 -1.191 -4.016 1 98.44 51 LEU B CA 1
ATOM 2830 C C . LEU B 1 51 ? 20.031 -0.249 -4.359 1 98.44 51 LEU B C 1
ATOM 2832 O O . LEU B 1 51 ? 19.812 0.826 -4.918 1 98.44 51 LEU B O 1
ATOM 2836 N N . SER B 1 52 ? 21.234 -0.649 -4.02 1 96.44 52 SER B N 1
ATOM 2837 C CA . SER B 1 52 ? 22.391 0.215 -4.258 1 96.44 52 SER B CA 1
ATOM 2838 C C . SER B 1 52 ? 22.594 0.467 -5.746 1 96.44 52 SER B C 1
ATOM 2840 O O . SER B 1 52 ? 23.281 1.415 -6.133 1 96.44 52 SER B O 1
ATOM 2842 N N . ARG B 1 53 ? 21.922 -0.352 -6.562 1 97.75 53 ARG B N 1
ATOM 2843 C CA . ARG B 1 53 ? 22.078 -0.224 -8.008 1 97.75 53 ARG B CA 1
ATOM 2844 C C . ARG B 1 53 ? 20.828 0.385 -8.648 1 97.75 53 ARG B C 1
ATOM 2846 O O . ARG B 1 53 ? 20.797 0.608 -9.859 1 97.75 53 ARG B O 1
ATOM 2853 N N . ALA B 1 54 ? 19.844 0.684 -7.871 1 98.69 54 ALA B N 1
ATOM 2854 C CA . ALA B 1 54 ? 18.547 1.097 -8.398 1 98.69 54 ALA B CA 1
ATOM 2855 C C . ALA B 1 54 ? 18.578 2.557 -8.844 1 98.69 54 ALA B C 1
ATOM 2857 O O . ALA B 1 54 ? 19.172 3.404 -8.164 1 98.69 54 ALA B O 1
ATOM 2858 N N . ASP B 1 55 ? 17.953 2.879 -9.938 1 98.38 55 ASP B N 1
ATOM 2859 C CA . ASP B 1 55 ? 17.75 4.246 -10.398 1 98.38 55 ASP B CA 1
ATOM 2860 C C . ASP B 1 55 ? 16.312 4.715 -10.141 1 98.38 55 ASP B C 1
ATOM 2862 O O . ASP B 1 55 ? 15.438 4.527 -10.977 1 98.38 55 ASP B O 1
ATOM 2866 N N . ALA B 1 56 ? 16.188 5.465 -9.102 1 98.12 56 ALA B N 1
ATOM 2867 C CA . ALA B 1 56 ? 14.852 5.914 -8.703 1 98.12 56 ALA B CA 1
ATOM 2868 C C . ALA B 1 56 ? 14.352 7.027 -9.617 1 98.12 56 ALA B C 1
ATOM 2870 O O . ALA B 1 56 ? 13.164 7.367 -9.602 1 98.12 56 ALA B O 1
ATOM 2871 N N . GLY B 1 57 ? 15.211 7.574 -10.398 1 97.75 57 GLY B N 1
ATOM 2872 C CA . GLY B 1 57 ? 14.797 8.609 -11.328 1 97.75 57 GLY B CA 1
ATOM 2873 C C . GLY B 1 57 ? 13.891 8.086 -12.438 1 97.75 57 GLY B C 1
ATOM 2874 O O . GLY B 1 57 ? 13.234 8.867 -13.125 1 97.75 57 GLY B O 1
ATOM 2875 N N . HIS B 1 58 ? 13.906 6.801 -12.609 1 97.75 58 HIS B N 1
ATOM 2876 C CA . HIS B 1 58 ? 13 6.105 -13.516 1 97.75 58 HIS B CA 1
ATOM 2877 C C . HIS B 1 58 ? 12.242 4.992 -12.789 1 97.75 58 HIS B C 1
ATOM 2879 O O . HIS B 1 58 ? 12.578 3.812 -12.938 1 97.75 58 HIS B O 1
ATOM 2885 N N . THR B 1 59 ? 11.234 5.344 -12.07 1 98.62 59 THR B N 1
ATOM 2886 C CA . THR B 1 59 ? 10.43 4.414 -11.289 1 98.62 59 THR B CA 1
ATOM 2887 C C . THR B 1 59 ? 9.18 4 -12.055 1 98.62 59 THR B C 1
ATOM 2889 O O . THR B 1 59 ? 8.438 4.855 -12.539 1 98.62 59 THR B O 1
ATOM 2892 N N . ILE B 1 60 ? 8.922 2.701 -12.18 1 98.81 60 ILE B N 1
ATOM 2893 C CA . ILE B 1 60 ? 7.742 2.16 -12.844 1 98.81 60 ILE B CA 1
ATOM 2894 C C . ILE B 1 60 ? 6.754 1.65 -11.797 1 98.81 60 ILE B C 1
ATOM 2896 O O . ILE B 1 60 ? 7.117 0.863 -10.922 1 98.81 60 ILE B O 1
ATOM 2900 N N . ASP B 1 61 ? 5.574 2.201 -11.82 1 98.81 61 ASP B N 1
ATOM 2901 C CA . ASP B 1 61 ? 4.469 1.754 -10.977 1 98.81 61 ASP B CA 1
ATOM 2902 C C . ASP B 1 61 ? 3.82 0.492 -11.547 1 98.81 61 ASP B C 1
ATOM 2904 O O . ASP B 1 61 ? 3.312 0.499 -12.672 1 98.81 61 ASP B O 1
ATOM 2908 N N . LEU B 1 62 ? 3.783 -0.604 -10.742 1 98.94 62 LEU B N 1
ATOM 2909 C CA . LEU B 1 62 ? 3.33 -1.897 -11.234 1 98.94 62 LEU B CA 1
ATOM 2910 C C . LEU B 1 62 ? 1.896 -2.178 -10.797 1 98.94 62 LEU B C 1
ATOM 2912 O O . LEU B 1 62 ? 1.426 -3.314 -10.883 1 98.94 62 LEU B O 1
ATOM 2916 N N . SER B 1 63 ? 1.202 -1.181 -10.273 1 98.88 63 SER B N 1
ATOM 2917 C CA . SER B 1 63 ? -0.141 -1.382 -9.742 1 98.88 63 SER B CA 1
ATOM 2918 C C . SER B 1 63 ? -1.201 -0.837 -10.688 1 98.88 63 SER B C 1
ATOM 2920 O O . SER B 1 63 ? -0.886 -0.09 -11.617 1 98.88 63 SER B O 1
ATOM 2922 N N . VAL B 1 64 ? -2.393 -1.25 -10.5 1 98.62 64 VAL B N 1
ATOM 2923 C CA . VAL B 1 64 ? -3.551 -0.743 -11.227 1 98.62 64 VAL B CA 1
ATOM 2924 C C . VAL B 1 64 ? -4.348 0.208 -10.336 1 98.62 64 VAL B C 1
ATOM 2926 O O . VAL B 1 64 ? -4.156 0.234 -9.125 1 98.62 64 VAL B O 1
ATOM 2929 N N . ASP B 1 65 ? -5.23 0.952 -10.938 1 97.44 65 ASP B N 1
ATOM 2930 C CA . ASP B 1 65 ? -6.234 1.717 -10.211 1 97.44 65 ASP B CA 1
ATOM 2931 C C . ASP B 1 65 ? -7.363 0.812 -9.719 1 97.44 65 ASP B C 1
ATOM 2933 O O . ASP B 1 65 ? -7.684 -0.193 -10.352 1 97.44 65 ASP B O 1
ATOM 2937 N N . TYR B 1 66 ? -7.879 1.19 -8.57 1 98.19 66 TYR B N 1
ATOM 2938 C CA . TYR B 1 66 ? -9.141 0.626 -8.109 1 98.19 66 TYR B CA 1
ATOM 2939 C C . TYR B 1 66 ? -10.32 1.495 -8.547 1 98.19 66 TYR B C 1
ATOM 2941 O O . TYR B 1 66 ? -10.32 2.709 -8.32 1 98.19 66 TYR B O 1
ATOM 2949 N N . PHE B 1 67 ? -11.32 0.904 -9.172 1 97.31 67 PHE B N 1
ATOM 2950 C CA . PHE B 1 67 ? -12.469 1.655 -9.648 1 97.31 67 PHE B CA 1
ATOM 2951 C C . PHE B 1 67 ? -13.711 0.768 -9.711 1 97.31 67 PHE B C 1
ATOM 2953 O O . PHE B 1 67 ? -13.602 -0.46 -9.719 1 97.31 67 PHE B O 1
ATOM 2960 N N . LEU B 1 68 ? -14.852 1.401 -9.664 1 96.88 68 LEU B N 1
ATOM 2961 C CA . LEU B 1 68 ? -16.109 0.674 -9.734 1 96.88 68 LEU B CA 1
ATOM 2962 C C . LEU B 1 68 ? -16.219 -0.119 -11.031 1 96.88 68 LEU B C 1
ATOM 2964 O O . LEU B 1 68 ? -16 0.43 -12.117 1 96.88 68 LEU B O 1
ATOM 2968 N N . GLY B 1 69 ? -16.484 -1.392 -10.859 1 96.12 69 GLY B N 1
ATOM 2969 C CA . GLY B 1 69 ? -16.641 -2.229 -12.039 1 96.12 69 GLY B CA 1
ATOM 2970 C C . GLY B 1 69 ? -15.344 -2.848 -12.516 1 96.12 69 GLY B C 1
ATOM 2971 O O . GLY B 1 69 ? -15.32 -3.539 -13.539 1 96.12 69 GLY B O 1
ATOM 2972 N N . MET B 1 70 ? -14.289 -2.654 -11.773 1 97.19 70 MET B N 1
ATOM 2973 C CA . MET B 1 70 ? -13.016 -3.242 -12.172 1 97.19 70 MET B CA 1
ATOM 2974 C C . MET B 1 70 ? -13.086 -4.766 -12.172 1 97.19 70 MET B C 1
ATOM 2976 O O . MET B 1 70 ? -13.953 -5.348 -11.508 1 97.19 70 MET B O 1
ATOM 2980 N N . PRO B 1 71 ? -12.172 -5.445 -12.953 1 96.5 71 PRO B N 1
ATOM 2981 C CA . PRO B 1 71 ? -12.102 -6.906 -12.875 1 96.5 71 PRO B CA 1
ATOM 2982 C C . PRO B 1 71 ? -11.914 -7.41 -11.445 1 96.5 71 PRO B C 1
ATOM 2984 O O . PRO B 1 71 ? -11.125 -6.836 -10.688 1 96.5 71 PRO B O 1
ATOM 2987 N N . SER B 1 72 ? -12.695 -8.328 -11.078 1 94.56 72 SER B N 1
ATOM 2988 C CA . SER B 1 72 ? -12.656 -8.875 -9.727 1 94.56 72 SER B CA 1
ATOM 2989 C C . SER B 1 72 ? -13.188 -10.305 -9.688 1 94.56 72 SER B C 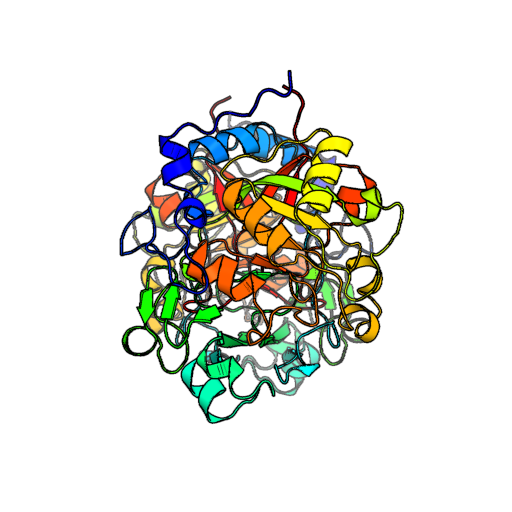1
ATOM 2991 O O . SER B 1 72 ? -13.414 -10.914 -10.734 1 94.56 72 SER B O 1
ATOM 2993 N N . PHE B 1 73 ? -13.336 -10.852 -8.484 1 94.69 73 PHE B N 1
ATOM 2994 C CA . PHE B 1 73 ? -13.789 -12.219 -8.273 1 94.69 73 PHE B CA 1
ATOM 2995 C C . PHE B 1 73 ? -15.289 -12.266 -8.023 1 94.69 73 PHE B C 1
ATOM 2997 O O . PHE B 1 73 ? -15.789 -13.18 -7.367 1 94.69 73 PHE B O 1
ATOM 3004 N N . THR B 1 74 ? -15.961 -11.328 -8.57 1 92.5 74 THR B N 1
ATOM 3005 C CA . THR B 1 74 ? -17.406 -11.25 -8.352 1 92.5 74 THR B CA 1
ATOM 3006 C C . THR B 1 74 ? -18.109 -12.445 -8.977 1 92.5 74 THR B C 1
ATOM 3008 O O . THR B 1 74 ? -19.125 -12.914 -8.461 1 92.5 74 THR B O 1
ATOM 3011 N N . ALA B 1 75 ? -17.531 -12.938 -10.07 1 86.19 75 ALA B N 1
ATOM 3012 C CA . ALA B 1 75 ? -18.109 -14.117 -10.711 1 86.19 75 ALA B CA 1
ATOM 3013 C C . ALA B 1 75 ? -18.047 -15.328 -9.773 1 86.19 75 ALA B C 1
ATOM 3015 O O . ALA B 1 75 ? -18.859 -16.25 -9.875 1 86.19 75 ALA B O 1
ATOM 3016 N N . ALA B 1 76 ? -17.125 -15.266 -8.875 1 88.56 76 ALA B N 1
ATOM 3017 C CA . ALA B 1 76 ? -16.969 -16.344 -7.906 1 88.56 76 ALA B CA 1
ATOM 3018 C C . ALA B 1 76 ? -17.734 -16.031 -6.621 1 88.56 76 ALA B C 1
ATOM 3020 O O . ALA B 1 76 ? -17.578 -16.734 -5.613 1 88.56 76 ALA B O 1
ATOM 3021 N N . GLY B 1 77 ? -18.5 -14.922 -6.613 1 92.19 77 GLY B N 1
ATOM 3022 C CA . GLY B 1 77 ? -19.359 -14.586 -5.488 1 92.19 77 GLY B CA 1
ATOM 3023 C C . GLY B 1 77 ? -18.688 -13.672 -4.48 1 92.19 77 GLY B C 1
ATOM 3024 O O . GLY B 1 77 ? -19.25 -13.414 -3.41 1 92.19 77 GLY B O 1
ATOM 3025 N N . GLN B 1 78 ? -17.531 -13.234 -4.758 1 96.38 78 GLN B N 1
ATOM 3026 C CA . GLN B 1 78 ? -16.812 -12.367 -3.818 1 96.38 78 GLN B CA 1
ATOM 3027 C C . GLN B 1 78 ? -17.281 -10.922 -3.936 1 96.38 78 GLN B C 1
ATOM 3029 O O . GLN B 1 78 ? -17.734 -10.492 -5 1 96.38 78 GLN B O 1
ATOM 3034 N N . PRO B 1 79 ? -17.219 -10.102 -2.834 1 97 79 PRO B N 1
ATOM 3035 C CA . PRO B 1 79 ? -17.609 -8.695 -2.904 1 97 79 PRO B CA 1
ATOM 3036 C C . PRO B 1 79 ? -16.75 -7.883 -3.873 1 97 79 PRO B C 1
ATOM 3038 O O . PRO B 1 79 ? -15.523 -8.039 -3.895 1 97 79 PRO B O 1
ATOM 3041 N N . PRO B 1 80 ? -17.391 -7.023 -4.684 1 97.38 80 PRO B N 1
ATOM 3042 C CA . PRO B 1 80 ? -16.641 -6.125 -5.559 1 97.38 80 PRO B CA 1
ATOM 3043 C C . PRO B 1 80 ? -16.031 -4.949 -4.805 1 97.38 80 PRO B C 1
ATOM 3045 O O . PRO B 1 80 ? -16.344 -4.73 -3.631 1 97.38 80 PRO B O 1
ATOM 3048 N N . TYR B 1 81 ? -15.141 -4.258 -5.445 1 98.38 81 TYR B N 1
ATOM 3049 C CA . TYR B 1 81 ? -14.703 -2.965 -4.93 1 98.38 81 TYR B CA 1
ATOM 3050 C C . TYR B 1 81 ? -15.844 -1.956 -4.953 1 98.38 81 TYR B C 1
ATOM 3052 O O . TYR B 1 81 ? -16.5 -1.779 -5.98 1 98.38 81 TYR B O 1
ATOM 3060 N N . GLN B 1 82 ? -16.078 -1.363 -3.836 1 98.62 82 GLN B N 1
ATOM 3061 C CA . GLN B 1 82 ? -17.031 -0.26 -3.697 1 98.62 82 GLN B CA 1
ATOM 3062 C C . GLN B 1 82 ? -16.375 0.935 -3.004 1 98.62 82 GLN B C 1
ATOM 3064 O O . GLN B 1 82 ? -15.57 0.764 -2.086 1 98.62 82 GLN B O 1
ATOM 3069 N N . ILE B 1 83 ? -16.75 2.084 -3.451 1 98.75 83 ILE B N 1
ATOM 3070 C CA . ILE B 1 83 ? -16.391 3.334 -2.793 1 98.75 83 ILE B CA 1
ATOM 3071 C C . ILE B 1 83 ? -17.609 4.254 -2.721 1 98.75 83 ILE B C 1
ATOM 3073 O O . ILE B 1 83 ? -18.406 4.301 -3.654 1 98.75 83 ILE B O 1
ATOM 3077 N N . TRP B 1 84 ? -17.781 4.945 -1.612 1 98.69 84 TRP B N 1
ATOM 3078 C CA . TRP B 1 84 ? -18.875 5.898 -1.455 1 98.69 84 TRP B CA 1
ATOM 3079 C C . TRP B 1 84 ? -18.453 7.07 -0.573 1 98.69 84 TRP B C 1
ATOM 3081 O O . TRP B 1 84 ? -17.562 6.93 0.273 1 98.69 84 TRP B O 1
ATOM 3091 N N . MET B 1 85 ? -19.016 8.211 -0.839 1 98.44 85 MET B N 1
ATOM 3092 C CA . MET B 1 85 ? -18.781 9.383 -0.002 1 98.44 85 MET B CA 1
ATOM 3093 C C . MET B 1 85 ? -19.438 9.227 1.36 1 98.44 85 MET B C 1
ATOM 3095 O O . MET B 1 85 ? -20.609 8.82 1.445 1 98.44 85 MET B O 1
ATOM 3099 N N . THR B 1 86 ? -18.703 9.484 2.389 1 98 86 THR B N 1
ATOM 3100 C CA . THR B 1 86 ? -19.312 9.602 3.711 1 98 86 THR B CA 1
ATOM 3101 C C . THR B 1 86 ? -19.656 11.055 4.023 1 98 86 THR B C 1
ATOM 3103 O O . THR B 1 86 ? -20.578 11.336 4.785 1 98 86 THR B O 1
ATOM 3106 N N . ASN B 1 87 ? -18.875 11.992 3.494 1 97.81 87 ASN B N 1
ATOM 3107 C CA . ASN B 1 87 ? -19.078 13.43 3.613 1 97.81 87 ASN B CA 1
ATOM 3108 C C . ASN B 1 87 ? -18.766 14.156 2.309 1 97.81 87 ASN B C 1
ATOM 3110 O O . ASN B 1 87 ? -17.797 13.82 1.624 1 97.81 87 ASN B O 1
ATOM 3114 N N . THR B 1 88 ? -19.547 15.094 1.979 1 98.25 88 THR B N 1
ATOM 3115 C CA . THR B 1 88 ? -19.312 16.031 0.89 1 98.25 88 THR B CA 1
ATOM 3116 C C . THR B 1 88 ? -19.344 17.469 1.401 1 98.25 88 THR B C 1
ATOM 3118 O O . THR B 1 88 ? -19.953 17.75 2.438 1 98.25 88 THR B O 1
ATOM 3121 N N . PRO B 1 89 ? -18.641 18.328 0.675 1 97.5 89 PRO B N 1
ATOM 3122 C CA . PRO B 1 89 ? -18.641 19.719 1.157 1 97.5 89 PRO B CA 1
ATOM 3123 C C . PRO B 1 89 ? -20.062 20.266 1.328 1 97.5 89 PRO B C 1
ATOM 3125 O O . PRO B 1 89 ? -20.391 20.812 2.389 1 97.5 89 PRO B O 1
ATOM 3128 N N . ARG B 1 90 ? -20.922 20.125 0.363 1 96.44 90 ARG B N 1
ATOM 3129 C CA . ARG B 1 90 ? -22.281 20.641 0.439 1 96.44 90 ARG B CA 1
ATOM 3130 C C . ARG B 1 90 ? -23.109 19.859 1.462 1 96.44 90 ARG B C 1
ATOM 3132 O O . ARG B 1 90 ? -23.875 20.453 2.23 1 96.44 90 ARG B O 1
ATOM 3139 N N . GLY B 1 91 ? -22.969 18.547 1.414 1 96.06 91 GLY B N 1
ATOM 3140 C CA . GLY B 1 91 ? -23.719 17.719 2.342 1 96.06 91 GLY B CA 1
ATOM 3141 C C . GLY B 1 91 ? -23.438 18.047 3.797 1 96.06 91 GLY B C 1
ATOM 3142 O O . GLY B 1 91 ? -24.359 18.109 4.613 1 96.06 91 GLY B O 1
ATOM 3143 N N . THR B 1 92 ? -22.234 18.281 4.117 1 95.38 92 THR B N 1
ATOM 3144 C CA . THR B 1 92 ? -21.844 18.578 5.488 1 95.38 92 THR B CA 1
ATOM 3145 C C . THR B 1 92 ? -22.391 19.938 5.918 1 95.38 92 THR B C 1
ATOM 3147 O O . THR B 1 92 ? -22.781 20.125 7.078 1 95.38 92 THR B O 1
ATOM 3150 N N . ALA B 1 93 ? -22.391 20.859 5.004 1 95 93 ALA B N 1
ATOM 3151 C CA . ALA B 1 93 ? -22.969 22.172 5.301 1 95 93 ALA B CA 1
ATOM 3152 C C . ALA B 1 93 ? -24.469 22.078 5.551 1 95 93 ALA B C 1
ATOM 3154 O O . ALA B 1 93 ? -25.016 22.812 6.363 1 95 93 ALA B O 1
ATOM 3155 N N . VAL B 1 94 ? -25.172 21.172 4.902 1 96.19 94 VAL B N 1
ATOM 3156 C CA . VAL B 1 94 ? -26.625 21.047 4.977 1 96.19 94 VAL B CA 1
ATOM 3157 C C . VAL B 1 94 ? -27.016 20.297 6.246 1 96.19 94 VAL B C 1
ATOM 3159 O O . VAL B 1 94 ? -27.875 20.75 7.004 1 96.19 94 VAL B O 1
ATOM 3162 N N . ASP B 1 95 ? -26.312 19.188 6.559 1 95 95 ASP B N 1
ATOM 3163 C CA . ASP B 1 95 ? -26.828 18.312 7.617 1 95 95 ASP B CA 1
ATOM 3164 C C . ASP B 1 95 ? -26.016 18.484 8.898 1 95 95 ASP B C 1
ATOM 3166 O O . ASP B 1 95 ? -26.438 18.031 9.969 1 95 95 ASP B O 1
ATOM 3170 N N . ASP B 1 96 ? -24.797 19.062 8.852 1 94.38 96 ASP B N 1
ATOM 3171 C CA . ASP B 1 96 ? -23.922 19.297 9.984 1 94.38 96 ASP B CA 1
ATOM 3172 C C . ASP B 1 96 ? -23.562 17.984 10.688 1 94.38 96 ASP B C 1
ATOM 3174 O O . ASP B 1 96 ? -23.547 17.922 11.914 1 94.38 96 ASP B O 1
ATOM 3178 N N . GLY B 1 97 ? -23.359 17 9.898 1 90.31 97 GLY B N 1
ATOM 3179 C CA . GLY B 1 97 ? -22.969 15.719 10.461 1 90.31 97 GLY B CA 1
ATOM 3180 C C . GLY B 1 97 ? -21.719 15.797 11.312 1 90.31 97 GLY B C 1
ATOM 3181 O O . GLY B 1 97 ? -21.453 14.906 12.117 1 90.31 97 GLY B O 1
ATOM 3182 N N . THR B 1 98 ? -20.969 16.891 11.234 1 92.06 98 THR B N 1
ATOM 3183 C CA . THR B 1 98 ? -19.75 17.078 12 1 92.06 98 THR B CA 1
ATOM 3184 C C . THR B 1 98 ? -20.047 17.719 13.352 1 92.06 98 THR B C 1
ATOM 3186 O O . THR B 1 98 ? -19.25 17.641 14.281 1 92.06 98 THR B O 1
ATOM 3189 N N . GLY B 1 99 ? -21.141 18.438 13.445 1 94.06 99 GLY B N 1
ATOM 3190 C CA . GLY B 1 99 ? -21.547 19.094 14.68 1 94.06 99 GLY B CA 1
ATOM 3191 C C . GLY B 1 99 ? -20.922 20.469 14.859 1 94.06 99 GLY B C 1
ATOM 3192 O O . GLY B 1 99 ? -20.969 21.047 15.945 1 94.06 99 GLY B O 1
ATOM 3193 N N . PHE B 1 100 ? -20.375 21.062 13.773 1 95.88 100 PHE B N 1
ATOM 3194 C CA . PHE B 1 100 ? -19.656 22.328 13.93 1 95.88 100 PHE B CA 1
ATOM 3195 C C . PHE B 1 100 ? -20.469 23.484 13.367 1 95.88 100 PHE B C 1
ATOM 3197 O O . PHE B 1 100 ? -19.969 24.609 13.289 1 95.88 100 PHE B O 1
ATOM 3204 N N . GLY B 1 101 ? -21.688 23.219 12.875 1 95.75 101 GLY B N 1
ATOM 3205 C CA . GLY B 1 101 ? -22.641 24.25 12.5 1 95.75 101 GLY B CA 1
ATOM 3206 C C . GLY B 1 101 ? -22.172 25.109 11.344 1 95.75 101 GLY B C 1
ATOM 3207 O O . GLY B 1 101 ? -21.766 24.594 10.297 1 95.75 101 GLY B O 1
ATOM 3208 N N . GLU B 1 102 ? -22.125 26.359 11.539 1 95.56 102 GLU B N 1
ATOM 3209 C CA . GLU B 1 102 ? -21.875 27.359 10.492 1 95.56 102 GLU B CA 1
ATOM 3210 C C . GLU B 1 102 ? -20.453 27.266 9.977 1 95.56 102 GLU B C 1
ATOM 3212 O O . GLU B 1 102 ? -20.156 27.703 8.859 1 95.56 102 GLU B O 1
ATOM 3217 N N . GLN B 1 103 ? -19.578 26.672 10.727 1 97.19 103 GLN B N 1
ATOM 3218 C CA . GLN B 1 103 ? -18.188 26.516 10.297 1 97.19 103 GLN B CA 1
ATOM 3219 C C . GLN B 1 103 ? -18.094 25.656 9.039 1 97.19 103 GLN B C 1
ATOM 3221 O O . GLN B 1 103 ? -17.125 25.781 8.273 1 97.19 103 GLN B O 1
ATOM 3226 N N . ASN B 1 104 ? -19.125 24.828 8.82 1 97.06 104 ASN B N 1
ATOM 3227 C CA . ASN B 1 104 ? -19.141 23.938 7.668 1 97.06 104 ASN B CA 1
ATOM 3228 C C . ASN B 1 104 ? -19.328 24.703 6.359 1 97.06 104 ASN B C 1
ATOM 3230 O O . ASN B 1 104 ? -19.094 24.156 5.281 1 97.06 104 ASN B O 1
ATOM 3234 N N . LYS B 1 105 ? -19.766 25.953 6.457 1 96.94 105 LYS B N 1
ATOM 3235 C CA . LYS B 1 105 ? -19.875 26.781 5.262 1 96.94 105 LYS B CA 1
ATOM 3236 C C . LYS B 1 105 ? -18.5 27.219 4.766 1 96.94 105 LYS B C 1
ATOM 3238 O O . LYS B 1 105 ? -18.297 27.406 3.566 1 96.94 105 LYS B O 1
ATOM 3243 N N . LEU B 1 106 ? -17.609 27.297 5.707 1 97.88 106 LEU B N 1
ATOM 3244 C CA . LEU B 1 106 ? -16.234 27.641 5.363 1 97.88 106 LEU B CA 1
ATOM 3245 C C . LEU B 1 106 ? -15.43 26.391 5.047 1 97.88 106 LEU B C 1
ATOM 3247 O O . LEU B 1 106 ? -14.758 26.312 4.012 1 97.88 106 LEU B O 1
ATOM 3251 N N . VAL B 1 107 ? -15.516 25.391 5.969 1 98.38 107 VAL B N 1
ATOM 3252 C CA . VAL B 1 107 ? -14.695 24.188 5.875 1 98.38 107 VAL B CA 1
ATOM 3253 C C . VAL B 1 107 ? -15.328 23.219 4.891 1 98.38 107 VAL B C 1
ATOM 3255 O O . VAL B 1 107 ? -16.359 22.594 5.184 1 98.38 107 VAL B O 1
ATOM 3258 N N . GLY B 1 108 ? -14.766 23.094 3.68 1 98.38 108 GLY B N 1
ATOM 3259 C CA . GLY B 1 108 ? -15.156 22.047 2.758 1 98.38 108 GLY B CA 1
ATOM 3260 C C . GLY B 1 108 ? -14.555 20.703 3.1 1 98.38 108 GLY B C 1
ATOM 3261 O O . GLY B 1 108 ? -13.344 20.5 2.988 1 98.38 108 GLY B O 1
ATOM 3262 N N . TYR B 1 109 ? -15.414 19.781 3.521 1 98.25 109 TYR B N 1
ATOM 3263 C CA . TYR B 1 109 ? -14.953 18.469 3.984 1 98.25 109 TYR B CA 1
ATOM 3264 C C . TYR B 1 109 ? -15.477 17.359 3.082 1 98.25 109 TYR B C 1
ATOM 3266 O O . TYR B 1 109 ? -16.688 17.25 2.857 1 98.25 109 TYR B O 1
ATOM 3274 N N . SER B 1 110 ? -14.539 16.578 2.514 1 98.62 110 SER B N 1
ATOM 3275 C CA . SER B 1 110 ? -14.844 15.352 1.781 1 98.62 110 SER B CA 1
ATOM 3276 C C . SER B 1 110 ? -14.219 14.133 2.449 1 98.62 110 SER B C 1
ATOM 3278 O O . SER B 1 110 ? -13.039 14.148 2.799 1 98.62 110 SER B O 1
ATOM 3280 N N . GLY B 1 111 ? -14.977 13.117 2.688 1 98.31 111 GLY B N 1
ATOM 3281 C CA . GLY B 1 111 ? -14.531 11.812 3.16 1 98.31 111 GLY B CA 1
ATOM 3282 C C . GLY B 1 111 ? -15.195 10.656 2.436 1 98.31 111 GLY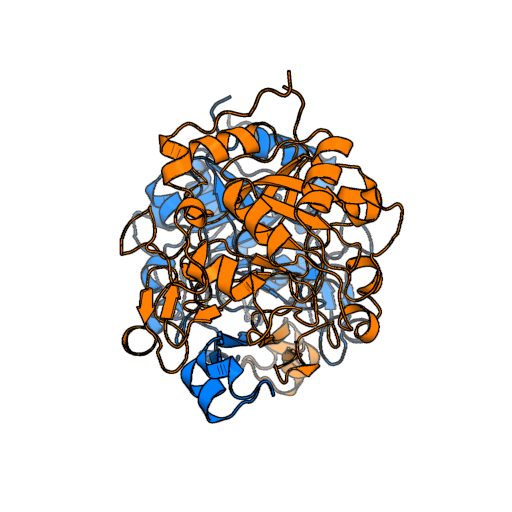 B C 1
ATOM 3283 O O . GLY B 1 111 ? -16.25 10.836 1.823 1 98.31 111 GLY B O 1
ATOM 3284 N N . ASP B 1 112 ? -14.555 9.531 2.426 1 98.75 112 ASP B N 1
ATOM 3285 C CA . ASP B 1 112 ? -15.117 8.383 1.733 1 98.75 112 ASP B CA 1
ATOM 3286 C C . ASP B 1 112 ? -14.711 7.074 2.414 1 98.75 112 ASP B C 1
ATOM 3288 O O . ASP B 1 112 ? -13.844 7.074 3.291 1 98.75 112 ASP B O 1
ATOM 3292 N N . ALA B 1 113 ? -15.383 6.027 2.109 1 98.81 113 ALA B N 1
ATOM 3293 C CA . ALA B 1 113 ? -15.148 4.668 2.59 1 98.81 113 ALA B CA 1
ATOM 3294 C C . ALA B 1 113 ? -15.125 3.674 1.434 1 98.81 113 ALA B C 1
ATOM 3296 O O . ALA B 1 113 ? -15.562 3.988 0.326 1 98.81 113 ALA B O 1
ATOM 3297 N N . ILE B 1 114 ? -14.477 2.521 1.729 1 98.81 114 ILE B N 1
ATOM 3298 C CA . ILE B 1 114 ? -14.398 1.473 0.717 1 98.81 114 ILE B CA 1
ATOM 3299 C C . ILE B 1 114 ? -14.789 0.132 1.332 1 98.81 114 ILE B C 1
ATOM 3301 O O . ILE B 1 114 ? -14.75 -0.033 2.553 1 98.81 114 ILE B O 1
ATOM 3305 N N . SER B 1 115 ? -15.258 -0.76 0.543 1 98.62 115 SER B N 1
ATOM 3306 C CA . SER B 1 115 ? -15.422 -2.184 0.822 1 98.62 115 SER B CA 1
ATOM 3307 C C . SER B 1 115 ? -14.953 -3.035 -0.353 1 98.62 115 SER B C 1
ATOM 3309 O O . SER B 1 115 ? -15.18 -2.68 -1.513 1 98.62 115 SER B O 1
ATOM 3311 N N . MET B 1 116 ? -14.242 -4.117 -0.03 1 98.56 116 MET B N 1
ATOM 3312 C CA . MET B 1 116 ? -13.734 -4.941 -1.122 1 98.56 116 MET B CA 1
ATOM 3313 C C . MET B 1 116 ? -13.234 -6.281 -0.603 1 98.56 116 MET B C 1
ATOM 3315 O O . MET B 1 116 ? -12.93 -6.418 0.583 1 98.56 116 MET B O 1
ATOM 3319 N N . TYR B 1 117 ? -13.25 -7.324 -1.558 1 98.69 117 TYR B N 1
ATOM 3320 C CA . TYR B 1 117 ? -12.438 -8.523 -1.371 1 98.69 117 TYR B CA 1
ATOM 3321 C C . TYR B 1 117 ? -10.961 -8.172 -1.25 1 98.69 117 TYR B C 1
ATOM 3323 O O . TYR B 1 117 ? -10.461 -7.309 -1.974 1 98.69 117 TYR B O 1
ATOM 3331 N N . THR B 1 118 ? -10.242 -8.773 -0.303 1 98.69 118 THR B N 1
ATOM 3332 C CA . THR B 1 118 ? -8.859 -8.375 -0.064 1 98.69 118 THR B CA 1
ATOM 3333 C C . THR B 1 118 ? -7.98 -8.727 -1.262 1 98.69 118 THR B C 1
ATOM 3335 O O . THR B 1 118 ? -6.852 -8.242 -1.372 1 98.69 118 THR B O 1
ATOM 3338 N N . HIS B 1 119 ? -8.469 -9.523 -2.193 1 98.38 119 HIS B N 1
ATOM 3339 C CA . HIS B 1 119 ? -7.742 -9.945 -3.383 1 98.38 119 HIS B CA 1
ATOM 3340 C C . HIS B 1 119 ? -8.094 -9.078 -4.586 1 98.38 119 HIS B C 1
ATOM 3342 O O . HIS B 1 119 ? -7.902 -9.492 -5.734 1 98.38 119 HIS B O 1
ATOM 3348 N N . CYS B 1 120 ? -8.68 -7.883 -4.32 1 96.81 120 CYS B N 1
ATOM 3349 C CA . CYS B 1 120 ? -8.992 -6.922 -5.375 1 96.81 120 CYS B CA 1
ATOM 3350 C C . CYS B 1 120 ? -7.75 -6.137 -5.781 1 96.81 120 CYS B C 1
ATOM 3352 O O . CYS B 1 120 ? -6.945 -5.758 -4.93 1 96.81 120 CYS B O 1
ATOM 3354 N N . GLY B 1 121 ? -7.68 -5.848 -7.188 1 98 121 GLY B N 1
ATOM 3355 C CA . GLY B 1 121 ? -6.566 -5.031 -7.656 1 98 121 GLY B CA 1
ATOM 3356 C C . GLY B 1 121 ? -5.215 -5.684 -7.441 1 98 121 GLY B C 1
ATOM 3357 O O . GLY B 1 121 ? -5.133 -6.895 -7.215 1 98 121 GLY B O 1
ATOM 3358 N N . THR B 1 122 ? -4.141 -4.977 -7.664 1 98.88 122 THR B N 1
ATOM 3359 C CA . THR B 1 122 ? -2.803 -5.477 -7.379 1 98.88 122 THR B CA 1
ATOM 3360 C C . THR B 1 122 ? -2.662 -5.832 -5.898 1 98.88 122 THR B C 1
ATOM 3362 O O . THR B 1 122 ? -2.867 -4.98 -5.031 1 98.88 122 THR B O 1
ATOM 3365 N N . HIS B 1 123 ? -2.381 -7.094 -5.621 1 98.88 123 HIS B N 1
ATOM 3366 C CA . HIS B 1 123 ? -2.322 -7.559 -4.238 1 98.88 123 HIS B CA 1
ATOM 3367 C C . HIS B 1 123 ? -1.329 -8.703 -4.086 1 98.88 123 HIS B C 1
ATOM 3369 O O . HIS B 1 123 ? -0.896 -9.297 -5.078 1 98.88 123 HIS B O 1
ATOM 3375 N N . ILE B 1 124 ? -0.963 -8.938 -2.848 1 98.94 124 ILE B N 1
ATOM 3376 C CA . ILE B 1 124 ? -0.12 -10.078 -2.506 1 98.94 124 ILE B CA 1
ATOM 3377 C C . ILE B 1 124 ? -0.908 -11.062 -1.645 1 98.94 124 ILE B C 1
ATOM 3379 O O . ILE B 1 124 ? -1.548 -10.672 -0.667 1 98.94 124 ILE B O 1
ATOM 3383 N N . ASP B 1 125 ? -0.878 -12.305 -2.049 1 98.88 125 ASP B N 1
ATOM 3384 C CA . ASP B 1 125 ? -1.491 -13.375 -1.27 1 98.88 125 ASP B CA 1
ATOM 3385 C C . ASP B 1 125 ? -0.589 -13.797 -0.111 1 98.88 125 ASP B C 1
ATOM 3387 O O . ASP B 1 125 ? 0.637 -13.789 -0.237 1 98.88 125 ASP B O 1
ATOM 3391 N N . THR B 1 126 ? -1.24 -14.141 0.96 1 98.88 126 THR B N 1
ATOM 3392 C CA . THR B 1 126 ? -0.532 -14.695 2.107 1 98.88 126 THR B CA 1
ATOM 3393 C C . THR B 1 126 ? -0.616 -16.219 2.109 1 98.88 126 THR B C 1
ATOM 3395 O O . THR B 1 126 ? -1.395 -16.797 1.354 1 98.88 126 THR B O 1
ATOM 3398 N N . LEU B 1 127 ? 0.217 -16.797 2.947 1 98.88 127 LEU B N 1
ATOM 3399 C CA . LEU B 1 127 ? 0.329 -18.25 2.922 1 98.88 127 LEU B CA 1
ATOM 3400 C C . LEU B 1 127 ? -0.852 -18.906 3.637 1 98.88 127 LEU B C 1
ATOM 3402 O O . LEU B 1 127 ? -1.009 -20.125 3.602 1 98.88 127 LEU B O 1
ATOM 3406 N N . ASN B 1 128 ? -1.758 -18.125 4.195 1 98.94 128 ASN B N 1
ATOM 3407 C CA . ASN B 1 128 ? -2.967 -18.672 4.809 1 98.94 128 ASN B CA 1
ATOM 3408 C C . ASN B 1 128 ? -4.133 -18.703 3.82 1 98.94 128 ASN B C 1
ATOM 3410 O O . ASN B 1 128 ? -5.227 -19.156 4.16 1 98.94 128 ASN B O 1
ATOM 3414 N N . HIS B 1 129 ? -3.977 -18.344 2.592 1 98.88 129 HIS B N 1
ATOM 3415 C CA . HIS B 1 129 ? -5.016 -18.172 1.581 1 98.88 129 HIS B CA 1
ATOM 3416 C C . HIS B 1 129 ? -5.488 -19.531 1.058 1 98.88 129 HIS B C 1
ATOM 3418 O O . HIS B 1 129 ? -6.691 -19.766 0.925 1 98.88 129 HIS B O 1
ATOM 3424 N N . PHE B 1 130 ? -4.488 -20.422 0.795 1 98.81 130 PHE B N 1
ATOM 3425 C CA . PHE B 1 130 ? -4.809 -21.766 0.329 1 98.81 130 PHE B CA 1
ATOM 3426 C C . PHE B 1 130 ? -3.938 -22.812 1.024 1 98.81 130 PHE B C 1
ATOM 3428 O O . PHE B 1 130 ? -2.814 -22.516 1.436 1 98.81 130 PHE B O 1
ATOM 3435 N N . GLY B 1 131 ? -4.426 -23.984 1.191 1 98.69 131 GLY B N 1
ATOM 3436 C CA . GLY B 1 131 ? -3.727 -25.172 1.655 1 98.69 131 GLY B CA 1
ATOM 3437 C C . GLY B 1 131 ? -4.426 -26.469 1.276 1 98.69 131 GLY B C 1
ATOM 3438 O O . GLY B 1 131 ? -5.051 -26.547 0.217 1 98.69 131 GLY B O 1
ATOM 3439 N N . TYR B 1 132 ? -4.18 -27.516 2.043 1 98.62 132 TYR B N 1
ATOM 3440 C CA . TYR B 1 132 ? -4.852 -28.812 1.877 1 98.62 132 TYR B CA 1
ATOM 3441 C C . TYR B 1 132 ? -5.719 -29.125 3.088 1 98.62 132 TYR B C 1
ATOM 3443 O O . TYR B 1 132 ? -5.23 -29.141 4.223 1 98.62 132 TYR B O 1
ATOM 3451 N N . GLY B 1 133 ? -6.969 -29.391 2.828 1 98.06 133 GLY B N 1
ATOM 3452 C CA . GLY B 1 133 ? -7.883 -29.594 3.943 1 98.06 133 GLY B CA 1
ATOM 3453 C C . GLY B 1 133 ? -8 -28.391 4.844 1 98.06 133 GLY B C 1
ATOM 3454 O O . GLY B 1 133 ? -8.32 -27.281 4.379 1 98.06 133 GLY B O 1
ATOM 3455 N N . THR B 1 134 ? -7.664 -28.578 6.113 1 98.25 134 THR B N 1
ATOM 3456 C CA . THR B 1 134 ? -7.773 -27.484 7.07 1 98.25 134 THR B CA 1
ATOM 3457 C C . THR B 1 134 ? -6.395 -26.906 7.395 1 98.25 134 THR B C 1
ATOM 3459 O O . THR B 1 134 ? -6.262 -26.062 8.273 1 98.25 134 THR B O 1
ATOM 3462 N N . LYS B 1 135 ? -5.398 -27.391 6.648 1 98.69 135 LYS B N 1
ATOM 3463 C CA . LYS B 1 135 ? -4.039 -26.984 6.988 1 98.69 135 LYS B CA 1
ATOM 3464 C C . LYS B 1 135 ? -3.457 -26.062 5.914 1 98.69 135 LYS B C 1
ATOM 3466 O O . LYS B 1 135 ? -3.73 -26.25 4.723 1 98.69 135 LYS B O 1
ATOM 3471 N N . ILE B 1 136 ? -2.703 -25.156 6.383 1 98.75 136 ILE B N 1
ATOM 3472 C CA . ILE B 1 136 ? -1.983 -24.25 5.5 1 98.75 136 ILE B CA 1
ATOM 3473 C C . ILE B 1 136 ? -0.479 -24.422 5.703 1 98.75 136 ILE B C 1
ATOM 3475 O O . ILE B 1 136 ? -0.029 -25.422 6.262 1 98.75 136 ILE B O 1
ATOM 3479 N N . TRP B 1 137 ? 0.354 -23.516 5.113 1 98.81 137 TRP B N 1
ATOM 3480 C CA . TRP B 1 137 ? 1.812 -23.531 5.164 1 98.81 137 TRP B CA 1
ATOM 3481 C C . TRP B 1 137 ? 2.307 -23.922 6.551 1 98.81 137 TRP B C 1
ATOM 3483 O O . TRP B 1 137 ? 1.788 -23.453 7.562 1 98.81 137 TRP B O 1
ATOM 3493 N N . ASN B 1 138 ? 3.34 -24.812 6.531 1 98.75 138 ASN B N 1
ATOM 3494 C CA . ASN B 1 138 ? 4.086 -25.188 7.73 1 98.75 138 ASN B CA 1
ATOM 3495 C C . ASN B 1 138 ? 3.209 -25.953 8.719 1 98.75 138 ASN B C 1
ATOM 3497 O O . ASN B 1 138 ? 3.578 -26.109 9.883 1 98.75 138 ASN B O 1
ATOM 3501 N N . GLY B 1 139 ? 2.014 -26.344 8.289 1 98.62 139 GLY B N 1
ATOM 3502 C CA . GLY B 1 139 ? 1.162 -27.234 9.047 1 98.62 139 GLY B CA 1
ATOM 3503 C C . GLY B 1 139 ? 0.214 -26.516 9.984 1 98.62 139 GLY B C 1
ATOM 3504 O O . GLY B 1 139 ? -0.421 -27.141 10.836 1 98.62 139 GLY B O 1
ATOM 3505 N N . PHE B 1 140 ? 0.095 -25.219 9.883 1 98.81 140 PHE B N 1
ATOM 3506 C CA . PHE B 1 140 ? -0.883 -24.516 10.703 1 98.81 140 PHE B CA 1
ATOM 3507 C C . PHE B 1 140 ? -2.297 -25 10.391 1 98.81 140 PHE B C 1
ATOM 3509 O O . PHE B 1 140 ? -2.703 -25.031 9.227 1 98.81 140 PHE B O 1
ATOM 3516 N N . ASP B 1 141 ? -3.027 -25.328 11.391 1 98.62 141 ASP B N 1
ATOM 3517 C CA . ASP B 1 141 ? -4.348 -25.938 11.234 1 98.62 141 ASP B CA 1
ATOM 3518 C C . ASP B 1 141 ? -5.453 -24.938 11.57 1 98.62 141 ASP B C 1
ATOM 3520 O O . ASP B 1 141 ? -5.371 -24.234 12.57 1 98.62 141 ASP B O 1
ATOM 3524 N N . ALA B 1 142 ? -6.453 -24.922 10.773 1 98.38 142 ALA B N 1
ATOM 3525 C CA . ALA B 1 142 ? -7.582 -24.016 10.969 1 98.38 142 ALA B CA 1
ATOM 3526 C C . ALA B 1 142 ? -8.234 -24.234 12.328 1 98.38 142 ALA B C 1
ATOM 3528 O O . ALA B 1 142 ? -8.742 -23.297 12.938 1 98.38 142 ALA B O 1
ATOM 3529 N N . ASP B 1 143 ? -8.234 -25.406 12.805 1 97.38 143 ASP B N 1
ATOM 3530 C CA . ASP B 1 143 ? -8.852 -25.734 14.086 1 97.38 143 ASP B CA 1
ATOM 3531 C C . ASP B 1 143 ? -8.172 -24.984 15.227 1 97.38 143 ASP B C 1
ATOM 3533 O O . ASP B 1 143 ? -8.789 -24.703 16.266 1 97.38 143 ASP B O 1
ATOM 3537 N N . GLN B 1 144 ? -6.977 -24.672 14.992 1 98.19 144 GLN B N 1
ATOM 3538 C CA . GLN B 1 144 ? -6.191 -24.031 16.047 1 98.19 144 GLN B CA 1
ATOM 3539 C C . GLN B 1 144 ? -5.988 -22.547 15.758 1 98.19 144 GLN B C 1
ATOM 3541 O O . GLN B 1 144 ? -5.918 -21.734 16.688 1 98.19 144 GLN B O 1
ATOM 3546 N N . TYR B 1 145 ? -5.926 -22.172 14.453 1 98.62 145 TYR B N 1
ATOM 3547 C CA . TYR B 1 145 ? -5.367 -20.859 14.148 1 98.62 145 TYR B CA 1
ATOM 3548 C C . TYR B 1 145 ? -6.363 -20 13.367 1 98.62 145 TYR B C 1
ATOM 3550 O O . TYR B 1 145 ? -6.094 -18.844 13.062 1 98.62 145 TYR B O 1
ATOM 3558 N N . LEU B 1 146 ? -7.488 -20.516 12.984 1 98.5 146 LEU B N 1
ATOM 3559 C CA . LEU B 1 146 ? -8.484 -19.719 12.273 1 98.5 146 LEU B CA 1
ATOM 3560 C C . LEU B 1 146 ? -9.555 -19.219 13.234 1 98.5 146 LEU B C 1
ATOM 3562 O O . LEU B 1 146 ? -10.297 -20 13.812 1 98.5 146 LEU B O 1
ATOM 3566 N N . GLY B 1 147 ? -9.641 -17.891 13.438 1 97.56 147 GLY B N 1
ATOM 3567 C CA . GLY B 1 147 ? -10.68 -17.266 14.234 1 97.56 147 GLY B CA 1
ATOM 3568 C C . GLY B 1 147 ? -11.945 -16.984 13.453 1 97.56 147 GLY B C 1
ATOM 3569 O O . GLY B 1 147 ? -12.094 -17.422 12.312 1 97.56 147 GLY B O 1
ATOM 3570 N N . ALA B 1 148 ? -12.867 -16.266 14.023 1 96.12 148 ALA B N 1
ATOM 3571 C CA . ALA B 1 148 ? -14.164 -15.969 13.422 1 96.12 148 ALA B CA 1
ATOM 3572 C C . ALA B 1 148 ? -14.023 -14.992 12.258 1 96.12 148 ALA B C 1
ATOM 3574 O O . ALA B 1 148 ? -14.789 -15.055 11.297 1 96.12 148 ALA B O 1
ATOM 3575 N N . ARG B 1 149 ? -12.984 -14.141 12.32 1 97.25 149 ARG B N 1
ATOM 3576 C CA . ARG B 1 149 ? -12.93 -13.039 11.359 1 97.25 149 ARG B CA 1
ATOM 3577 C C . ARG B 1 149 ? -11.695 -13.148 10.469 1 97.25 149 ARG B C 1
ATOM 3579 O O . ARG B 1 149 ? -11.648 -12.555 9.398 1 97.25 149 ARG B O 1
ATOM 3586 N N . HIS B 1 150 ? -10.703 -13.836 10.961 1 98.25 150 HIS B N 1
ATOM 3587 C CA . HIS B 1 150 ? -9.453 -13.961 10.211 1 98.25 150 HIS B CA 1
ATOM 3588 C C . HIS B 1 150 ? -8.539 -15.008 10.836 1 98.25 150 HIS B C 1
ATOM 3590 O O . HIS B 1 150 ? -8.797 -15.477 11.953 1 98.25 150 HIS B O 1
ATOM 3596 N N . TRP B 1 151 ? -7.547 -15.469 10.117 1 98.81 151 TRP B N 1
ATOM 3597 C CA . TRP B 1 151 ? -6.492 -16.328 10.633 1 98.81 151 TRP B CA 1
ATOM 3598 C C . TRP B 1 151 ? -5.66 -15.609 11.688 1 98.81 151 TRP B C 1
ATOM 3600 O O . TRP B 1 151 ? -5.402 -14.406 11.57 1 98.81 151 TRP B O 1
ATOM 3610 N N . MET B 1 152 ? -5.172 -16.344 12.688 1 98.62 152 MET B N 1
ATOM 3611 C CA . MET B 1 152 ? -4.348 -15.797 13.766 1 98.62 152 MET B CA 1
ATOM 3612 C C . MET B 1 152 ? -2.865 -15.953 13.445 1 98.62 152 MET B C 1
ATOM 3614 O O . MET B 1 152 ? -2.012 -15.641 14.273 1 98.62 152 MET B O 1
ATOM 3618 N N . CYS B 1 153 ? -2.58 -16.484 12.266 1 98.56 153 CYS B N 1
ATOM 3619 C CA . CYS B 1 153 ? -1.207 -16.656 11.797 1 98.56 153 CYS B CA 1
ATOM 3620 C C . CYS B 1 153 ? -1.123 -16.531 10.281 1 98.56 153 CYS B C 1
ATOM 3622 O O . CYS B 1 153 ? -2.139 -16.625 9.594 1 98.56 153 CYS B O 1
ATOM 3624 N N . ALA B 1 154 ? 0.088 -16.219 9.75 1 98.81 154 ALA B N 1
ATOM 3625 C CA . ALA B 1 154 ? 0.431 -16.188 8.336 1 98.81 154 ALA B CA 1
ATOM 3626 C C . ALA B 1 154 ? -0.399 -15.148 7.594 1 98.81 154 ALA B C 1
ATOM 3628 O O . ALA B 1 154 ? -0.704 -15.312 6.41 1 98.81 154 ALA B O 1
ATOM 3629 N N . GLY B 1 155 ? -0.86 -14.148 8.383 1 98.81 155 GLY B N 1
ATOM 3630 C CA . GLY B 1 155 ? -1.629 -13.062 7.785 1 98.81 155 GLY B CA 1
ATOM 3631 C C . GLY B 1 155 ? -0.762 -12.016 7.121 1 98.81 155 GLY B C 1
ATOM 3632 O O . GLY B 1 155 ? 0.466 -12.125 7.121 1 98.81 155 GLY B O 1
ATOM 3633 N N . ALA B 1 156 ? -1.433 -11.047 6.527 1 98.88 156 ALA B N 1
ATOM 3634 C CA . ALA B 1 156 ? -0.771 -10.016 5.73 1 98.88 156 ALA B CA 1
ATOM 3635 C C . ALA B 1 156 ? 0.204 -9.211 6.578 1 98.88 156 ALA B C 1
ATOM 3637 O O . ALA B 1 156 ? 1.246 -8.766 6.086 1 98.88 156 ALA B O 1
ATOM 3638 N N . GLU B 1 157 ? -0.082 -9.031 7.879 1 98.62 157 GLU B N 1
ATOM 3639 C CA . GLU B 1 157 ? 0.745 -8.219 8.766 1 98.62 157 GLU B CA 1
ATOM 3640 C C . GLU B 1 157 ? 2.104 -8.867 9.008 1 98.62 157 GLU B C 1
ATOM 3642 O O . GLU B 1 157 ? 3.037 -8.211 9.477 1 98.62 157 GLU B O 1
ATOM 3647 N N . LYS B 1 158 ? 2.229 -10.18 8.68 1 98.75 158 LYS B N 1
ATOM 3648 C CA . LYS B 1 158 ? 3.457 -10.922 8.961 1 98.75 158 LYS B CA 1
ATOM 3649 C C . LYS B 1 158 ? 4.477 -10.734 7.844 1 98.75 158 LYS B C 1
ATOM 3651 O O . LYS B 1 158 ? 5.668 -10.984 8.039 1 98.75 158 LYS B O 1
ATOM 3656 N N . GLN B 1 159 ? 4.023 -10.398 6.641 1 98.81 159 GLN B N 1
ATOM 3657 C CA . GLN B 1 159 ? 4.93 -10.258 5.504 1 98.81 159 GLN B CA 1
ATOM 3658 C C . GLN B 1 159 ? 5.754 -8.977 5.617 1 98.81 159 GLN B C 1
ATOM 3660 O O . GLN B 1 159 ? 5.199 -7.891 5.801 1 98.81 159 GLN B O 1
ATOM 3665 N N . PRO B 1 160 ? 7.051 -9.078 5.512 1 98.69 160 PRO B N 1
ATOM 3666 C CA . PRO B 1 160 ? 7.891 -7.879 5.566 1 98.69 160 PRO B CA 1
ATOM 3667 C C . PRO B 1 160 ? 7.863 -7.078 4.27 1 98.69 160 PRO B C 1
ATOM 3669 O O . PRO B 1 160 ? 7.352 -7.555 3.254 1 98.69 160 PRO B O 1
ATOM 3672 N N . PRO B 1 161 ? 8.336 -5.801 4.371 1 98.69 161 PRO B N 1
ATOM 3673 C CA . PRO B 1 161 ? 8.609 -5.141 3.092 1 98.69 161 PRO B CA 1
ATOM 3674 C C . PRO B 1 161 ? 9.531 -5.965 2.188 1 98.69 161 PRO B C 1
ATOM 3676 O O . PRO B 1 161 ? 10.469 -6.602 2.672 1 98.69 161 PRO B O 1
ATOM 3679 N N . ILE B 1 162 ? 9.195 -5.961 0.956 1 98.94 162 ILE B N 1
ATOM 3680 C CA . ILE B 1 162 ? 9.953 -6.746 -0.017 1 98.94 162 ILE B CA 1
ATOM 3681 C C . ILE B 1 162 ? 10.82 -5.816 -0.866 1 98.94 162 ILE B C 1
ATOM 3683 O O . ILE B 1 162 ? 10.297 -4.992 -1.621 1 98.94 162 ILE B O 1
ATOM 3687 N N . ILE B 1 163 ? 12.07 -5.824 -0.696 1 98.94 163 ILE B N 1
ATOM 3688 C CA . ILE B 1 163 ? 13.078 -5.211 -1.546 1 98.94 163 ILE B CA 1
ATOM 3689 C C . ILE B 1 163 ? 14 -6.289 -2.111 1 98.94 163 ILE B C 1
ATOM 3691 O O . ILE B 1 163 ? 14.742 -6.938 -1.366 1 98.94 163 ILE B O 1
ATOM 3695 N N . ALA B 1 164 ? 13.891 -6.492 -3.404 1 98.94 164 ALA B N 1
ATOM 3696 C CA . ALA B 1 164 ? 14.578 -7.637 -3.998 1 98.94 164 ALA B CA 1
ATOM 3697 C C . ALA B 1 164 ? 14.836 -7.406 -5.484 1 98.94 164 ALA B C 1
ATOM 3699 O O . ALA B 1 164 ? 14.344 -6.438 -6.066 1 98.94 164 ALA B O 1
ATOM 3700 N N . ARG B 1 165 ? 15.688 -8.242 -6.035 1 98.81 165 ARG B N 1
ATOM 3701 C CA . ARG B 1 165 ? 15.812 -8.289 -7.488 1 98.81 165 ARG B CA 1
ATOM 3702 C C . ARG B 1 165 ? 14.539 -8.82 -8.133 1 98.81 165 ARG B C 1
ATOM 3704 O O . ARG B 1 165 ? 14.016 -9.859 -7.73 1 98.81 165 ARG B O 1
ATOM 3711 N N . GLY B 1 166 ? 13.969 -7.984 -9 1 98.94 166 GLY B N 1
ATOM 3712 C CA . GLY B 1 166 ? 12.875 -8.43 -9.852 1 98.94 166 GLY B CA 1
ATOM 3713 C C . GLY B 1 166 ? 13.344 -8.953 -11.203 1 98.94 166 GLY B C 1
ATOM 3714 O O . GLY B 1 166 ? 14.281 -8.406 -11.789 1 98.94 166 GLY B O 1
ATOM 3715 N N . VAL B 1 167 ? 12.734 -10.016 -11.672 1 98.94 167 VAL B N 1
ATOM 3716 C CA . VAL B 1 167 ? 13 -10.57 -12.992 1 98.94 167 VAL B CA 1
ATOM 3717 C C . VAL B 1 167 ? 11.688 -10.727 -13.758 1 98.94 167 VAL B C 1
ATOM 3719 O O . VAL B 1 167 ? 10.734 -11.32 -13.258 1 98.94 167 VAL B O 1
ATOM 3722 N N . LEU B 1 168 ? 11.641 -10.172 -14.93 1 98.94 168 LEU B N 1
ATOM 3723 C CA . LEU B 1 168 ? 10.484 -10.344 -15.805 1 98.94 168 LEU B CA 1
ATOM 3724 C C . LEU B 1 168 ? 10.711 -11.484 -16.781 1 98.94 168 LEU B C 1
ATOM 3726 O O . LEU B 1 168 ? 11.727 -11.508 -17.484 1 98.94 168 LEU B O 1
ATOM 3730 N N . LEU B 1 169 ? 9.891 -12.453 -16.75 1 98.94 169 LEU B N 1
ATOM 3731 C CA . LEU B 1 169 ? 9.781 -13.438 -17.812 1 98.94 169 LEU B CA 1
ATOM 3732 C C . LEU B 1 169 ? 8.586 -13.141 -18.719 1 98.94 169 LEU B C 1
ATOM 3734 O O . LEU B 1 169 ? 7.445 -13.406 -18.344 1 98.94 169 LEU B O 1
ATOM 3738 N N . ASP B 1 170 ? 8.852 -12.57 -19.844 1 98.94 170 ASP B N 1
ATOM 3739 C CA . ASP B 1 170 ? 7.84 -12.094 -20.781 1 98.94 170 ASP B CA 1
ATOM 3740 C C . ASP B 1 170 ? 7.457 -13.188 -21.781 1 98.94 170 ASP B C 1
ATOM 3742 O O . ASP B 1 170 ? 7.938 -13.203 -22.906 1 98.94 170 ASP B O 1
ATOM 3746 N N . VAL B 1 171 ? 6.516 -14.023 -21.391 1 98.94 171 VAL B N 1
ATOM 3747 C CA . VAL B 1 171 ? 6.145 -15.203 -22.172 1 98.94 171 VAL B CA 1
ATOM 3748 C C . VAL B 1 171 ? 5.348 -14.781 -23.406 1 98.94 171 VAL B C 1
ATOM 3750 O O . VAL B 1 171 ? 5.477 -15.375 -24.469 1 98.94 171 VAL B O 1
ATOM 3753 N N . ALA B 1 172 ? 4.461 -13.766 -23.234 1 98.88 172 ALA B N 1
ATOM 3754 C CA . ALA B 1 172 ? 3.74 -13.266 -24.406 1 98.88 172 ALA B CA 1
ATOM 3755 C C . ALA B 1 172 ? 4.711 -12.797 -25.484 1 98.88 172 ALA B C 1
ATOM 3757 O O . ALA B 1 172 ? 4.547 -13.133 -26.656 1 98.88 172 ALA B O 1
ATOM 3758 N N . ALA B 1 173 ? 5.699 -12.023 -25.078 1 98.62 173 ALA B N 1
ATOM 3759 C CA . ALA B 1 173 ? 6.699 -11.547 -26.031 1 98.62 173 ALA B CA 1
ATOM 3760 C C . ALA B 1 173 ? 7.449 -12.719 -26.672 1 98.62 173 ALA B C 1
ATOM 3762 O O . ALA B 1 173 ? 7.766 -12.688 -27.859 1 98.62 173 ALA B O 1
ATOM 3763 N N . LEU B 1 174 ? 7.824 -13.711 -25.859 1 98.44 174 LEU B N 1
ATOM 3764 C CA . LEU B 1 174 ? 8.492 -14.906 -26.359 1 98.44 174 LEU B CA 1
ATOM 3765 C C . LEU B 1 174 ? 7.73 -15.508 -27.531 1 98.44 174 LEU B C 1
ATOM 3767 O O . LEU B 1 174 ? 8.336 -15.953 -28.5 1 98.44 174 LEU B O 1
ATOM 3771 N N . HIS B 1 175 ? 6.426 -15.5 -27.422 1 98.5 175 HIS B N 1
ATOM 3772 C CA . HIS B 1 175 ? 5.578 -16.141 -28.438 1 98.5 175 HIS B CA 1
ATOM 3773 C C . HIS B 1 175 ? 5.137 -15.141 -29.5 1 98.5 175 HIS B C 1
ATOM 3775 O O . HIS B 1 175 ? 4.355 -15.477 -30.391 1 98.5 175 HIS B O 1
ATOM 3781 N N . GLY B 1 176 ? 5.531 -13.883 -29.406 1 98.31 176 GLY B N 1
ATOM 3782 C CA . GLY B 1 176 ? 5.273 -12.859 -30.406 1 98.31 176 GLY B CA 1
ATOM 3783 C C . GLY B 1 176 ? 3.826 -12.406 -30.422 1 98.31 176 GLY B C 1
ATOM 3784 O O . GLY B 1 176 ? 3.287 -12.086 -31.484 1 98.31 176 GLY B O 1
ATOM 3785 N N . VAL B 1 177 ? 3.121 -12.445 -29.266 1 98.5 177 VAL B N 1
ATOM 3786 C CA . VAL B 1 177 ? 1.721 -12.039 -29.203 1 98.5 177 VAL B CA 1
ATOM 3787 C C . VAL B 1 177 ? 1.543 -10.953 -28.141 1 98.5 177 VAL B C 1
ATOM 3789 O O . VAL B 1 177 ? 2.381 -10.812 -27.25 1 98.5 177 VAL B O 1
ATOM 3792 N N . ASP B 1 178 ? 0.49 -10.188 -28.25 1 97.44 178 ASP B N 1
ATOM 3793 C CA . ASP B 1 178 ? 0.158 -9.188 -27.25 1 97.44 178 ASP B CA 1
ATOM 3794 C C . ASP B 1 178 ? -0.354 -9.844 -25.969 1 97.44 178 ASP B C 1
ATOM 3796 O O . ASP B 1 178 ? -0.006 -9.414 -24.859 1 97.44 178 ASP B O 1
ATOM 3800 N N . VAL B 1 179 ? -1.147 -10.852 -26.156 1 98.44 179 VAL B N 1
ATOM 3801 C CA . VAL B 1 179 ? -1.735 -11.602 -25.062 1 98.44 179 VAL B CA 1
ATOM 3802 C C . VAL B 1 179 ? -1.798 -13.086 -25.422 1 98.44 179 VAL B C 1
ATOM 3804 O O . VAL B 1 179 ? -2.104 -13.438 -26.562 1 98.44 179 VAL B O 1
ATOM 3807 N N . LEU B 1 180 ? -1.426 -13.977 -24.516 1 98.75 180 LEU B N 1
ATOM 3808 C CA . LEU B 1 180 ? -1.45 -15.414 -24.734 1 98.75 180 LEU B CA 1
ATOM 3809 C C . LEU B 1 180 ? -2.875 -15.906 -24.984 1 98.75 180 LEU B C 1
ATOM 3811 O O . LEU B 1 180 ? -3.832 -15.32 -24.469 1 98.75 180 LEU B O 1
ATOM 3815 N N . PRO B 1 181 ? -3.016 -17.031 -25.719 1 98.12 181 PRO B N 1
ATOM 3816 C CA . PRO B 1 181 ? -4.355 -17.578 -25.922 1 98.12 181 PRO B CA 1
ATOM 3817 C C . PRO B 1 181 ? -5.039 -17.969 -24.609 1 98.12 181 PRO B C 1
ATOM 3819 O O . PRO B 1 181 ? -4.367 -18.344 -23.641 1 98.12 181 PRO B O 1
ATOM 3822 N N . GLN B 1 182 ? -6.375 -17.859 -24.625 1 97.69 182 GLN B N 1
ATOM 3823 C CA . GLN B 1 182 ? -7.156 -18.266 -23.453 1 97.69 182 GLN B CA 1
ATOM 3824 C C . GLN B 1 182 ? -6.762 -19.656 -22.984 1 97.69 182 GLN B C 1
ATOM 3826 O O . GLN B 1 182 ? -6.531 -20.547 -23.812 1 97.69 182 GLN B O 1
ATOM 3831 N N . SER B 1 183 ? -6.57 -19.812 -21.703 1 98.31 183 SER B N 1
ATOM 3832 C CA . SER B 1 183 ? -6.348 -21.078 -21 1 98.31 183 SER B CA 1
ATOM 3833 C C . SER B 1 183 ? -4.984 -21.656 -21.344 1 98.31 183 SER B C 1
ATOM 3835 O O . SER B 1 183 ? -4.727 -22.844 -21.094 1 98.31 183 SER B O 1
ATOM 3837 N N . TYR B 1 184 ? -4.172 -20.844 -22 1 98.56 184 TYR B N 1
ATOM 3838 C CA . TYR B 1 184 ? -2.814 -21.312 -22.25 1 98.56 184 TYR B CA 1
ATOM 3839 C C . TYR B 1 184 ? -2.088 -21.594 -20.938 1 98.56 184 TYR B C 1
ATOM 3841 O O . TYR B 1 184 ? -2.084 -20.781 -20.031 1 98.56 184 TYR B O 1
ATOM 3849 N N . GLY B 1 185 ? -1.474 -22.766 -20.781 1 98.75 185 GLY B N 1
ATOM 3850 C CA . GLY B 1 185 ? -0.675 -23.141 -19.625 1 98.75 185 GLY B CA 1
ATOM 3851 C C . GLY B 1 185 ? 0.798 -22.812 -19.781 1 98.75 185 GLY B C 1
ATOM 3852 O O . GLY B 1 185 ? 1.484 -23.406 -20.609 1 98.75 185 GLY B O 1
ATOM 3853 N N . ILE B 1 186 ? 1.282 -21.844 -19.047 1 98.94 186 ILE B N 1
ATOM 3854 C CA . ILE B 1 186 ? 2.695 -21.484 -19.062 1 98.94 186 ILE B CA 1
ATOM 3855 C C . ILE B 1 186 ? 3.494 -22.516 -18.25 1 98.94 186 ILE B C 1
ATOM 3857 O O . ILE B 1 186 ? 3.395 -22.562 -17.016 1 98.94 186 ILE B O 1
ATOM 3861 N N . GLY B 1 187 ? 4.285 -23.297 -18.891 1 98.81 187 GLY B N 1
ATOM 3862 C CA . GLY B 1 187 ? 5.043 -24.359 -18.25 1 98.81 187 GLY B CA 1
ATOM 3863 C C . GLY B 1 187 ? 6.512 -24.016 -18.062 1 98.81 187 GLY B C 1
ATOM 3864 O O . GLY B 1 187 ? 6.93 -22.891 -18.328 1 98.81 187 GLY B O 1
ATOM 3865 N N . ALA B 1 188 ? 7.258 -25 -17.594 1 98.88 188 ALA B N 1
ATOM 3866 C CA . ALA B 1 188 ? 8.688 -24.844 -17.328 1 98.88 188 ALA B CA 1
ATOM 3867 C C . ALA B 1 188 ? 9.438 -24.469 -18.594 1 98.88 188 ALA B C 1
ATOM 3869 O O . ALA B 1 188 ? 10.352 -23.625 -18.547 1 98.88 188 ALA B O 1
ATOM 3870 N N . LYS B 1 189 ? 9.086 -25.062 -19.672 1 98.75 189 LYS B N 1
ATOM 3871 C CA . LYS B 1 189 ? 9.766 -24.781 -20.938 1 98.75 189 LYS B CA 1
ATOM 3872 C C . LYS B 1 189 ? 9.578 -23.328 -21.359 1 98.75 189 LYS B C 1
ATOM 3874 O O . LYS B 1 189 ? 10.523 -22.672 -21.797 1 98.75 189 LYS B O 1
ATOM 3879 N N . ASP B 1 190 ? 8.305 -22.812 -21.312 1 98.81 190 ASP B N 1
ATOM 3880 C CA . ASP B 1 190 ? 8.047 -21.422 -21.625 1 98.81 190 ASP B CA 1
ATOM 3881 C C . ASP B 1 190 ? 8.945 -20.5 -20.812 1 98.81 190 ASP B C 1
ATOM 3883 O O . ASP B 1 190 ? 9.547 -19.562 -21.344 1 98.81 190 ASP B O 1
ATOM 3887 N N . LEU B 1 191 ? 9.008 -20.766 -19.484 1 98.94 191 LEU B N 1
ATOM 3888 C CA . LEU B 1 191 ? 9.734 -19.906 -18.547 1 98.94 191 LEU B CA 1
ATOM 3889 C C . LEU B 1 191 ? 11.234 -19.984 -18.797 1 98.94 191 LEU B C 1
ATOM 3891 O O . LEU B 1 191 ? 11.914 -18.953 -18.828 1 98.94 191 LEU B O 1
ATOM 3895 N N . ALA B 1 192 ? 11.734 -21.172 -19.016 1 98.81 192 ALA B N 1
ATOM 3896 C CA . ALA B 1 192 ? 13.156 -21.344 -19.328 1 98.81 192 ALA B CA 1
ATOM 3897 C C . ALA B 1 192 ? 13.516 -20.672 -20.641 1 98.81 192 ALA B C 1
ATOM 3899 O O . ALA B 1 192 ? 14.57 -20.047 -20.75 1 98.81 192 ALA B O 1
ATOM 3900 N N . ASP B 1 193 ? 12.672 -20.828 -21.656 1 98.88 193 ASP B N 1
ATOM 3901 C CA . ASP B 1 193 ? 12.922 -20.234 -22.953 1 98.88 193 ASP B CA 1
ATOM 3902 C C . ASP B 1 193 ? 12.898 -18.703 -22.875 1 98.88 193 ASP B C 1
ATOM 3904 O O . ASP B 1 193 ? 13.703 -18.031 -23.5 1 98.88 193 ASP B O 1
ATOM 3908 N N . ALA B 1 194 ? 11.93 -18.188 -22.125 1 98.88 194 ALA B N 1
ATOM 3909 C CA . ALA B 1 194 ? 11.891 -16.734 -21.938 1 98.88 194 ALA B CA 1
ATOM 3910 C C . ALA B 1 194 ? 13.172 -16.234 -21.266 1 98.88 194 ALA B C 1
ATOM 3912 O O . ALA B 1 194 ? 13.766 -15.242 -21.703 1 98.88 194 ALA B O 1
ATOM 3913 N N . ALA B 1 195 ? 13.555 -16.938 -20.203 1 98.88 195 ALA B N 1
ATOM 3914 C CA . ALA B 1 195 ? 14.781 -16.562 -19.5 1 98.88 195 ALA B CA 1
ATOM 3915 C C . ALA B 1 195 ? 15.977 -16.578 -20.438 1 98.88 195 ALA B C 1
ATOM 3917 O O . ALA B 1 195 ? 16.781 -15.641 -20.438 1 98.88 195 ALA B O 1
ATOM 3918 N N . ARG B 1 196 ? 16.078 -17.594 -21.219 1 98.56 196 ARG B N 1
ATOM 3919 C CA . ARG B 1 196 ? 17.172 -17.719 -22.172 1 98.56 196 ARG B CA 1
ATOM 3920 C C . ARG B 1 196 ? 17.125 -16.594 -23.203 1 98.56 196 ARG B C 1
ATOM 3922 O O . ARG B 1 196 ? 18.141 -15.93 -23.453 1 98.56 196 ARG B O 1
ATOM 3929 N N . ALA B 1 197 ? 16.016 -16.375 -23.781 1 98.56 197 ALA B N 1
ATOM 3930 C CA . ALA B 1 197 ? 15.852 -15.344 -24.812 1 98.56 197 ALA B CA 1
ATOM 3931 C C . ALA B 1 197 ? 16.172 -13.961 -24.266 1 98.56 197 ALA B C 1
ATOM 3933 O O . ALA B 1 197 ? 16.703 -13.102 -24.969 1 98.56 197 ALA B O 1
ATOM 3934 N N . GLN B 1 198 ? 15.867 -13.758 -23.016 1 98.5 198 GLN B N 1
ATOM 3935 C CA . GLN B 1 198 ? 16.031 -12.461 -22.375 1 98.5 198 GLN B CA 1
ATOM 3936 C C . GLN B 1 198 ? 17.391 -12.344 -21.703 1 98.5 198 GLN B C 1
ATOM 3938 O O . GLN B 1 198 ? 17.734 -11.289 -21.172 1 98.5 198 GLN B O 1
ATOM 3943 N N . GLN B 1 199 ? 18.141 -13.438 -21.641 1 98 199 GLN B N 1
ATOM 3944 C CA . GLN B 1 199 ? 19.469 -13.5 -21.047 1 98 199 GLN B CA 1
ATOM 3945 C C . GLN B 1 199 ? 19.438 -13.156 -19.562 1 98 199 GLN B C 1
ATOM 3947 O O . GLN B 1 199 ? 20.219 -12.328 -19.094 1 98 199 GLN B O 1
ATOM 3952 N N . VAL B 1 200 ? 18.469 -13.758 -18.891 1 98 200 VAL B N 1
ATOM 3953 C CA . VAL B 1 200 ? 18.406 -13.625 -17.438 1 98 200 VAL B CA 1
ATOM 3954 C C . VAL B 1 200 ? 18.438 -15.008 -16.781 1 98 200 VAL B C 1
ATOM 3956 O O . VAL B 1 200 ? 18.078 -16 -17.422 1 98 200 VAL B O 1
ATOM 3959 N N . GLU B 1 201 ? 18.953 -15.008 -15.594 1 97.19 201 GLU B N 1
ATOM 3960 C CA . GLU B 1 201 ? 18.953 -16.203 -14.766 1 97.19 201 GLU B CA 1
ATOM 3961 C C . GLU B 1 201 ? 18.203 -15.984 -13.453 1 97.19 201 GLU B C 1
ATOM 3963 O O . GLU B 1 201 ? 18.344 -14.93 -12.82 1 97.19 201 GLU B O 1
ATOM 3968 N N . LEU B 1 202 ? 17.406 -16.969 -13.125 1 98.31 202 LEU B N 1
ATOM 3969 C CA . LEU B 1 202 ? 16.719 -16.891 -11.844 1 98.31 202 LEU B CA 1
ATOM 3970 C C . LEU B 1 202 ? 17.656 -17.25 -10.695 1 98.31 202 LEU B C 1
ATOM 3972 O O . LEU B 1 202 ? 18.5 -18.141 -10.836 1 98.31 202 LEU B O 1
ATOM 3976 N N . ARG B 1 203 ? 17.531 -16.594 -9.602 1 97.5 203 ARG B N 1
ATOM 3977 C CA . ARG B 1 203 ? 18.312 -16.797 -8.398 1 97.5 203 ARG B CA 1
ATOM 3978 C C . ARG B 1 203 ? 17.422 -16.859 -7.16 1 97.5 203 ARG B C 1
ATOM 3980 O O . ARG B 1 203 ? 16.344 -16.281 -7.145 1 97.5 203 ARG B O 1
ATOM 3987 N N . PRO B 1 204 ? 17.922 -17.641 -6.133 1 98.06 204 PRO B N 1
ATOM 3988 C CA . PRO B 1 204 ? 17.141 -17.656 -4.895 1 98.06 204 PRO B CA 1
ATOM 3989 C C . PRO B 1 204 ? 16.891 -16.25 -4.34 1 98.06 204 PRO B C 1
ATOM 3991 O O . PRO B 1 204 ? 17.828 -15.438 -4.273 1 98.06 204 PRO B O 1
ATOM 3994 N N . GLY B 1 205 ? 15.625 -15.969 -4 1 98.56 205 GLY B N 1
ATOM 3995 C CA . GLY B 1 205 ? 15.305 -14.672 -3.43 1 98.56 205 GLY B CA 1
ATOM 3996 C C . GLY B 1 205 ? 14.703 -13.711 -4.434 1 98.56 205 GLY B C 1
ATOM 3997 O O . GLY B 1 205 ? 14.219 -12.633 -4.066 1 98.56 205 GLY B O 1
ATOM 3998 N N . ASP B 1 206 ? 14.609 -14.117 -5.719 1 98.88 206 ASP B N 1
ATOM 3999 C CA . ASP B 1 206 ? 14.07 -13.258 -6.766 1 98.88 206 ASP B CA 1
ATOM 4000 C C . ASP B 1 206 ? 12.555 -13.094 -6.609 1 98.88 206 ASP B C 1
ATOM 4002 O O . ASP B 1 206 ? 11.875 -14 -6.133 1 98.88 206 ASP B O 1
ATOM 4006 N N . VAL B 1 207 ? 12.117 -11.914 -6.941 1 99 207 VAL B N 1
ATOM 4007 C CA . VAL B 1 207 ? 10.719 -11.711 -7.316 1 99 207 VAL B CA 1
ATOM 4008 C C . VAL B 1 207 ? 10.555 -11.922 -8.82 1 99 207 VAL B C 1
ATOM 4010 O O . VAL B 1 207 ? 11.102 -11.164 -9.625 1 99 207 VAL B O 1
ATOM 4013 N N . VAL B 1 208 ? 9.789 -12.953 -9.188 1 99 208 VAL B N 1
ATOM 4014 C CA . VAL B 1 208 ? 9.711 -13.297 -10.602 1 99 208 VAL B CA 1
ATOM 4015 C C . VAL B 1 208 ? 8.344 -12.914 -11.148 1 99 208 VAL B C 1
ATOM 4017 O O . VAL B 1 208 ? 7.312 -13.383 -10.656 1 99 208 VAL B O 1
ATOM 4020 N N . LEU B 1 209 ? 8.336 -12.055 -12.109 1 98.94 209 LEU B N 1
ATOM 4021 C CA . LEU B 1 209 ? 7.125 -11.594 -12.781 1 98.94 209 LEU B CA 1
ATOM 4022 C C . LEU B 1 209 ? 6.922 -12.32 -14.102 1 98.94 209 LEU B C 1
ATOM 4024 O O . LEU B 1 209 ? 7.824 -12.344 -14.945 1 98.94 209 LEU B O 1
ATOM 4028 N N . ILE B 1 210 ? 5.766 -12.93 -14.25 1 98.94 210 ILE B N 1
ATOM 4029 C CA . ILE B 1 210 ? 5.41 -13.633 -15.477 1 98.94 210 ILE B CA 1
ATOM 4030 C C . ILE B 1 210 ? 4.367 -12.836 -16.25 1 98.94 210 ILE B C 1
ATOM 4032 O O . ILE B 1 210 ? 3.25 -12.633 -15.773 1 98.94 210 ILE B O 1
ATOM 4036 N N . ARG B 1 211 ? 4.703 -12.414 -17.438 1 98.94 211 ARG B N 1
ATOM 4037 C CA . ARG B 1 211 ? 3.771 -11.625 -18.234 1 98.94 211 ARG B CA 1
ATOM 4038 C C . ARG B 1 211 ? 3.131 -12.484 -19.328 1 98.94 211 ARG B C 1
ATOM 4040 O O . ARG B 1 211 ? 3.832 -13.07 -20.156 1 98.94 211 ARG B O 1
ATOM 4047 N N . GLY B 1 212 ? 1.867 -12.594 -19.266 1 98.75 212 GLY B N 1
ATOM 4048 C CA . GLY B 1 212 ? 1.106 -13.234 -20.328 1 98.75 212 GLY B CA 1
ATOM 4049 C C . GLY B 1 212 ? 0.417 -12.242 -21.25 1 98.75 212 GLY B C 1
ATOM 4050 O O . GLY B 1 212 ? -0.17 -12.633 -22.25 1 98.75 212 GLY B O 1
ATOM 4051 N N . GLY B 1 213 ? 0.444 -10.984 -20.906 1 98.62 213 GLY B N 1
ATOM 4052 C CA . GLY B 1 213 ? -0.189 -9.945 -21.703 1 98.62 213 GLY B CA 1
ATOM 4053 C C . GLY B 1 213 ? -1.617 -9.656 -21.281 1 98.62 213 GLY B C 1
ATOM 4054 O O . GLY B 1 213 ? -2.309 -8.859 -21.922 1 98.62 213 GLY B O 1
ATOM 4055 N N . GLN B 1 214 ? -2.049 -10.266 -20.219 1 98.31 214 GLN B N 1
ATOM 4056 C CA . GLN B 1 214 ? -3.436 -10.188 -19.781 1 98.31 214 GLN B CA 1
ATOM 4057 C C . GLN B 1 214 ? -3.832 -8.742 -19.484 1 98.31 214 GLN B C 1
ATOM 4059 O O . GLN B 1 214 ? -4.992 -8.359 -19.656 1 98.31 214 GLN B O 1
ATOM 4064 N N . MET B 1 215 ? -2.908 -7.879 -19.062 1 98.25 215 MET B N 1
ATOM 4065 C CA . MET B 1 215 ? -3.174 -6.492 -18.688 1 98.25 215 MET B CA 1
ATOM 4066 C C . MET B 1 215 ? -3.666 -5.688 -19.875 1 98.25 215 MET B C 1
ATOM 4068 O O . MET B 1 215 ? -4.297 -4.645 -19.719 1 98.25 215 MET B O 1
ATOM 4072 N N . THR B 1 216 ? -3.396 -6.148 -21.109 1 97.5 216 THR B N 1
ATOM 4073 C CA . THR B 1 216 ? -3.883 -5.457 -22.297 1 97.5 216 THR B CA 1
ATOM 4074 C C . THR B 1 216 ? -5.406 -5.539 -22.375 1 97.5 216 THR B C 1
ATOM 4076 O O . THR B 1 216 ? -6.031 -4.785 -23.125 1 97.5 216 THR B O 1
ATOM 4079 N N . LEU B 1 217 ? -6.004 -6.422 -21.578 1 97.38 217 LEU B N 1
ATOM 4080 C CA . LEU B 1 217 ? -7.449 -6.617 -21.562 1 97.38 217 LEU B CA 1
ATOM 4081 C C . LEU B 1 217 ? -8.078 -5.91 -20.359 1 97.38 217 LEU B C 1
ATOM 4083 O O . LEU B 1 217 ? -9.289 -6.004 -20.141 1 97.38 217 LEU B O 1
ATOM 4087 N N . TRP B 1 218 ? -7.34 -5.16 -19.578 1 96.94 218 TRP B N 1
ATOM 4088 C CA . TRP B 1 218 ? -7.746 -4.609 -18.281 1 96.94 218 TRP B CA 1
ATOM 4089 C C . TRP B 1 218 ? -9.008 -3.762 -18.438 1 96.94 218 TRP B C 1
ATOM 4091 O O . TRP B 1 218 ? -9.867 -3.762 -17.547 1 96.94 218 TRP B O 1
ATOM 4101 N N . ASP B 1 219 ? -9.219 -3.1 -19.594 1 93.94 219 ASP B N 1
ATOM 4102 C CA . ASP B 1 219 ? -10.336 -2.176 -19.781 1 93.94 219 ASP B CA 1
ATOM 4103 C C . ASP B 1 219 ? -11.594 -2.918 -20.219 1 93.94 219 ASP B C 1
ATOM 4105 O O . ASP B 1 219 ? -12.656 -2.314 -20.359 1 93.94 219 ASP B O 1
ATOM 4109 N N . ASP B 1 220 ? -11.5 -4.203 -20.438 1 95.69 220 ASP B N 1
ATOM 4110 C CA . ASP B 1 220 ? -12.617 -5.109 -20.703 1 95.69 220 ASP B CA 1
ATOM 4111 C C . ASP B 1 220 ? -12.703 -6.191 -19.625 1 95.69 220 ASP B C 1
ATOM 4113 O O . ASP B 1 220 ? -12.219 -7.309 -19.828 1 95.69 220 ASP B O 1
ATOM 4117 N N . PRO B 1 221 ? -13.406 -5.832 -18.578 1 94.81 221 PRO B N 1
ATOM 4118 C CA . PRO B 1 221 ? -13.422 -6.715 -17.406 1 94.81 221 PRO B CA 1
ATOM 4119 C C . PRO B 1 221 ? -13.805 -8.148 -17.75 1 94.81 221 PRO B C 1
ATOM 4121 O O . PRO B 1 221 ? -13.219 -9.102 -17.234 1 94.81 221 PRO B O 1
ATOM 4124 N N . GLN B 1 222 ? -14.797 -8.352 -18.625 1 94.5 222 GLN B N 1
ATOM 4125 C CA . GLN B 1 222 ? -15.211 -9.703 -18.984 1 94.5 222 GLN B CA 1
ATOM 4126 C C . GLN B 1 222 ? -14.094 -10.453 -19.703 1 94.5 222 GLN B C 1
ATOM 4128 O O . GLN B 1 222 ? -13.836 -11.617 -19.406 1 94.5 222 GLN B O 1
ATOM 4133 N N . ALA B 1 223 ? -13.469 -9.789 -20.656 1 96 223 ALA B N 1
ATOM 4134 C CA . ALA B 1 223 ? -12.352 -10.406 -21.359 1 96 223 ALA B CA 1
ATOM 4135 C C . ALA B 1 223 ? -11.195 -10.703 -20.422 1 96 223 ALA B C 1
ATOM 4137 O O . ALA B 1 223 ? -10.523 -11.727 -20.562 1 96 223 ALA B O 1
ATOM 4138 N N . TYR B 1 224 ? -10.953 -9.82 -19.484 1 97.38 224 TYR B N 1
ATOM 4139 C CA . TYR B 1 224 ? -9.836 -9.93 -18.562 1 97.38 224 TYR B CA 1
ATOM 4140 C C . TYR B 1 224 ? -9.977 -11.164 -17.672 1 97.38 224 TYR B C 1
ATOM 4142 O O . TYR B 1 224 ? -8.984 -11.812 -17.344 1 97.38 224 TYR B O 1
ATOM 4150 N N . ILE B 1 225 ? -11.227 -11.531 -17.328 1 95.44 225 ILE B N 1
ATOM 4151 C CA . ILE B 1 225 ? -11.383 -12.531 -16.281 1 95.44 225 ILE B CA 1
ATOM 4152 C C . ILE B 1 225 ? -11.727 -13.883 -16.906 1 95.44 225 ILE B C 1
ATOM 4154 O O . ILE B 1 225 ? -11.82 -14.891 -16.203 1 95.44 225 ILE B O 1
ATOM 4158 N N . THR B 1 226 ? -11.938 -13.961 -18.219 1 94.31 226 THR B N 1
ATOM 4159 C CA . THR B 1 226 ? -12.438 -15.18 -18.859 1 94.31 226 THR B CA 1
ATOM 4160 C C . THR B 1 226 ? -11.281 -16.062 -19.312 1 94.31 226 THR B C 1
ATOM 4162 O O . THR B 1 226 ? -10.492 -15.672 -20.172 1 94.31 226 THR B O 1
ATOM 4165 N N . ASN B 1 227 ? -11.195 -17.25 -18.766 1 94.12 227 ASN B N 1
ATOM 4166 C CA . ASN B 1 227 ? -10.289 -18.312 -19.203 1 94.12 227 ASN B CA 1
ATOM 4167 C C . ASN B 1 227 ? -8.867 -17.781 -19.375 1 94.12 227 ASN B C 1
ATOM 4169 O O . ASN B 1 227 ? -8.266 -17.969 -20.438 1 94.12 227 ASN B O 1
ATOM 4173 N N . GLU B 1 228 ? -8.359 -17.188 -18.359 1 95.81 228 GLU B N 1
ATOM 4174 C CA . GLU B 1 228 ? -7.055 -16.547 -18.469 1 95.81 228 GLU B CA 1
ATOM 4175 C C . GLU B 1 228 ? -5.941 -17.562 -18.641 1 95.81 228 GLU B C 1
ATOM 4177 O O . GLU B 1 228 ? -6 -18.656 -18.062 1 95.81 228 GLU B O 1
ATOM 4182 N N . ALA B 1 229 ? -4.918 -17.219 -19.516 1 98.06 229 ALA B N 1
ATOM 4183 C CA . ALA B 1 229 ? -3.65 -17.938 -19.484 1 98.06 229 ALA B CA 1
ATOM 4184 C C . ALA B 1 229 ? -2.965 -17.781 -18.141 1 98.06 229 ALA B C 1
ATOM 4186 O O . ALA B 1 229 ? -3.246 -16.844 -17.391 1 98.06 229 ALA B O 1
ATOM 4187 N N . GLY B 1 230 ? -2.127 -18.703 -17.781 1 98.56 230 GLY B N 1
ATOM 4188 C CA . GLY B 1 230 ? -1.396 -18.609 -16.531 1 98.56 230 GLY B CA 1
ATOM 4189 C C . GLY B 1 230 ? -0.415 -19.734 -16.328 1 98.56 230 GLY B C 1
ATOM 4190 O O . GLY B 1 230 ? -0.332 -20.656 -17.141 1 98.56 230 GLY B O 1
ATOM 4191 N N . VAL B 1 231 ? 0.302 -19.672 -15.289 1 98.88 231 VAL B N 1
ATOM 4192 C CA . VAL B 1 231 ? 1.308 -20.672 -14.945 1 98.88 231 VAL B CA 1
ATOM 4193 C C . VAL B 1 231 ? 0.625 -21.969 -14.555 1 98.88 231 VAL B C 1
ATOM 4195 O O . VAL B 1 231 ? -0.352 -21.969 -13.805 1 98.88 231 VAL B O 1
ATOM 4198 N N . ASN B 1 232 ? 1.028 -23.047 -15.164 1 98.62 232 ASN B N 1
ATOM 4199 C CA . ASN B 1 232 ? 0.516 -24.359 -14.758 1 98.62 232 ASN B CA 1
ATOM 4200 C C . ASN B 1 232 ? 1.408 -25.016 -13.711 1 98.62 232 ASN B C 1
ATOM 4202 O O . ASN B 1 232 ? 2.383 -24.406 -13.258 1 98.62 232 ASN B O 1
ATOM 4206 N N . ARG B 1 233 ? 1.099 -26.188 -13.25 1 98.19 233 ARG B N 1
ATOM 4207 C CA . ARG B 1 233 ? 1.808 -26.875 -12.164 1 98.19 233 ARG B CA 1
ATOM 4208 C C . ARG B 1 233 ? 3.283 -27.047 -12.508 1 98.19 233 ARG B C 1
ATOM 4210 O O . ARG B 1 233 ? 4.152 -26.812 -11.656 1 98.19 233 ARG B O 1
ATOM 4217 N N . ASP B 1 234 ? 3.557 -27.438 -13.734 1 98.5 234 ASP B N 1
ATOM 4218 C CA . ASP B 1 234 ? 4.926 -27.625 -14.211 1 98.5 234 ASP B CA 1
ATOM 4219 C C . ASP B 1 234 ? 5.719 -26.312 -14.117 1 98.5 234 ASP B C 1
ATOM 4221 O O . ASP B 1 234 ? 6.855 -26.312 -13.633 1 98.5 234 ASP B O 1
ATOM 4225 N N . GLY B 1 235 ? 5.156 -25.219 -14.562 1 98.88 235 GLY B N 1
ATOM 4226 C CA . GLY B 1 235 ? 5.793 -23.922 -14.461 1 98.88 235 GLY B CA 1
ATOM 4227 C C . GLY B 1 235 ? 5.996 -23.469 -13.023 1 98.88 235 GLY B C 1
ATOM 4228 O O . GLY B 1 235 ? 7.039 -22.906 -12.688 1 98.88 235 GLY B O 1
ATOM 4229 N N . ALA B 1 236 ? 4.996 -23.703 -12.172 1 98.88 236 ALA B N 1
ATOM 4230 C CA . ALA B 1 236 ? 5.09 -23.328 -10.766 1 98.88 236 ALA B CA 1
ATOM 4231 C C . ALA B 1 236 ? 6.238 -24.062 -10.078 1 98.88 236 ALA B C 1
ATOM 4233 O O . ALA B 1 236 ? 6.961 -23.469 -9.266 1 98.88 236 ALA B O 1
ATOM 4234 N N . GLU B 1 237 ? 6.414 -25.312 -10.375 1 98.69 237 GLU B N 1
ATOM 4235 C CA . GLU B 1 237 ? 7.512 -26.078 -9.797 1 98.69 237 GLU B CA 1
ATOM 4236 C C . GLU B 1 237 ? 8.867 -25.547 -10.258 1 98.69 237 GLU B C 1
ATOM 4238 O O . GLU B 1 237 ? 9.805 -25.469 -9.461 1 98.69 237 GLU B O 1
ATOM 4243 N N . PHE B 1 238 ? 8.953 -25.188 -11.547 1 98.75 238 PHE B N 1
ATOM 4244 C CA . PHE B 1 238 ? 10.172 -24.578 -12.078 1 98.75 238 PHE B CA 1
ATOM 4245 C C . PHE B 1 238 ? 10.539 -23.328 -11.305 1 98.75 238 PHE B C 1
ATOM 4247 O O . PHE B 1 238 ? 11.688 -23.156 -10.883 1 98.75 238 PHE B O 1
ATOM 4254 N N . LEU B 1 239 ? 9.562 -22.438 -11.062 1 98.94 239 LEU B N 1
ATOM 4255 C CA . LEU B 1 239 ? 9.781 -21.172 -10.359 1 98.94 239 LEU B CA 1
ATOM 4256 C C . LEU B 1 239 ? 10.188 -21.422 -8.906 1 98.94 239 LEU B C 1
ATOM 4258 O O . LEU B 1 239 ? 11.156 -20.844 -8.422 1 98.94 239 LEU B O 1
ATOM 4262 N N . ALA B 1 240 ? 9.422 -22.328 -8.227 1 98.88 240 ALA B N 1
ATOM 4263 C CA . ALA B 1 240 ? 9.672 -22.594 -6.812 1 98.88 240 ALA B CA 1
ATOM 4264 C C . ALA B 1 240 ? 11.047 -23.219 -6.605 1 98.88 240 ALA B C 1
ATOM 4266 O O . ALA B 1 240 ? 11.773 -22.844 -5.688 1 98.88 240 ALA B O 1
ATOM 4267 N N . ARG B 1 241 ? 11.414 -24.125 -7.461 1 98 241 ARG B N 1
ATOM 4268 C CA . ARG B 1 241 ? 12.688 -24.828 -7.328 1 98 241 ARG B CA 1
ATOM 4269 C C . ARG B 1 241 ? 13.859 -23.906 -7.652 1 98 241 ARG B C 1
ATOM 4271 O O . ARG B 1 241 ? 14.977 -24.141 -7.184 1 98 241 ARG B O 1
ATOM 4278 N N . SER B 1 242 ? 13.594 -22.875 -8.461 1 97.94 242 SER B N 1
ATOM 4279 C CA . SER B 1 242 ? 14.625 -21.891 -8.766 1 97.94 242 SER B CA 1
ATOM 4280 C C . SER B 1 242 ? 14.891 -20.984 -7.566 1 97.94 242 SER B C 1
ATOM 4282 O O . SER B 1 242 ? 15.859 -20.219 -7.562 1 97.94 242 SER B O 1
ATOM 4284 N N . GLY B 1 243 ? 14.023 -21.031 -6.531 1 98.25 243 GLY B N 1
ATOM 4285 C CA . GLY B 1 243 ? 14.227 -20.25 -5.328 1 98.25 243 GLY B CA 1
ATOM 4286 C C . GLY B 1 243 ? 13.508 -18.906 -5.371 1 98.25 243 GLY B C 1
ATOM 4287 O O . GLY B 1 243 ? 13.891 -17.969 -4.664 1 98.25 243 GLY B O 1
ATOM 4288 N N . ALA B 1 244 ? 12.508 -18.781 -6.223 1 98.88 244 ALA B N 1
ATOM 4289 C CA . ALA B 1 244 ? 11.719 -17.547 -6.215 1 98.88 244 ALA B CA 1
ATOM 4290 C C . ALA B 1 244 ? 11.117 -17.281 -4.84 1 98.88 244 ALA B C 1
ATOM 4292 O O . ALA B 1 244 ? 10.547 -18.188 -4.223 1 98.88 244 ALA B O 1
ATOM 4293 N N . ALA B 1 245 ? 11.281 -16.062 -4.336 1 98.88 245 ALA B N 1
ATOM 4294 C CA . ALA B 1 245 ? 10.695 -15.688 -3.053 1 98.88 245 ALA B CA 1
ATOM 4295 C C . ALA B 1 245 ? 9.242 -15.266 -3.217 1 98.88 245 ALA B C 1
ATOM 4297 O O . ALA B 1 245 ? 8.438 -15.406 -2.287 1 98.88 245 ALA B O 1
ATOM 4298 N N . LEU B 1 246 ? 8.953 -14.75 -4.336 1 98.94 246 LEU B N 1
ATOM 4299 C CA . LEU B 1 246 ? 7.641 -14.25 -4.742 1 98.94 246 LEU B CA 1
ATOM 4300 C C . LEU B 1 246 ? 7.434 -14.422 -6.242 1 98.94 246 LEU B C 1
ATOM 4302 O O . LEU B 1 246 ? 8.344 -14.172 -7.031 1 98.94 246 LEU B O 1
ATOM 4306 N N . VAL B 1 247 ? 6.227 -14.906 -6.625 1 98.94 247 VAL B N 1
ATOM 4307 C CA . VAL B 1 247 ? 5.91 -14.992 -8.047 1 98.94 247 VAL B CA 1
ATOM 4308 C C . VAL B 1 247 ? 4.691 -14.125 -8.359 1 98.94 247 VAL B C 1
ATOM 4310 O O . VAL B 1 247 ? 3.775 -14.016 -7.535 1 98.94 247 VAL B O 1
ATOM 4313 N N . CYS B 1 248 ? 4.699 -13.484 -9.523 1 98.88 248 CYS B N 1
ATOM 4314 C CA . CYS B 1 248 ? 3.703 -12.477 -9.883 1 98.88 248 CYS B CA 1
ATOM 4315 C C . CYS B 1 248 ? 3.154 -12.727 -11.281 1 98.88 248 CYS B C 1
ATOM 4317 O O . CYS B 1 248 ? 3.863 -13.242 -12.148 1 98.88 248 CYS B O 1
ATOM 4319 N N . SER B 1 249 ? 1.952 -12.352 -11.516 1 98.69 249 SER B N 1
ATOM 4320 C CA . SER B 1 249 ? 1.378 -12.406 -12.852 1 98.69 249 SER B CA 1
ATOM 4321 C C . SER B 1 249 ? 0.478 -11.203 -13.125 1 98.69 249 SER B C 1
ATOM 4323 O O . SER B 1 249 ? 0.113 -10.477 -12.195 1 98.69 249 SER B O 1
ATOM 4325 N N . ASP B 1 250 ? 0.165 -10.969 -14.344 1 98.5 250 ASP B N 1
ATOM 4326 C CA . ASP B 1 250 ? -0.736 -9.898 -14.758 1 98.5 250 ASP B CA 1
ATOM 4327 C C . ASP B 1 250 ? -2.176 -10.398 -14.852 1 98.5 250 ASP B C 1
ATOM 4329 O O . ASP B 1 250 ? -3.051 -9.695 -15.352 1 98.5 250 ASP B O 1
ATOM 4333 N N . ASN B 1 251 ? -2.457 -11.562 -14.266 1 96.44 251 ASN B N 1
ATOM 4334 C CA . ASN B 1 251 ? -3.768 -12.203 -14.25 1 96.44 251 ASN B CA 1
ATOM 4335 C C . ASN B 1 251 ? -4.547 -11.852 -12.984 1 96.44 251 ASN B C 1
ATOM 4337 O O . ASN B 1 251 ? -3.975 -11.344 -12.016 1 96.44 251 ASN B O 1
ATOM 4341 N N . LEU B 1 252 ? -5.891 -12.141 -13.117 1 96.88 252 LEU B N 1
ATOM 4342 C CA . LEU B 1 252 ? -6.68 -12.133 -11.891 1 96.88 252 LEU B CA 1
ATOM 4343 C C . LEU B 1 252 ? -6.242 -13.25 -10.953 1 96.88 252 LEU B C 1
ATOM 4345 O O . LEU B 1 252 ? -5.988 -13.016 -9.773 1 96.88 252 LEU B O 1
ATOM 4349 N N . SER B 1 253 ? -6.184 -14.43 -11.484 1 96.38 253 SER B N 1
ATOM 4350 C CA . SER B 1 253 ? -5.574 -15.57 -10.805 1 96.38 253 SER B CA 1
ATOM 4351 C C . SER B 1 253 ? -4.223 -15.922 -11.422 1 96.38 253 SER B C 1
ATOM 4353 O O . SER B 1 253 ? -4.094 -16 -12.648 1 96.38 253 SER B O 1
ATOM 4355 N N . PHE B 1 254 ? -3.332 -16.109 -10.711 1 98.25 254 PHE B N 1
ATOM 4356 C CA . PHE B 1 254 ? -1.955 -16.359 -11.117 1 98.25 254 PHE B CA 1
ATOM 4357 C C . PHE B 1 254 ? -1.881 -17.516 -12.102 1 98.25 254 PHE B C 1
ATOM 4359 O O . PHE B 1 254 ? -1.016 -17.547 -12.977 1 98.25 254 PHE B O 1
ATOM 4366 N N . GLU B 1 255 ? -2.746 -18.453 -12.102 1 98.19 255 GLU B N 1
ATOM 4367 C CA . GLU B 1 255 ? -2.547 -19.734 -12.75 1 98.19 255 GLU B CA 1
ATOM 4368 C C . GLU B 1 255 ? -3.52 -19.938 -13.906 1 98.19 255 GLU B C 1
ATOM 4370 O O . GLU B 1 255 ? -4.422 -19.125 -14.109 1 98.19 255 GLU B O 1
ATOM 4375 N N . GLN B 1 256 ? -3.268 -20.984 -14.672 1 97.5 256 GLN B N 1
ATOM 4376 C CA . GLN B 1 256 ? -4.086 -21.422 -15.797 1 97.5 256 GLN B CA 1
ATOM 4377 C C . GLN B 1 256 ? -5.512 -21.734 -15.352 1 97.5 256 GLN B C 1
ATOM 4379 O O . GLN B 1 256 ? -5.723 -22.484 -14.398 1 97.5 256 GLN B O 1
ATOM 4384 N N . ILE B 1 257 ? -6.402 -21.125 -15.992 1 96.25 257 ILE B N 1
ATOM 4385 C CA . ILE B 1 257 ? -7.812 -21.375 -15.703 1 96.25 257 ILE B CA 1
ATOM 4386 C C . ILE B 1 257 ? -8.508 -21.891 -16.953 1 96.25 257 ILE B C 1
ATOM 4388 O O . ILE B 1 257 ? -8.344 -21.344 -18.047 1 96.25 257 ILE B O 1
ATOM 4392 N N . PRO B 1 258 ? -9.312 -22.859 -16.953 1 95.56 258 PRO B N 1
ATOM 4393 C CA . PRO B 1 258 ? -9.531 -23.703 -15.781 1 95.56 258 PRO B CA 1
ATOM 4394 C C . PRO B 1 258 ? -8.359 -24.641 -15.492 1 95.56 258 PRO B C 1
ATOM 4396 O O . PRO B 1 258 ? -7.465 -24.781 -16.328 1 95.56 258 PRO B O 1
ATOM 4399 N N . SER B 1 259 ? -8.422 -25.25 -14.281 1 95.31 259 SER B N 1
ATOM 4400 C CA . SER B 1 259 ? -7.426 -26.234 -13.875 1 95.31 259 SER B CA 1
ATOM 4401 C C . SER B 1 259 ? -7.395 -27.406 -14.828 1 95.31 259 SER B C 1
ATOM 4403 O O . SER B 1 259 ? -8.438 -27.828 -15.336 1 95.31 259 SER B O 1
ATOM 4405 N N . THR B 1 260 ? -6.164 -27.922 -14.977 1 94.25 260 THR B N 1
ATOM 4406 C CA . THR B 1 260 ? -6.016 -29.141 -15.766 1 94.25 260 THR B CA 1
ATOM 4407 C C . THR B 1 260 ? -5.703 -30.328 -14.867 1 94.25 260 THR B C 1
ATOM 4409 O O . THR B 1 260 ? -5.492 -31.438 -15.352 1 94.25 260 THR B O 1
ATOM 4412 N N . GLU B 1 261 ? -5.641 -30.109 -13.586 1 95.19 261 GLU B N 1
ATOM 4413 C CA . GLU B 1 261 ? -5.371 -31.172 -12.625 1 95.19 261 GLU B CA 1
ATOM 4414 C C . GLU B 1 261 ? -6.668 -31.766 -12.078 1 95.19 261 GLU B C 1
ATOM 4416 O O . GLU B 1 261 ? -7.527 -31.047 -11.578 1 95.19 261 GLU B O 1
ATOM 4421 N N . GLU B 1 262 ? -6.727 -33.094 -12.172 1 94.56 262 GLU B N 1
ATOM 4422 C CA . GLU B 1 262 ? -7.906 -33.781 -11.648 1 94.56 262 GLU B CA 1
ATOM 4423 C C . GLU B 1 262 ? -7.98 -33.656 -10.125 1 94.56 262 GLU B C 1
ATOM 4425 O O . GLU B 1 262 ? -6.98 -33.875 -9.43 1 94.56 262 GLU B O 1
ATOM 4430 N N . GLY B 1 263 ? -9.156 -33.188 -9.641 1 95.94 263 GLY B N 1
ATOM 4431 C CA . GLY B 1 263 ? -9.43 -33.188 -8.211 1 95.94 263 GLY B CA 1
ATOM 4432 C C . GLY B 1 263 ? -8.945 -31.953 -7.5 1 95.94 263 GLY B C 1
ATOM 4433 O O . GLY B 1 263 ? -9.141 -31.797 -6.293 1 95.94 263 GLY B O 1
ATOM 4434 N N . ASN B 1 264 ? -8.344 -31.109 -8.18 1 98.06 264 ASN B N 1
ATOM 4435 C CA . ASN B 1 264 ? -7.855 -29.844 -7.629 1 98.06 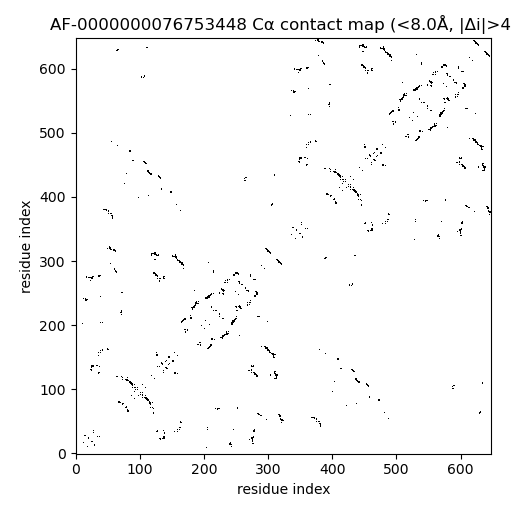264 ASN B CA 1
ATOM 4436 C C . ASN B 1 264 ? -8.18 -28.672 -8.547 1 98.06 264 ASN B C 1
ATOM 4438 O O . ASN B 1 264 ? -7.602 -28.547 -9.625 1 98.06 264 ASN B O 1
ATOM 4442 N N . TRP B 1 265 ? -9.055 -27.781 -8.141 1 96.81 265 TRP B N 1
ATOM 4443 C CA . TRP B 1 265 ? -9.531 -26.719 -9.016 1 96.81 265 TRP B CA 1
ATOM 4444 C C . TRP B 1 265 ? -8.57 -25.531 -9.008 1 96.81 265 TRP B C 1
ATOM 4446 O O . TRP B 1 265 ? -8.703 -24.609 -9.82 1 96.81 265 TRP B O 1
ATOM 4456 N N . LEU B 1 266 ? -7.52 -25.469 -8.133 1 97.94 266 LEU B N 1
ATOM 4457 C CA . LEU B 1 266 ? -6.484 -24.453 -8.109 1 97.94 266 LEU B CA 1
ATOM 4458 C C . LEU B 1 266 ? -5.141 -25.047 -7.688 1 97.94 266 LEU B C 1
ATOM 4460 O O . LEU B 1 266 ? -4.594 -24.672 -6.648 1 97.94 266 LEU B O 1
ATOM 4464 N N . PRO B 1 267 ? -4.555 -25.906 -8.492 1 98.5 267 PRO B N 1
ATOM 4465 C CA . PRO B 1 267 ? -3.395 -26.719 -8.102 1 98.5 267 PRO B CA 1
ATOM 4466 C C . PRO B 1 267 ? -2.131 -25.875 -7.926 1 98.5 267 PRO B C 1
ATOM 4468 O O . PRO B 1 267 ? -1.26 -26.234 -7.125 1 98.5 267 PRO B O 1
ATOM 4471 N N . VAL B 1 268 ? -1.998 -24.781 -8.633 1 98.81 268 VAL B N 1
ATOM 4472 C CA . VAL B 1 268 ? -0.8 -23.969 -8.523 1 98.81 268 VAL B CA 1
ATOM 4473 C C . VAL B 1 268 ? -0.806 -23.219 -7.191 1 98.81 268 VAL B C 1
ATOM 4475 O O . VAL B 1 268 ? 0.212 -23.156 -6.496 1 98.81 268 VAL B O 1
ATOM 4478 N N . HIS B 1 269 ? -1.943 -22.688 -6.777 1 98.88 269 HIS B N 1
ATOM 4479 C CA . HIS B 1 269 ? -2.051 -22.016 -5.484 1 98.88 269 HIS B CA 1
ATOM 4480 C C . HIS B 1 269 ? -1.748 -22.969 -4.34 1 98.88 269 HIS B C 1
ATOM 4482 O O . HIS B 1 269 ? -0.959 -22.656 -3.447 1 98.88 269 HIS B O 1
ATOM 4488 N N . THR B 1 270 ? -2.396 -24.188 -4.344 1 98.81 270 THR B N 1
ATOM 4489 C CA . THR B 1 270 ? -2.17 -25.141 -3.262 1 98.81 270 THR B CA 1
ATOM 4490 C C . THR B 1 270 ? -0.708 -25.578 -3.219 1 98.81 270 THR B C 1
ATOM 4492 O O . THR B 1 270 ? -0.121 -25.688 -2.143 1 98.81 270 THR B O 1
ATOM 4495 N N . TYR B 1 271 ? -0.093 -25.734 -4.375 1 98.88 271 TYR B N 1
ATOM 4496 C CA . TYR B 1 271 ? 1.313 -26.125 -4.434 1 98.88 271 TYR B CA 1
ATOM 4497 C C . TYR B 1 271 ? 2.205 -25.016 -3.896 1 98.88 271 TYR B C 1
ATOM 4499 O O . TYR B 1 271 ? 3.016 -25.234 -2.996 1 98.88 271 TYR B O 1
ATOM 4507 N N . LEU B 1 272 ? 2.035 -23.797 -4.426 1 98.94 272 LEU B N 1
ATOM 4508 C CA . LEU B 1 272 ? 2.932 -22.703 -4.07 1 98.94 272 LEU B CA 1
ATOM 4509 C C . LEU B 1 272 ? 2.811 -22.359 -2.592 1 98.94 272 LEU B C 1
ATOM 4511 O O . LEU B 1 272 ? 3.814 -22.094 -1.929 1 98.94 272 LEU B O 1
ATOM 4515 N N . PHE B 1 273 ? 1.609 -22.406 -2.07 1 98.88 273 PHE B N 1
ATOM 4516 C CA . PHE B 1 273 ? 1.395 -21.984 -0.688 1 98.88 273 PHE B CA 1
ATOM 4517 C C . PHE B 1 273 ? 1.71 -23.125 0.273 1 98.88 273 PHE B C 1
ATOM 4519 O O . PHE B 1 273 ? 2.523 -22.969 1.187 1 98.88 273 PHE B O 1
ATOM 4526 N N . ALA B 1 274 ? 1.197 -24.312 0.084 1 98.75 274 ALA B N 1
ATOM 4527 C CA . ALA B 1 274 ? 1.231 -25.391 1.076 1 98.75 274 ALA B CA 1
ATOM 4528 C C . ALA B 1 274 ? 2.479 -26.25 0.906 1 98.75 274 ALA B C 1
ATOM 4530 O O . ALA B 1 274 ? 3.012 -26.781 1.884 1 98.75 274 ALA B O 1
ATOM 4531 N N . GLU B 1 275 ? 2.908 -26.453 -0.349 1 98.81 275 GLU B N 1
ATOM 4532 C CA . GLU B 1 275 ? 4.055 -27.328 -0.581 1 98.81 275 GLU B CA 1
ATOM 4533 C C . GLU B 1 275 ? 5.352 -26.531 -0.646 1 98.81 275 GLU B C 1
ATOM 4535 O O . GLU B 1 275 ? 6.355 -26.922 -0.039 1 98.81 275 GLU B O 1
ATOM 4540 N N . ALA B 1 276 ? 5.332 -25.344 -1.297 1 98.88 276 ALA B N 1
ATOM 4541 C CA . ALA B 1 276 ? 6.582 -24.672 -1.637 1 98.88 276 ALA B CA 1
ATOM 4542 C C . ALA B 1 276 ? 6.789 -23.422 -0.78 1 98.88 276 ALA B C 1
ATOM 4544 O O . ALA B 1 276 ? 7.898 -22.891 -0.707 1 98.88 276 ALA B O 1
ATOM 4545 N N . GLY B 1 277 ? 5.719 -22.906 -0.114 1 98.88 277 GLY B N 1
ATOM 4546 C CA . GLY B 1 277 ? 5.828 -21.734 0.735 1 98.88 277 GLY B CA 1
ATOM 4547 C C . GLY B 1 277 ? 6.16 -20.469 -0.036 1 98.88 277 GLY B C 1
ATOM 4548 O O . GLY B 1 277 ? 6.898 -19.609 0.455 1 98.88 277 GLY B O 1
ATOM 4549 N N . VAL B 1 278 ? 5.66 -20.328 -1.303 1 98.94 278 VAL B N 1
ATOM 4550 C CA . VAL B 1 278 ? 5.941 -19.172 -2.145 1 98.94 278 VAL B CA 1
ATOM 4551 C C . VAL B 1 278 ? 4.684 -18.312 -2.287 1 98.94 278 VAL B C 1
ATOM 4553 O O . VAL B 1 278 ? 3.691 -18.75 -2.879 1 98.94 278 VAL B O 1
ATOM 4556 N N . PRO B 1 279 ? 4.688 -17.047 -1.778 1 98.94 279 PRO B N 1
ATOM 4557 C CA . PRO B 1 279 ? 3.527 -16.172 -1.991 1 98.94 279 PRO B CA 1
ATOM 4558 C C . PRO B 1 279 ? 3.363 -15.758 -3.451 1 98.94 279 PRO B C 1
ATOM 4560 O O . PRO B 1 279 ? 4.293 -15.914 -4.25 1 98.94 279 PRO B O 1
ATOM 4563 N N . ILE B 1 280 ? 2.148 -15.281 -3.738 1 98.94 280 ILE B N 1
ATOM 4564 C CA . ILE B 1 280 ? 1.758 -14.883 -5.086 1 98.94 280 ILE B CA 1
ATOM 4565 C C . ILE B 1 280 ? 1.302 -13.422 -5.086 1 98.94 280 ILE B C 1
ATOM 4567 O O . ILE B 1 280 ? 0.621 -12.984 -4.156 1 98.94 280 ILE B O 1
ATOM 4571 N N . MET B 1 281 ? 1.719 -12.703 -6.07 1 98.88 281 MET B N 1
ATOM 4572 C CA . MET B 1 281 ? 1.155 -11.391 -6.367 1 98.88 281 MET B CA 1
ATOM 4573 C C . MET B 1 281 ? 0.377 -11.414 -7.68 1 98.88 281 MET B C 1
ATOM 4575 O O . MET B 1 281 ? 0.851 -11.961 -8.68 1 98.88 281 MET B O 1
ATOM 4579 N N . GLU B 1 282 ? -0.788 -10.859 -7.668 1 98.81 282 GLU B N 1
ATOM 4580 C CA . GLU B 1 282 ? -1.672 -10.906 -8.828 1 98.81 282 GLU B CA 1
ATOM 4581 C C . GLU B 1 282 ? -2.1 -9.508 -9.258 1 98.81 282 GLU B C 1
ATOM 4583 O O . GLU B 1 282 ? -1.959 -8.547 -8.5 1 98.81 282 GLU B O 1
ATOM 4588 N N . VAL B 1 283 ? -2.594 -9.438 -10.5 1 98.75 283 VAL B N 1
ATOM 4589 C CA . VAL B 1 283 ? -3.068 -8.195 -11.102 1 98.75 283 VAL B CA 1
ATOM 4590 C C . VAL B 1 283 ? -1.937 -7.168 -11.141 1 98.75 283 VAL B C 1
ATOM 4592 O O . VAL B 1 283 ? -2.1 -6.039 -10.672 1 98.75 283 VAL B O 1
ATOM 4595 N N . VAL B 1 284 ? -0.798 -7.625 -11.625 1 98.88 284 VAL B N 1
ATOM 4596 C CA . VAL B 1 284 ? 0.386 -6.777 -11.711 1 98.88 284 VAL B CA 1
ATOM 4597 C C . VAL B 1 284 ? 0.503 -6.195 -13.117 1 98.88 284 VAL B C 1
ATOM 4599 O O . VAL B 1 284 ? 0.448 -6.934 -14.109 1 98.88 284 VAL B O 1
ATOM 4602 N N . ASP B 1 285 ? 0.606 -4.875 -13.227 1 98.88 285 ASP B N 1
ATOM 4603 C CA . ASP B 1 285 ? 0.791 -4.223 -14.516 1 98.88 285 ASP B CA 1
ATOM 4604 C C . ASP B 1 285 ? 2.258 -4.246 -14.938 1 98.88 285 ASP B C 1
ATOM 4606 O O . ASP B 1 285 ? 3.061 -3.447 -14.453 1 98.88 285 ASP B O 1
ATOM 4610 N N . MET B 1 286 ? 2.562 -5.102 -15.883 1 98.44 286 MET B N 1
ATOM 4611 C CA . MET B 1 286 ? 3.943 -5.309 -16.312 1 98.44 286 MET B CA 1
ATOM 4612 C C . MET B 1 286 ? 4.188 -4.707 -17.688 1 98.44 286 MET B C 1
ATOM 4614 O O . MET B 1 286 ? 5.238 -4.93 -18.297 1 98.44 286 MET B O 1
ATOM 4618 N N . GLU B 1 287 ? 3.246 -3.953 -18.219 1 98.81 287 GLU B N 1
ATOM 4619 C CA . GLU B 1 287 ? 3.305 -3.539 -19.609 1 98.81 287 GLU B CA 1
ATOM 4620 C C . GLU B 1 287 ? 4.477 -2.594 -19.859 1 98.81 287 GLU B C 1
ATOM 4622 O O . GLU B 1 287 ? 5.16 -2.699 -20.875 1 98.81 287 GLU B O 1
ATOM 4627 N N . ALA B 1 288 ? 4.727 -1.687 -18.953 1 98.75 288 ALA B N 1
ATOM 4628 C CA . ALA B 1 288 ? 5.855 -0.776 -19.125 1 98.75 288 ALA B CA 1
ATOM 4629 C C . ALA B 1 288 ? 7.18 -1.533 -19.078 1 98.75 288 ALA B C 1
ATOM 4631 O O . ALA B 1 288 ? 8.109 -1.209 -19.812 1 98.75 288 ALA B O 1
ATOM 4632 N N . LEU B 1 289 ? 7.316 -2.508 -18.188 1 98.88 289 LEU B N 1
ATOM 4633 C CA . LEU B 1 289 ? 8.523 -3.324 -18.125 1 98.88 289 LEU B CA 1
ATOM 4634 C C . LEU B 1 289 ? 8.781 -4.012 -19.469 1 98.88 289 LEU B C 1
ATOM 4636 O O . LEU B 1 289 ? 9.914 -4.035 -19.953 1 98.88 289 LEU B O 1
ATOM 4640 N N . SER B 1 290 ? 7.707 -4.609 -19.984 1 98.81 290 SER B N 1
ATOM 4641 C CA . SER B 1 290 ? 7.82 -5.289 -21.266 1 98.81 290 SER B CA 1
ATOM 4642 C C . SER B 1 290 ? 8.219 -4.324 -22.375 1 98.81 290 SER B C 1
ATOM 4644 O O . SER B 1 290 ? 9.133 -4.605 -23.156 1 98.81 290 SER B O 1
ATOM 4646 N N . ALA B 1 291 ? 7.531 -3.172 -22.438 1 98.69 291 ALA B N 1
ATOM 4647 C CA . ALA B 1 291 ? 7.789 -2.18 -23.469 1 98.69 291 ALA B CA 1
ATOM 4648 C C . ALA B 1 291 ? 9.242 -1.72 -23.438 1 98.69 291 ALA B C 1
ATOM 4650 O O . ALA B 1 291 ? 9.844 -1.476 -24.5 1 98.69 291 ALA B O 1
ATOM 4651 N N . GLU B 1 292 ? 9.812 -1.688 -22.25 1 98.38 292 GLU B N 1
ATOM 4652 C CA . GLU B 1 292 ? 11.18 -1.193 -22.109 1 98.38 292 GLU B CA 1
ATOM 4653 C C . GLU B 1 292 ? 12.18 -2.342 -22.078 1 98.38 292 GLU B C 1
ATOM 4655 O O . GLU B 1 292 ? 13.391 -2.115 -21.969 1 98.38 292 GLU B O 1
ATOM 4660 N N . LYS B 1 293 ? 11.719 -3.553 -22.172 1 98.44 293 LYS B N 1
ATOM 4661 C CA . LYS B 1 293 ? 12.539 -4.758 -22.094 1 98.44 293 LYS B CA 1
ATOM 4662 C C . LYS B 1 293 ? 13.398 -4.754 -20.828 1 98.44 293 LYS B C 1
ATOM 4664 O O . LYS B 1 293 ? 14.594 -5.039 -20.891 1 98.44 293 LYS B O 1
ATOM 4669 N N . LEU B 1 294 ? 12.789 -4.227 -19.781 1 98.56 294 LEU B N 1
ATOM 4670 C CA . LEU B 1 294 ? 13.438 -4.242 -18.484 1 98.56 294 LEU B CA 1
ATOM 4671 C C . LEU B 1 294 ? 13.227 -5.586 -17.781 1 98.56 294 LEU B C 1
ATOM 4673 O O . LEU B 1 294 ? 12.297 -5.742 -17 1 98.56 294 LEU B O 1
ATOM 4677 N N . TYR B 1 295 ? 14.156 -6.492 -17.953 1 98.75 295 TYR B N 1
ATOM 4678 C CA . TYR B 1 295 ? 13.977 -7.875 -17.531 1 98.75 295 TYR B CA 1
ATOM 4679 C C . TYR B 1 295 ? 14.586 -8.109 -16.141 1 98.75 295 TYR B C 1
ATOM 4681 O O . TYR B 1 295 ? 14.305 -9.117 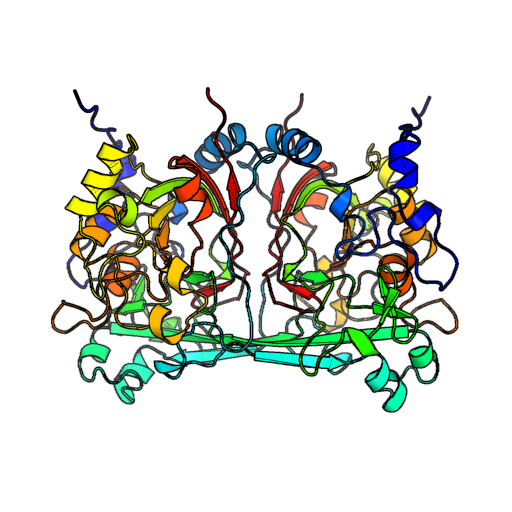-15.5 1 98.75 295 TYR B O 1
ATOM 4689 N N . GLU B 1 296 ? 15.508 -7.223 -15.758 1 98.62 296 GLU B N 1
ATOM 4690 C CA . GLU B 1 296 ? 16.047 -7.18 -14.406 1 98.62 296 GLU B CA 1
ATOM 4691 C C . GLU B 1 296 ? 15.898 -5.793 -13.797 1 98.62 296 GLU B C 1
ATOM 4693 O O . GLU B 1 296 ? 16.156 -4.785 -14.453 1 98.62 296 GLU B O 1
ATOM 4698 N N . PHE B 1 297 ? 15.484 -5.73 -12.555 1 98.94 297 PHE B N 1
ATOM 4699 C CA . PHE B 1 297 ? 15.211 -4.445 -11.914 1 98.94 297 PHE B CA 1
ATOM 4700 C C . PHE B 1 297 ? 15.188 -4.59 -10.398 1 98.94 297 PHE B C 1
ATOM 4702 O O . PHE B 1 297 ? 15.273 -5.703 -9.875 1 98.94 297 PHE B O 1
ATOM 4709 N N . CYS B 1 298 ? 15.172 -3.512 -9.656 1 98.94 298 CYS B N 1
ATOM 4710 C CA . CYS B 1 298 ? 14.906 -3.486 -8.219 1 98.94 298 CYS B CA 1
ATOM 4711 C C . CYS B 1 298 ? 13.414 -3.426 -7.941 1 98.94 298 CYS B C 1
ATOM 4713 O O . CYS B 1 298 ? 12.727 -2.518 -8.406 1 98.94 298 CYS B O 1
ATOM 4715 N N . PHE B 1 299 ? 12.969 -4.426 -7.34 1 98.94 299 PHE B N 1
ATOM 4716 C CA . PHE B 1 299 ? 11.578 -4.496 -6.926 1 98.94 299 PHE B CA 1
ATOM 4717 C C . PHE B 1 299 ? 11.414 -4.004 -5.492 1 98.94 299 PHE B C 1
ATOM 4719 O O . PHE B 1 299 ? 12.148 -4.418 -4.598 1 98.94 299 PHE B O 1
ATOM 4726 N N . ILE B 1 300 ? 10.445 -3.08 -5.219 1 98.94 300 ILE B N 1
ATOM 4727 C CA . ILE B 1 300 ? 10.07 -2.648 -3.875 1 98.94 300 ILE B CA 1
ATOM 4728 C C . ILE B 1 300 ? 8.555 -2.75 -3.705 1 98.94 300 ILE B C 1
ATOM 4730 O O . ILE B 1 300 ? 7.797 -2.203 -4.512 1 98.94 300 ILE B O 1
ATOM 4734 N N . GLY B 1 301 ? 8.133 -3.48 -2.738 1 98.62 301 GLY B N 1
ATOM 4735 C CA . GLY B 1 301 ? 6.715 -3.586 -2.418 1 98.62 301 GLY B CA 1
ATOM 4736 C C . GLY B 1 301 ? 6.457 -3.922 -0.961 1 98.62 301 GLY B C 1
ATOM 4737 O O . GLY B 1 301 ? 7.234 -4.645 -0.337 1 98.62 301 GLY B O 1
ATOM 4738 N N . ALA B 1 302 ? 5.406 -3.414 -0.449 1 98.56 302 ALA B N 1
ATOM 4739 C CA . ALA B 1 302 ? 4.934 -3.717 0.9 1 98.56 302 ALA B CA 1
ATOM 4740 C C . ALA B 1 302 ? 3.41 -3.703 0.962 1 98.56 302 ALA B C 1
ATOM 4742 O O . ALA B 1 302 ? 2.783 -2.664 0.741 1 98.56 302 ALA B O 1
ATOM 4743 N N . GLY B 1 303 ? 2.805 -4.836 1.227 1 98.81 303 GLY B N 1
ATOM 4744 C CA . GLY B 1 303 ? 1.358 -4.918 1.36 1 98.81 303 GLY B CA 1
ATOM 4745 C C . GLY B 1 303 ? 0.839 -4.258 2.625 1 98.81 303 GLY B C 1
ATOM 4746 O O . GLY B 1 303 ? 1.504 -4.281 3.662 1 98.81 303 GLY B O 1
ATOM 4747 N N . ILE B 1 304 ? -0.338 -3.693 2.502 1 98.88 304 ILE B N 1
ATOM 4748 C CA . ILE B 1 304 ? -0.965 -3.119 3.688 1 98.88 304 ILE B CA 1
ATOM 4749 C C . ILE B 1 304 ? -1.071 -4.18 4.781 1 98.88 304 ILE B C 1
ATOM 4751 O O . ILE B 1 304 ? -1.431 -5.328 4.508 1 98.88 304 ILE B O 1
ATOM 4755 N N . LYS B 1 305 ? -0.81 -3.818 6.055 1 98.75 305 LYS B N 1
ATOM 4756 C CA . LYS B 1 305 ? -0.712 -4.777 7.156 1 98.75 305 LYS B CA 1
ATOM 4757 C C . LYS B 1 305 ? -2.09 -5.098 7.727 1 98.75 305 LYS B C 1
ATOM 4759 O O . LYS B 1 305 ? -2.352 -4.848 8.906 1 98.75 305 LYS B O 1
ATOM 4764 N N . LEU B 1 306 ? -2.9 -5.738 6.977 1 98.88 306 LEU B N 1
ATOM 4765 C CA . LEU B 1 306 ? -4.203 -6.207 7.438 1 98.88 306 LEU B CA 1
ATOM 4766 C C . LEU B 1 306 ? -4.059 -7.457 8.297 1 98.88 306 LEU B C 1
ATOM 4768 O O . LEU B 1 306 ? -3.852 -8.555 7.773 1 98.88 306 LEU B O 1
ATOM 4772 N N . ARG B 1 307 ? -4.188 -7.332 9.57 1 98.56 307 ARG B N 1
ATOM 4773 C CA . ARG B 1 307 ? -3.91 -8.422 10.5 1 98.56 307 ARG B CA 1
ATOM 4774 C C . ARG B 1 307 ? -4.758 -9.648 10.18 1 98.56 307 ARG B C 1
ATOM 4776 O O . ARG B 1 307 ? -5.988 -9.57 10.164 1 98.56 307 ARG B O 1
ATOM 4783 N N . GLY B 1 308 ? -4.121 -10.711 9.844 1 98.81 308 GLY B N 1
ATOM 4784 C CA . GLY B 1 308 ? -4.754 -12.008 9.664 1 98.81 308 GLY B CA 1
ATOM 4785 C C . GLY B 1 308 ? -5.301 -12.211 8.266 1 98.81 308 GLY B C 1
ATOM 4786 O O . GLY B 1 308 ? -5.738 -13.312 7.914 1 98.81 308 GLY B O 1
ATOM 4787 N N . ALA B 1 309 ? -5.273 -11.188 7.414 1 98.94 309 ALA B N 1
ATOM 4788 C CA . ALA B 1 309 ? -5.902 -11.234 6.098 1 98.94 309 ALA B CA 1
ATOM 4789 C C . ALA B 1 309 ? -5.195 -12.242 5.188 1 98.94 309 ALA B C 1
ATOM 4791 O O . ALA B 1 309 ? -4.004 -12.508 5.359 1 98.94 309 ALA B O 1
ATOM 4792 N N . THR B 1 310 ? -5.934 -12.719 4.191 1 98.94 310 THR B N 1
ATOM 4793 C CA . THR B 1 310 ? -5.422 -13.719 3.266 1 98.94 310 THR B CA 1
ATOM 4794 C C . THR B 1 310 ? -4.773 -13.055 2.055 1 98.94 310 THR B C 1
ATOM 4796 O O . THR B 1 310 ? -4.203 -13.734 1.197 1 98.94 310 THR B O 1
ATOM 4799 N N . ALA B 1 311 ? -4.883 -11.781 1.969 1 98.88 311 ALA B N 1
ATOM 4800 C CA . ALA B 1 311 ? -4.207 -10.953 0.972 1 98.88 311 ALA B CA 1
ATOM 4801 C C . ALA B 1 311 ? -4.156 -9.492 1.416 1 98.88 311 ALA B C 1
ATOM 4803 O O . ALA B 1 311 ? -4.832 -9.102 2.369 1 98.88 311 ALA B O 1
ATOM 4804 N N . ALA B 1 312 ? -3.355 -8.727 0.711 1 98.75 312 ALA B N 1
ATOM 4805 C CA . ALA B 1 312 ? -3.283 -7.297 0.994 1 98.75 312 ALA B CA 1
ATOM 4806 C C . ALA B 1 312 ? -3.037 -6.496 -0.283 1 98.75 312 ALA B C 1
ATOM 4808 O O . ALA B 1 312 ? -2.205 -6.875 -1.11 1 98.75 312 ALA B O 1
ATOM 4809 N N . PRO B 1 313 ? -3.773 -5.359 -0.421 1 98.75 313 PRO B N 1
ATOM 4810 C CA . PRO B 1 313 ? -3.406 -4.426 -1.487 1 98.75 313 PRO B CA 1
ATOM 4811 C C . PRO B 1 313 ? -1.953 -3.967 -1.395 1 98.75 313 PRO B C 1
ATOM 4813 O O . PRO B 1 313 ? -1.43 -3.781 -0.292 1 98.75 313 PRO B O 1
ATOM 4816 N N . MET B 1 314 ? -1.361 -3.883 -2.496 1 98.56 314 MET B N 1
ATOM 4817 C CA . MET B 1 314 ? 0.032 -3.453 -2.576 1 98.56 314 MET B CA 1
ATOM 4818 C C . MET B 1 314 ? 0.268 -2.598 -3.816 1 98.56 314 MET B C 1
ATOM 4820 O O . MET B 1 314 ? -0.394 -2.785 -4.84 1 98.56 314 MET B O 1
ATOM 4824 N N . ARG B 1 315 ? 1.116 -1.589 -3.684 1 98.81 315 ARG B N 1
ATOM 4825 C CA . ARG B 1 315 ? 1.565 -0.782 -4.812 1 98.81 315 ARG B CA 1
ATOM 4826 C C . ARG B 1 315 ? 3.062 -0.955 -5.051 1 98.81 315 ARG B C 1
ATOM 4828 O O . ARG B 1 315 ? 3.863 -0.122 -4.625 1 98.81 315 ARG B O 1
ATOM 4835 N N . PRO B 1 316 ? 3.455 -2.012 -5.781 1 98.88 316 PRO B N 1
ATOM 4836 C CA . PRO B 1 316 ? 4.867 -2.314 -6.027 1 98.88 316 PRO B CA 1
ATOM 4837 C C . PRO B 1 316 ? 5.496 -1.395 -7.074 1 98.88 316 PRO B C 1
ATOM 4839 O O . PRO B 1 316 ? 4.809 -0.937 -7.988 1 98.88 316 PRO B O 1
ATOM 4842 N N . LEU B 1 317 ? 6.777 -1.161 -6.906 1 98.94 317 LEU B N 1
ATOM 4843 C CA . LEU B 1 317 ? 7.57 -0.319 -7.797 1 98.94 317 LEU B CA 1
ATOM 4844 C C . LEU B 1 317 ? 8.742 -1.102 -8.383 1 98.94 317 LEU B C 1
ATOM 4846 O O . LEU B 1 317 ? 9.281 -2.002 -7.742 1 98.94 317 LEU B O 1
ATOM 4850 N N . ALA B 1 318 ? 9.078 -0.805 -9.578 1 98.94 318 ALA B N 1
ATOM 4851 C CA . ALA B 1 318 ? 10.266 -1.329 -10.242 1 98.94 318 ALA B CA 1
ATOM 4852 C C . ALA B 1 318 ? 11.203 -0.199 -10.656 1 98.94 318 ALA B C 1
ATOM 4854 O O . ALA B 1 318 ? 10.758 0.831 -11.172 1 98.94 318 ALA B O 1
ATOM 4855 N N . MET B 1 319 ? 12.453 -0.376 -10.375 1 98.88 319 MET B N 1
ATOM 4856 C CA . MET B 1 319 ? 13.477 0.597 -10.75 1 98.88 319 MET B CA 1
ATOM 4857 C C . MET B 1 319 ? 14.594 -0.069 -11.547 1 98.88 319 MET B C 1
ATOM 4859 O O . MET B 1 319 ? 15.109 -1.114 -11.148 1 98.88 319 MET B O 1
ATOM 4863 N N . PRO B 1 320 ? 14.977 0.523 -12.695 1 98.62 320 PRO B N 1
ATOM 4864 C CA . PRO B 1 320 ? 16.109 -0.031 -13.445 1 98.62 320 PRO B CA 1
ATOM 4865 C C . PRO B 1 320 ? 17.391 -0.095 -12.609 1 98.62 320 PRO B C 1
ATOM 4867 O O . PRO B 1 320 ? 17.562 0.686 -11.672 1 98.62 320 PRO B O 1
ATOM 4870 N N . LEU B 1 321 ? 18.219 -0.995 -12.977 1 98.12 321 LEU B N 1
ATOM 4871 C CA . LEU B 1 321 ? 19.5 -1.146 -12.305 1 98.12 321 LEU B CA 1
ATOM 4872 C C . LEU B 1 321 ? 20.609 -0.46 -13.102 1 98.12 321 LEU B C 1
ATOM 4874 O O . LEU B 1 321 ? 20.656 -0.573 -14.328 1 98.12 321 LEU B O 1
ATOM 4878 N N . ARG B 1 322 ? 21.422 0.277 -12.391 1 90.94 322 ARG B N 1
ATOM 4879 C CA . ARG B 1 322 ? 22.594 0.867 -13.008 1 90.94 322 ARG B CA 1
ATOM 4880 C C . ARG B 1 322 ? 23.656 -0.193 -13.281 1 90.94 322 ARG B C 1
ATOM 4882 O O . ARG B 1 322 ? 23.75 -1.185 -12.555 1 90.94 322 ARG B O 1
ATOM 4889 N N . GLU B 1 323 ? 24.297 -0.003 -14.422 1 78.19 323 GLU B N 1
ATOM 4890 C CA . GLU B 1 323 ? 25.391 -0.908 -14.766 1 78.19 323 GLU B CA 1
ATOM 4891 C C . GLU B 1 323 ? 26.484 -0.877 -13.703 1 78.19 323 GLU B C 1
ATOM 4893 O O . GLU B 1 323 ? 26.734 0.168 -13.109 1 78.19 323 GLU B O 1
ATOM 4898 N N . ARG B 1 324 ? 27 -1.988 -13.328 1 56.94 324 ARG B N 1
ATOM 4899 C CA . ARG B 1 324 ? 28.141 -2.041 -12.414 1 56.94 324 ARG B CA 1
ATOM 4900 C C . ARG B 1 324 ? 29.344 -1.294 -12.984 1 56.94 324 ARG B C 1
ATOM 4902 O O . ARG B 1 324 ? 29.516 -1.23 -14.203 1 56.94 324 ARG B O 1
#

pLDDT: mean 96.2, std 9.23, range [24.22, 99.0]

Nearest PDB structures (foldseek):
  5ibz-assembly1_A  TM=8.785E-01  e=7.795E-27  uncultured organism
  5ibz-assembly1_C  TM=8.740E-01  e=6.872E-27  uncultured organism
  5ibz-assembly1_B  TM=8.854E-01  e=2.423E-26  uncultured organism
  5ibz-assembly1_D  TM=8.781E-01  e=1.559E-26  uncultured organism
  4m8d-assembly2_C  TM=7.316E-01  e=3.083E-13  Roseibium aggregatum IAM 12614

Foldseek 3Di:
DPPPPDPDPVLLLQFLLVVFDAQFFTAHSVDLQDLQRLLVLDDPVQLCVFVVFFDPVDKDWFWDDADPPFADCVVVVFDAKDKDKPDFLVRCQVPVPVVPHPCSPVDTDTDMDIDGAQLPTWKKFWQCQDAHDQATHNGDGCVVAPDPPFGQGRAQLPRDWQKHKEFEQELCVVVPHLAADFLAACALVSRVSSCVVLVHAQAANYEYEYERNLVVCRVPNVSSQGRHAAHAPRRLSNCSSRRHQEYEYLHSDHGGPQHPDPPDRNSSSNCCSRRRSHMYIYNTRCPVCVVVSVRIWIKTKGFDNDRRHRMGDMTMMTGHGHDD/DPPPPDPDPVLLLQFLLVVFDAQFFTAHSVDLQDLQRLLVLDDPVQLCVFVVFFDPVDKDWFWDDADPPFADCVVVVFDAKDKDKPDFLVRCQVPVPVVPHPCSPVDTDTDMDIDGAQLPTWKKFWLCQDAHDQATHNGDGCVPAPDPPFGQGRAQLPRDWQKHKEFEQELCVVVPHLAADFLAACALVSRVSSCVVLVHAQAANYEYEYERNLVVCRVPNVSSQGRHAAHAPRRLSNCSSRRHQEYEYLHSDHGGPQHPDPPDRNSSSNCCSRRRSHMYIYNTRCPVCVVVSVRIWIKTKGFDNDRRHRMGDMTMMTGHGHDD

InterPro domains:
  IPR007325 Kynurenine formamidase/cyclase-like [PF04199] (60-255)
  IPR037175 Kynurenine formamidase superfamily [G3DSA:3.50.30.50] (45-319)
  IPR037175 Kynurenine formamidase superfamily [SSF102198] (58-319)

Radius of gyration: 24.46 Å; Cα contacts (8 Å, |Δi|>4): 1820; chains: 2; bounding box: 56×68×58 Å

Secondary structure (DSSP, 8-state):
--------HHHHTT-GGGT--TT-PPPPTT-TT--SGGGGG--HHHHHHHHTTB-GGG-EE--PPB-TT-S-SGGGTPPPPEEEEEE-HHHHHHH-TTS-TTHHHHEEE-EEEEEEETTSSSEEE-TTSEEETTB-GGG-BHHHHB-SSSBSSS-GGGSPPEEEEEEEEEHHHHTT-SSPPTT-EE-HHHHHHHHHHHT----TT-EEEEE-SGGGGTT-HHHHHSS--EE-HHHHHHHHHTT-SEEEESSSSSB-SS--STT-SSHHHHIIIIIS---EEES---HHHHHTT--EEEEEE----BTT-SEEE---EEEEBPP-/--------HHHHTT-GGGG--TT-PPPPTT-TT--SGGGGG--HHHHHHHHTTB-GGG-EE--PPB-TT-S-SGGGTPPPPEEEEEE-HHHHHHH-TTS-TTHHHHEEE-EEEEEEETTSSSEEE-TTSEEETTB-GGG-BHHHHB-SSSBSSS-GGGSPPEEEEEEEEEHHHHTT-SSPPTT-EE-HHHHHHHHHHHT----TT-EEEEE-SGGGGTT-HHHHHSS--EE-HHHHHHHHHTT-SEEEESSSSSB-SS--STT-SSHHHHIIIIIS---EEES---HHHHHTT--EEEEEE----BTT-SEEE---EEEEBPP-

Solvent-accessible surface area (backbone atoms only — not comparable to full-atom values): 31100 Å² total; per-residue (Å²): 128,82,71,70,80,73,69,51,66,76,56,51,61,55,29,32,37,72,72,40,49,93,97,36,64,23,70,47,66,79,38,88,82,50,49,53,49,26,48,69,55,53,39,45,66,53,15,31,59,32,44,57,31,31,35,50,50,53,66,44,72,28,42,51,70,41,51,82,77,54,61,64,56,44,91,70,70,41,60,56,59,44,62,36,55,76,35,36,27,65,56,35,43,73,68,30,73,82,70,61,53,76,27,25,57,45,46,11,40,35,38,36,32,38,34,26,30,30,75,43,51,16,18,38,42,26,33,47,20,27,11,51,31,54,25,19,36,42,60,48,36,39,92,81,37,48,57,90,43,38,31,76,53,29,13,21,51,68,54,67,74,43,49,28,42,26,35,51,33,47,44,14,61,67,70,73,39,74,47,52,57,72,42,36,61,39,31,39,65,53,52,52,49,24,24,59,76,68,70,54,80,84,44,69,22,23,32,39,34,40,37,40,31,44,53,80,31,57,92,37,36,68,67,40,67,50,41,34,38,18,37,25,58,60,18,46,49,48,45,37,62,43,23,33,16,31,39,33,17,28,24,79,53,53,36,26,26,74,49,87,52,88,69,31,79,54,54,41,55,29,39,30,14,10,19,29,24,29,36,42,29,22,28,32,45,53,61,66,40,59,77,66,66,50,43,56,28,23,29,41,36,39,49,38,26,34,57,20,27,30,22,14,46,32,46,33,36,37,16,45,56,56,82,131,130,82,72,68,81,74,69,51,66,77,56,50,63,53,28,33,36,74,72,39,47,92,96,37,65,24,69,46,66,78,38,87,83,50,48,53,49,28,49,69,56,52,42,45,66,52,15,30,60,32,44,57,29,32,35,49,49,54,63,42,72,27,41,52,68,44,51,82,78,53,62,62,56,45,91,69,69,41,59,57,60,45,62,36,55,76,37,36,27,66,56,33,44,73,68,30,74,80,72,63,52,76,27,25,57,45,44,10,41,35,39,35,31,39,35,28,28,30,74,43,50,17,19,37,42,25,32,49,19,27,12,51,31,54,27,20,34,41,59,47,36,40,93,80,36,48,57,89,42,38,33,75,54,26,13,21,51,68,52,66,74,44,49,28,42,25,34,50,34,47,45,13,62,68,71,71,40,73,47,53,57,70,41,37,62,39,31,39,64,52,51,51,49,24,24,58,76,68,72,53,78,85,42,68,24,23,33,39,35,40,38,42,30,44,53,80,31,56,92,38,34,69,67,38,68,52,42,32,37,18,37,26,58,60,19,46,49,47,46,36,62,44,24,34,15,30,40,33,16,27,23,79,52,54,36,26,27,73,50,87,52,88,70,29,78,55,54,42,54,30,40,29,15,10,18,30,24,29,36,42,30,21,29,33,45,54,62,67,40,58,76,65,66,50,43,57,28,23,29,41,35,38,49,39,26,34,57,21,26,30,23,12,46,33,47,32,35,38,16,46,56,54,81,131

Organism: NCBI:txid927661

Sequence (648 aa):
MCGTNFVDQATADKIAATAAKFRQITESPFGPDDEIGMLNLITPESMRAVLSRADAGHTIDLSVDYFLGMPSFTAAGQPPYQIWMTNTPRGTAVDDGTGFGEQNKLVGYSGDAISMYTHCGTHIDTLNHFGYGTKIWNGFDADQYLGARHWMCAGAEKQPPIIARGVLLDVAALHGVDVLPQSYGIGAKDLADAARAQQVELRPGDVVLIRGGQMTLWDDPQAYITNEAGVNRDGAEFLARSGAALVCSDNLSFEQIPSTEEGNWLPVHTYLFAEAGVPIMEVVDMEALSAEKLYEFCFIGAGIKLRGATAAPMRPLAMPLRERMCGTNFVDQATADKIAATAAKFRQITESPFGPDDEIGMLNLITPESMRAVLSRADAGHTIDLSVDYFLGMPSFTAAGQPPYQIWMTNTPRGTAVDDGTGFGEQNKLVGYSGDAISMYTHCGTHIDTLNHFGYGTKIWNGFDADQYLGARHWMCAGAEKQPPIIARGVLLDVAALHGVDVLPQSYGIGAKDLADAARAQQVELRPGDVVLIRGGQMTLWDDPQAYITNEAGVNRDGAEFLARSGAALVCSDNLSFEQIPSTEEGNWLPVHTYLFAEAGVPIMEVVDMEALSAEKLYEFCFIGAGIKLRGATAAPMRPLAMPLRER